Protein AF-0000000083104668 (afdb_homodimer)

Foldseek 3Di:
DPFDWDWDAFPVGQTKIKTKDAPADAAQAEEEEAEAAQAADVLCVVLQVLVSVVRYIYMYIGAQQFDCSLVDLLSRQVLDDLSLVRSLRRSVVVLVVVCVVVVPHAYEYEYAHLGLLSVLLNLLPPVVSHLAYEYALDFLDDDDLLVVLQVLLVVCVVPHPQSDFPVVSCCVQQVCLCVPPPDQPDSCSLAEVDVVVVVVQVPDSRGDDRHGSSNSNSSSVSSHPSQDLVSSLSGPLAHAYEYEYELSEVSHPSVVRSVVVQVSSVVSRRPHYHYYYDYPTGRHCCPYPVNVVVSVVVSVVVVVSSD/DPFDWDWAAFPVGQTKIKTKDAPADAAQAEEEEAEAAQAADVLCVVLQVLVSVVRYIYMYIGAQQFDCSLVDLLSRQVLDDLSLVRSLRRSVVVLVVVCVVVVPHAYEYEYAHLGLLSVLLNLLPPVVSHLAYEYALDFLDDDDLLVVLQVLLVVCVVPHPQSDFPVVSCCVQQVCLCVPPPDQPDSCSLAEVDVVVVVVQVPDSRGDDRHGSSNSNSSSVSSHPSQDLVSLLSGPLAHAYEYEYELSEVSHPSCVRSVVVQVSSVVSRRPHYHYYYHYPTGRHCCPYPVNVVVSVVVSVVVVVSSD

InterPro domains:
  IPR022742 Alpha/beta hydrolase domain-containing protein 17C-like [PF12146] (26-289)
  IPR029058 Alpha/Beta hydrolase fold [G3DSA:3.40.50.1820] (3-305)
  IPR029058 Alpha/Beta hydrolase fold [SSF53474] (10-303)
  IPR051044 Monoacylglycerol and Diacylglycerol Lipase [PTHR11614] (17-304)

Nearest PDB structures (foldseek):
  6khm-assembly1_A  TM=8.815E-01  e=9.820E-23  Cutibacterium acnes HL110PA4
  7p0y-assembly1_A  TM=8.238E-01  e=3.993E-21  Mycobacterium tuberculosis H37Rv
  4zxf-assembly2_B  TM=7.915E-01  e=1.871E-17  Saccharomyces cerevisiae S288C
  4zxf-assembly1_A  TM=7.975E-01  e=2.973E-17  Saccharomyces cerevisiae S288C
  2o2g-assembly1_A  TM=7.975E-01  e=1.114E-08  Trichormus variabilis

Secondary structure (DSSP, 8-state):
---EEEEEE-GGG-EEEEEEE---SS--EEEEEE--TT--GGGGHHHHHHHHHTTEEEEEEPPTTSTTTTTSGGGTT---TTHHHHHHHHHHHHHHHHHHHSTTS-EEEEEETHHHHHHHHHHHHHGGG-SEEEEES-----SHHHHHHHHHHHHHHHHS-TTSB-HHHHHHHHTTTTTT-SS-SSTTGGG-S-HHHHHHHHH-TTSSPPPBHHHHHHHHHHHTTTT-HHHHTTS-TT--EEEEEETT-GGGTTTHHHHHHHHHHHHTT-S-EEEEEETT--S-GGGSTTHHHHHHHHHHHHHHHH-/---EEEEEE-GGG-EEEEEEE---SS--EEEEEE--TT--GGGGHHHHHHHHHTTEEEEEEPPTTSTTTTTSGGGTT---TTHHHHHHHHHHHHHHHHHHHSTTS-EEEEEETHHHHHHHHHHHHHGGG-SEEEEES-----SHHHHHHHHHHHHHHHHS-TTSB-HHHHHHHHTTTTTT-SS-SSTTGGG-S-HHHHHHHHH-TTSSPPPBHHHHHHHHHHHTTTT-HHHHTTS-TT--EEEEEETT-GGGTTTHHHHHHHHHHHHTT-S-EEEEEETT--S-GGGSTTHHHHHHHHHHHHHHHH-

Organism: NCBI:txid1720316

pLDDT: mean 96.69, std 5.74, range [32.62, 98.94]

Structure (mmCIF, N/CA/C/O backbone):
data_AF-0000000083104668-model_v1
#
loop_
_entity.id
_entity.type
_entity.pdbx_description
1 polymer 'Alpha/beta fold hydrolase'
#
loop_
_atom_site.group_PDB
_atom_site.id
_atom_site.type_symbol
_atom_site.label_atom_id
_atom_site.label_alt_id
_atom_site.label_comp_id
_atom_site.label_asym_id
_atom_site.label_entity_id
_atom_site.label_seq_id
_atom_site.pdbx_PDB_ins_code
_atom_site.Cartn_x
_atom_site.Cartn_y
_atom_site.Cartn_z
_atom_site.occupancy
_atom_site.B_iso_or_equiv
_atom_site.auth_seq_id
_atom_site.auth_comp_id
_atom_site.auth_asym_id
_atom_site.auth_atom_id
_atom_site.pdbx_PDB_model_num
ATOM 1 N N . MET A 1 1 ? 3.637 -29.375 -36.469 1 32.62 1 MET A N 1
ATOM 2 C CA . MET A 1 1 ? 2.424 -30.016 -35.969 1 32.62 1 MET A CA 1
ATOM 3 C C . MET A 1 1 ? 1.628 -29.062 -35.094 1 32.62 1 MET A C 1
ATOM 5 O O . MET A 1 1 ? 2.186 -28.422 -34.188 1 32.62 1 MET A O 1
ATOM 9 N N . LYS A 1 2 ? 0.541 -28.469 -35.438 1 49.62 2 LYS A N 1
ATOM 10 C CA . LYS A 1 2 ? -0.411 -27.5 -34.906 1 49.62 2 LYS A CA 1
ATOM 11 C C . LYS A 1 2 ? -0.762 -27.828 -33.438 1 49.62 2 LYS A C 1
ATOM 13 O O . LYS A 1 2 ? -1.174 -28.953 -33.125 1 49.62 2 LYS A O 1
ATOM 18 N N . ASN A 1 3 ? -0.007 -27.297 -32.438 1 55.16 3 ASN A N 1
ATOM 19 C CA . ASN A 1 3 ? -0.503 -27.469 -31.094 1 55.16 3 ASN A CA 1
ATOM 20 C C . ASN A 1 3 ? -2.018 -27.656 -31.062 1 55.16 3 ASN A C 1
ATOM 22 O O . ASN A 1 3 ? -2.76 -26.859 -31.625 1 55.16 3 ASN A O 1
ATOM 26 N N . ASN A 1 4 ? -2.508 -28.797 -30.719 1 78.44 4 ASN A N 1
ATOM 27 C CA . ASN A 1 4 ? -3.895 -29.234 -30.625 1 78.44 4 ASN A CA 1
ATOM 28 C C . ASN A 1 4 ? -4.496 -28.891 -29.266 1 78.44 4 ASN A C 1
ATOM 30 O O . ASN A 1 4 ? -3.963 -29.281 -28.219 1 78.44 4 ASN A O 1
ATOM 34 N N . GLY A 1 5 ? -5.227 -27.656 -29.203 1 90.75 5 GLY A N 1
ATOM 35 C CA . GLY A 1 5 ? -5.938 -27.297 -28 1 90.75 5 GLY A CA 1
ATOM 36 C C . GLY A 1 5 ? -7.438 -27.172 -28.203 1 90.75 5 GLY A C 1
ATOM 37 O O . GLY A 1 5 ? -7.914 -27.094 -29.328 1 90.75 5 GLY A O 1
ATOM 38 N N . THR A 1 6 ? -8.156 -27.422 -27.172 1 95.81 6 THR A N 1
ATOM 39 C CA . THR A 1 6 ? -9.609 -27.297 -27.172 1 95.81 6 THR A CA 1
ATOM 40 C C . THR A 1 6 ? -10.094 -26.641 -25.891 1 95.81 6 THR A C 1
ATOM 42 O O . THR A 1 6 ? -9.391 -26.656 -24.875 1 95.81 6 THR A O 1
ATOM 45 N N . PHE A 1 7 ? -11.219 -26.016 -25.984 1 97.88 7 PHE A N 1
ATOM 46 C CA . PHE A 1 7 ? -11.844 -25.5 -24.781 1 97.88 7 PHE A CA 1
ATOM 47 C C . PHE A 1 7 ? -12.578 -26.609 -24.031 1 97.88 7 PHE A C 1
ATOM 49 O O . PHE A 1 7 ? -13.25 -27.438 -24.641 1 97.88 7 PHE A O 1
ATOM 56 N N . ILE A 1 8 ? -12.383 -26.609 -22.75 1 98.06 8 ILE A N 1
ATOM 57 C CA . ILE A 1 8 ? -13.148 -27.484 -21.859 1 98.06 8 ILE A CA 1
ATOM 58 C C . ILE A 1 8 ? -13.828 -26.641 -20.781 1 98.06 8 ILE A C 1
ATOM 60 O O . ILE A 1 8 ? -13.617 -25.422 -20.703 1 98.06 8 ILE A O 1
ATOM 64 N N . LYS A 1 9 ? -14.711 -27.312 -19.984 1 98.31 9 LYS A N 1
ATOM 65 C CA . LYS A 1 9 ? -15.414 -26.609 -18.906 1 98.31 9 LYS A CA 1
ATOM 66 C C . LYS A 1 9 ? -14.727 -26.828 -17.562 1 98.31 9 LYS A C 1
ATOM 68 O O . LYS A 1 9 ? -14.508 -27.969 -17.156 1 98.31 9 LYS A O 1
ATOM 73 N N . GLY A 1 10 ? -14.312 -25.75 -16.969 1 98 10 GLY A N 1
ATOM 74 C CA . GLY A 1 10 ? -13.789 -25.797 -15.609 1 98 10 GLY A CA 1
ATOM 75 C C . GLY A 1 10 ? -14.859 -25.609 -14.547 1 98 10 GLY A C 1
ATOM 76 O O . GLY A 1 10 ? -16.016 -25.953 -14.758 1 98 10 GLY A O 1
ATOM 77 N N . LYS A 1 11 ? -14.391 -25.188 -13.391 1 97.56 11 LYS A N 1
ATOM 78 C CA . LYS A 1 11 ? -15.312 -24.891 -12.297 1 97.56 11 LYS A CA 1
ATOM 79 C C . LYS A 1 11 ? -16.375 -23.891 -12.734 1 97.56 11 LYS A C 1
ATOM 81 O O . LYS A 1 11 ? -16.062 -22.891 -13.398 1 97.56 11 LYS A O 1
ATOM 86 N N . ASP A 1 12 ? -17.719 -24.203 -12.461 1 97.44 12 ASP A N 1
ATOM 87 C CA . ASP A 1 12 ? -18.859 -23.359 -12.789 1 97.44 12 ASP A CA 1
ATOM 88 C C . ASP A 1 12 ? -18.984 -23.156 -14.297 1 97.44 12 ASP A C 1
ATOM 90 O O . ASP A 1 12 ? -19.328 -22.078 -14.758 1 97.44 12 ASP A O 1
ATOM 94 N N . ASP A 1 13 ? -18.516 -24.078 -15.055 1 97.88 13 ASP A N 1
ATOM 95 C CA . ASP A 1 13 ? -18.625 -24.156 -16.516 1 97.88 13 ASP A CA 1
ATOM 96 C C . ASP A 1 13 ? -17.766 -23.094 -17.172 1 97.88 13 ASP A C 1
ATOM 98 O O . ASP A 1 13 ? -18.031 -22.703 -18.312 1 97.88 13 ASP A O 1
ATOM 102 N N . PHE A 1 14 ? -16.797 -22.609 -16.453 1 98 14 PHE A N 1
ATOM 103 C CA . PHE A 1 14 ? -15.891 -21.625 -17.031 1 98 14 PHE A CA 1
ATOM 104 C C . PHE A 1 14 ? -15.07 -22.234 -18.172 1 98 14 PHE A C 1
ATOM 106 O O . PHE A 1 14 ? -14.469 -23.297 -18 1 98 14 PHE A O 1
ATOM 113 N N . PRO A 1 15 ? -15.016 -21.594 -19.312 1 98.25 15 PRO A N 1
ATOM 114 C CA . PRO A 1 15 ? -14.242 -22.156 -20.406 1 98.25 15 PRO A CA 1
ATOM 115 C C . PRO A 1 15 ? -12.734 -22.078 -20.172 1 98.25 15 PRO A C 1
ATOM 117 O O . PRO A 1 15 ? -12.211 -21 -19.859 1 98.25 15 PRO A O 1
ATOM 120 N N . ILE A 1 16 ? -12.055 -23.172 -20.328 1 98.62 16 ILE A N 1
ATOM 121 C CA . ILE A 1 16 ? -10.617 -23.281 -20.141 1 98.62 16 ILE A CA 1
ATOM 122 C C . ILE A 1 16 ? -9.969 -23.859 -21.391 1 98.62 16 ILE A C 1
ATOM 124 O O . ILE A 1 16 ? -10.406 -24.906 -21.906 1 98.62 16 ILE A O 1
ATOM 128 N N . TYR A 1 17 ? -8.969 -23.172 -21.906 1 98.62 17 TYR A N 1
ATOM 129 C CA . TYR A 1 17 ? -8.258 -23.688 -23.078 1 98.62 17 TYR A CA 1
ATOM 130 C C . TYR A 1 17 ? -7.199 -24.703 -22.672 1 98.62 17 TYR A C 1
ATOM 132 O O . TYR A 1 17 ? -6.297 -24.391 -21.891 1 98.62 17 TYR A O 1
ATOM 140 N N . LEU A 1 18 ? -7.328 -25.906 -23.203 1 98.5 18 LEU A N 1
ATOM 141 C CA . LEU A 1 18 ? -6.484 -27.031 -22.797 1 98.5 18 LEU A CA 1
ATOM 142 C C . LEU A 1 18 ? -5.66 -27.531 -23.984 1 98.5 18 LEU A C 1
ATOM 144 O O . LEU A 1 18 ? -6.215 -27.906 -25.016 1 98.5 18 LEU A O 1
ATOM 148 N N . TYR A 1 19 ? -4.336 -27.438 -23.828 1 98.31 19 TYR A N 1
ATOM 149 C CA . TYR A 1 19 ? -3.416 -28.047 -24.797 1 98.31 19 TYR A CA 1
ATOM 150 C C . TYR A 1 19 ? -3.162 -29.5 -24.469 1 98.31 19 TYR A C 1
ATOM 152 O O . TYR A 1 19 ? -3.043 -29.875 -23.297 1 98.31 19 TYR A O 1
ATOM 160 N N . THR A 1 20 ? -3.033 -30.281 -25.547 1 97.62 20 THR A N 1
ATOM 161 C CA . THR A 1 20 ? -2.746 -31.703 -25.391 1 97.62 20 THR A CA 1
ATOM 162 C C . THR A 1 20 ? -1.635 -32.125 -26.344 1 97.62 20 THR A C 1
ATOM 164 O O . THR A 1 20 ? -1.683 -31.844 -27.547 1 97.62 20 THR A O 1
ATOM 167 N N . TRP A 1 21 ? -0.599 -32.719 -25.828 1 97.62 21 TRP A N 1
ATOM 168 C CA . TRP A 1 21 ? 0.449 -33.438 -26.562 1 97.62 21 TRP A CA 1
ATOM 169 C C . TRP A 1 21 ? 0.38 -34.938 -26.312 1 97.62 21 TRP A C 1
ATOM 171 O O . TRP A 1 21 ? 1.01 -35.438 -25.391 1 97.62 21 TRP A O 1
ATOM 181 N N . ASN A 1 22 ? -0.378 -35.625 -27.141 1 94.56 22 ASN A N 1
ATOM 182 C CA . ASN A 1 22 ? -0.702 -37 -26.828 1 94.56 22 ASN A CA 1
ATOM 183 C C . ASN A 1 22 ? -0.262 -37.969 -27.922 1 94.56 22 ASN A C 1
ATOM 185 O O . ASN A 1 22 ? -0.745 -39.094 -28 1 94.56 22 ASN A O 1
ATOM 189 N N . ARG A 1 23 ? 0.561 -37.531 -28.797 1 94.19 23 ARG A N 1
ATOM 190 C CA . ARG A 1 23 ? 1.095 -38.438 -29.812 1 94.19 23 ARG A CA 1
ATOM 191 C C . ARG A 1 23 ? 2.189 -39.344 -29.234 1 94.19 23 ARG A C 1
ATOM 193 O O . ARG A 1 23 ? 3.365 -39.188 -29.578 1 94.19 23 ARG A O 1
ATOM 200 N N . VAL A 1 24 ? 1.736 -40.219 -28.469 1 95.62 24 VAL A N 1
ATOM 201 C CA . VAL A 1 24 ? 2.598 -41.156 -27.766 1 95.62 24 VAL A CA 1
ATOM 202 C C . VAL A 1 24 ? 2.088 -42.594 -27.984 1 95.62 24 VAL A C 1
ATOM 204 O O . VAL A 1 24 ? 0.938 -42.875 -27.672 1 95.62 24 VAL A O 1
ATOM 207 N N . ASN A 1 25 ? 2.764 -43.531 -28.562 1 92.44 25 ASN A N 1
ATOM 208 C CA . ASN A 1 25 ? 2.332 -44.875 -28.922 1 92.44 25 ASN A CA 1
ATOM 209 C C . ASN A 1 25 ? 2.133 -45.75 -27.688 1 92.44 25 ASN A C 1
ATOM 211 O O . ASN A 1 25 ? 1.109 -46.406 -27.547 1 92.44 25 ASN A O 1
ATOM 215 N N . GLU A 1 26 ? 3.053 -45.875 -26.812 1 92.94 26 GLU A N 1
ATOM 216 C CA . GLU A 1 26 ? 2.979 -46.625 -25.562 1 92.94 26 GLU A CA 1
ATOM 217 C C . GLU A 1 26 ? 3.205 -45.75 -24.359 1 92.94 26 GLU A C 1
ATOM 219 O O . GLU A 1 26 ? 4.281 -45.75 -23.75 1 92.94 26 GLU A O 1
ATOM 224 N N . PRO A 1 27 ? 2.098 -45.062 -24.031 1 95.94 27 PRO A N 1
ATOM 225 C CA . PRO A 1 27 ? 2.293 -44.094 -22.969 1 95.94 27 PRO A CA 1
ATOM 226 C C . PRO A 1 27 ? 2.609 -44.719 -21.625 1 95.94 27 PRO A C 1
ATOM 228 O O . PRO A 1 27 ? 2.029 -45.75 -21.281 1 95.94 27 PRO A O 1
ATOM 231 N N . LYS A 1 28 ? 3.551 -44.125 -20.938 1 96.88 28 LYS A N 1
ATOM 232 C CA . LYS A 1 28 ? 3.988 -44.594 -19.609 1 96.88 28 LYS A CA 1
ATOM 233 C C . LYS A 1 28 ? 3.301 -43.812 -18.5 1 96.88 28 LYS A C 1
ATOM 235 O O . LYS A 1 28 ? 3.229 -44.281 -17.359 1 96.88 28 LYS A O 1
ATOM 240 N N . GLY A 1 29 ? 2.854 -42.656 -18.781 1 97.69 29 GLY A N 1
ATOM 241 C CA . GLY A 1 29 ? 2.23 -41.781 -17.812 1 97.69 29 GLY A CA 1
ATOM 242 C C . GLY A 1 29 ? 1.792 -40.438 -18.422 1 97.69 29 GLY A C 1
ATOM 243 O O . GLY A 1 29 ? 1.888 -40.25 -19.641 1 97.69 29 GLY A O 1
ATOM 244 N N . VAL A 1 30 ? 1.219 -39.625 -17.625 1 98.06 30 VAL A N 1
ATOM 245 C CA . VAL A 1 30 ? 0.743 -38.312 -18.047 1 98.06 30 VAL A CA 1
ATOM 246 C C . VAL A 1 30 ? 1.378 -37.219 -17.172 1 98.06 30 VAL A C 1
ATOM 248 O O . VAL A 1 30 ? 1.534 -37.406 -15.969 1 98.06 30 VAL A O 1
ATOM 251 N N . VAL A 1 31 ? 1.823 -36.125 -17.797 1 98.75 31 VAL A N 1
ATOM 252 C CA . VAL A 1 31 ? 2.281 -34.969 -17.078 1 98.75 31 VAL A CA 1
ATOM 253 C C . VAL A 1 31 ? 1.286 -33.812 -17.281 1 98.75 31 VAL A C 1
ATOM 255 O O . VAL A 1 31 ? 0.981 -33.438 -18.422 1 98.75 31 VAL A O 1
ATOM 258 N N . GLN A 1 32 ? 0.722 -33.375 -16.203 1 98.88 32 GLN A N 1
ATOM 259 C CA . GLN A 1 32 ? -0.121 -32.188 -16.188 1 98.88 32 GLN A CA 1
ATOM 260 C C . GLN A 1 32 ? 0.673 -30.938 -15.773 1 98.88 32 GLN A C 1
ATOM 262 O O . GLN A 1 32 ? 1.366 -30.953 -14.75 1 98.88 32 GLN A O 1
ATOM 267 N N . ILE A 1 33 ? 0.555 -29.859 -16.562 1 98.94 33 ILE A N 1
ATOM 268 C CA . ILE A 1 33 ? 1.409 -28.703 -16.328 1 98.94 33 ILE A CA 1
ATOM 269 C C . ILE A 1 33 ? 0.553 -27.5 -15.914 1 98.94 33 ILE A C 1
ATOM 271 O O . ILE A 1 33 ? -0.463 -27.203 -16.547 1 98.94 33 ILE A O 1
ATOM 275 N N . PHE A 1 34 ? 0.903 -26.859 -14.812 1 98.94 34 PHE A N 1
ATOM 276 C CA . PHE A 1 34 ? 0.406 -25.547 -14.383 1 98.94 34 PHE A CA 1
ATOM 277 C C . PHE A 1 34 ? 1.435 -24.469 -14.656 1 98.94 34 PHE A C 1
ATOM 279 O O . PHE A 1 34 ? 2.482 -24.406 -14.008 1 98.94 34 PHE A O 1
ATOM 286 N N . HIS A 1 35 ? 1.127 -23.609 -15.609 1 98.81 35 HIS A N 1
ATOM 287 C CA . HIS A 1 35 ? 2.098 -22.594 -16.016 1 98.81 35 HIS A CA 1
ATOM 288 C C . HIS A 1 35 ? 2.123 -21.422 -15.039 1 98.81 35 HIS A C 1
ATOM 290 O O . HIS A 1 35 ? 1.317 -21.375 -14.109 1 98.81 35 HIS A O 1
ATOM 296 N N . GLY A 1 36 ? 3.078 -20.531 -15.227 1 98.56 36 GLY A N 1
ATOM 297 C CA . GLY A 1 36 ? 3.299 -19.406 -14.328 1 98.56 36 GLY A CA 1
ATOM 298 C C . GLY A 1 36 ? 2.434 -18.203 -14.656 1 98.56 36 GLY A C 1
ATOM 299 O O . GLY A 1 36 ? 1.571 -18.266 -15.539 1 98.56 36 GLY A O 1
ATOM 300 N N . MET A 1 37 ? 2.658 -17.156 -13.898 1 97.75 37 MET A N 1
ATOM 301 C CA . MET A 1 37 ? 1.952 -15.891 -14.07 1 97.75 37 MET A CA 1
ATOM 302 C C . MET A 1 37 ? 2.406 -15.188 -15.344 1 97.75 37 MET A C 1
ATOM 304 O O . MET A 1 37 ? 3.58 -15.258 -15.719 1 97.75 37 MET A O 1
ATOM 308 N N . ALA A 1 38 ? 1.504 -14.5 -15.977 1 97.69 38 ALA A N 1
ATOM 309 C CA . ALA A 1 38 ? 1.779 -13.641 -17.125 1 97.69 38 ALA A CA 1
ATOM 310 C C . ALA A 1 38 ? 2.484 -14.422 -18.234 1 97.69 38 ALA A C 1
ATOM 312 O O . ALA A 1 38 ? 3.496 -13.969 -18.781 1 97.69 38 ALA A O 1
ATOM 313 N N . GLU A 1 39 ? 2.119 -15.617 -18.406 1 98.25 39 GLU A N 1
ATOM 314 C CA . GLU A 1 39 ? 2.506 -16.484 -19.516 1 98.25 39 GLU A CA 1
ATOM 315 C C . GLU A 1 39 ? 1.37 -17.422 -19.906 1 98.25 39 GLU A C 1
ATOM 317 O O . GLU A 1 39 ? 0.198 -17.109 -19.688 1 98.25 39 GLU A O 1
ATOM 322 N N . HIS A 1 40 ? 1.646 -18.484 -20.656 1 98.25 40 HIS A N 1
ATOM 323 C CA . HIS A 1 40 ? 0.617 -19.422 -21.094 1 98.25 40 HIS A CA 1
ATOM 324 C C . HIS A 1 40 ? 1.201 -20.812 -21.344 1 98.25 40 HIS A C 1
ATOM 326 O O . HIS A 1 40 ? 2.422 -20.969 -21.422 1 98.25 40 HIS A O 1
ATOM 332 N N . ALA A 1 41 ? 0.317 -21.703 -21.516 1 98.5 41 ALA A N 1
ATOM 333 C CA . ALA A 1 41 ? 0.693 -23.109 -21.547 1 98.5 41 ALA A CA 1
ATOM 334 C C . ALA A 1 41 ? 1.45 -23.453 -22.812 1 98.5 41 ALA A C 1
ATOM 336 O O . ALA A 1 41 ? 2.275 -24.375 -22.828 1 98.5 41 ALA A O 1
ATOM 337 N N . ALA A 1 42 ? 1.244 -22.734 -23.859 1 97.75 42 ALA A N 1
ATOM 338 C CA . ALA A 1 42 ? 1.887 -23.016 -25.125 1 97.75 42 ALA A CA 1
ATOM 339 C C . ALA A 1 42 ? 3.402 -22.859 -25.031 1 97.75 42 ALA A C 1
ATOM 341 O O . ALA A 1 42 ? 4.141 -23.375 -25.875 1 97.75 42 ALA A O 1
ATOM 342 N N . ARG A 1 43 ? 3.854 -22.141 -24.047 1 98.31 43 ARG A N 1
ATOM 343 C CA . ARG A 1 43 ? 5.285 -21.922 -23.859 1 98.31 43 ARG A CA 1
ATOM 344 C C . ARG A 1 43 ? 5.988 -23.219 -23.453 1 98.31 43 ARG A C 1
ATOM 346 O O . ARG A 1 43 ? 7.219 -23.297 -23.469 1 98.31 43 ARG A O 1
ATOM 353 N N . TYR A 1 44 ? 5.219 -24.266 -23.188 1 98.38 44 TYR A N 1
ATOM 354 C CA . TYR A 1 44 ? 5.789 -25.531 -22.734 1 98.38 44 TYR A CA 1
ATOM 355 C C . TYR A 1 44 ? 5.887 -26.531 -23.891 1 98.38 44 TYR A C 1
ATOM 357 O O . TYR A 1 44 ? 6.129 -27.719 -23.656 1 98.38 44 TYR A O 1
ATOM 365 N N . ASN A 1 45 ? 5.738 -26.062 -25.062 1 97.75 45 ASN A N 1
ATOM 366 C CA . ASN A 1 45 ? 5.684 -26.922 -26.25 1 97.75 45 ASN A CA 1
ATOM 367 C C . ASN A 1 45 ? 6.941 -27.781 -26.375 1 97.75 45 ASN A C 1
ATOM 369 O O . ASN A 1 45 ? 6.855 -29 -26.562 1 97.75 45 ASN A O 1
ATOM 373 N N . ASP A 1 46 ? 8.109 -27.188 -26.297 1 97.69 46 ASP A N 1
ATOM 374 C CA . ASP A 1 46 ? 9.352 -27.922 -26.484 1 97.69 46 ASP A CA 1
ATOM 375 C C . ASP A 1 46 ? 9.539 -28.969 -25.391 1 97.69 46 ASP A C 1
ATOM 377 O O . ASP A 1 46 ? 9.969 -30.094 -25.656 1 97.69 46 ASP A O 1
ATOM 381 N N . PHE A 1 47 ? 9.258 -28.562 -24.188 1 98.62 47 PHE A N 1
ATOM 382 C CA . PHE A 1 47 ? 9.359 -29.5 -23.078 1 98.62 47 PHE A CA 1
ATOM 383 C C . PHE A 1 47 ? 8.344 -30.641 -23.234 1 98.62 47 PHE A C 1
ATOM 385 O O . PHE A 1 47 ? 8.656 -31.797 -22.984 1 98.62 47 PHE A O 1
ATOM 392 N N . ALA A 1 48 ? 7.094 -30.328 -23.656 1 98.38 48 ALA A N 1
ATOM 393 C CA . ALA A 1 48 ? 6.051 -31.328 -23.875 1 98.38 48 ALA A CA 1
ATOM 394 C C . ALA A 1 48 ? 6.469 -32.344 -24.938 1 98.38 48 ALA A C 1
ATOM 396 O O . ALA A 1 48 ? 6.262 -33.531 -24.781 1 98.38 48 ALA A O 1
ATOM 397 N N . LYS A 1 49 ? 7.059 -31.844 -25.969 1 97.94 49 LYS A N 1
ATOM 398 C CA . LYS A 1 49 ? 7.531 -32.719 -27.031 1 97.94 49 LYS A CA 1
ATOM 399 C C . LYS A 1 49 ? 8.633 -33.656 -26.531 1 97.94 49 LYS A C 1
ATOM 401 O O . LYS A 1 49 ? 8.703 -34.812 -26.906 1 97.94 49 LYS A O 1
ATOM 406 N N . HIS A 1 50 ? 9.508 -33.062 -25.75 1 98.31 50 HIS A N 1
ATOM 407 C CA . HIS A 1 50 ? 10.531 -33.906 -25.125 1 98.31 50 HIS A CA 1
ATOM 408 C C . HIS A 1 50 ? 9.898 -35.031 -24.312 1 98.31 50 HIS A C 1
ATOM 410 O O . HIS A 1 50 ? 10.305 -36.188 -24.422 1 98.31 50 HIS A O 1
ATOM 416 N N . LEU A 1 51 ? 8.906 -34.719 -23.531 1 98.38 51 LEU A N 1
ATOM 417 C CA . LEU A 1 51 ? 8.227 -35.719 -22.703 1 98.38 51 LEU A CA 1
ATOM 418 C C . LEU A 1 51 ? 7.523 -36.75 -23.578 1 98.38 51 LEU A C 1
ATOM 420 O O . LEU A 1 51 ? 7.52 -37.938 -23.234 1 98.38 51 LEU A O 1
ATOM 424 N N . ASN A 1 52 ? 6.957 -36.312 -24.703 1 97.88 52 ASN A N 1
ATOM 425 C CA . ASN A 1 52 ? 6.352 -37.25 -25.625 1 97.88 52 ASN A CA 1
ATOM 426 C C . ASN A 1 52 ? 7.363 -38.281 -26.125 1 97.88 52 ASN A C 1
ATOM 428 O O . ASN A 1 52 ? 7.074 -39.469 -26.156 1 97.88 52 ASN A O 1
ATOM 432 N N . ARG A 1 53 ? 8.523 -37.75 -26.438 1 97.38 53 ARG A N 1
ATOM 433 C CA . ARG A 1 53 ? 9.57 -38.656 -26.938 1 97.38 53 ARG A CA 1
ATOM 434 C C . ARG A 1 53 ? 9.992 -39.656 -25.859 1 97.38 53 ARG A C 1
ATOM 436 O O . ARG A 1 53 ? 10.43 -40.75 -26.156 1 97.38 53 ARG A O 1
ATOM 443 N N . GLU A 1 54 ? 9.812 -39.281 -24.672 1 97 54 GLU A N 1
ATOM 444 C CA . GLU A 1 54 ? 10.188 -40.125 -23.547 1 97 54 GLU A CA 1
ATOM 445 C C . GLU A 1 54 ? 9.023 -41.031 -23.125 1 97 54 GLU A C 1
ATOM 447 O O . GLU A 1 54 ? 9.141 -41.781 -22.156 1 97 54 GLU A O 1
ATOM 452 N N . GLY A 1 55 ? 7.848 -40.938 -23.734 1 96.88 55 GLY A N 1
ATOM 453 C CA . GLY A 1 55 ? 6.742 -41.844 -23.5 1 96.88 55 GLY A CA 1
ATOM 454 C C . GLY A 1 55 ? 5.68 -41.25 -22.578 1 96.88 55 GLY A C 1
ATOM 455 O O . GLY A 1 55 ? 4.895 -42 -21.984 1 96.88 55 GLY A O 1
ATOM 456 N N . TYR A 1 56 ? 5.625 -39.938 -22.453 1 98 56 TYR A N 1
ATOM 457 C CA . TYR A 1 56 ? 4.648 -39.344 -21.547 1 98 56 TYR A CA 1
ATOM 458 C C . TYR A 1 56 ? 3.699 -38.406 -22.312 1 98 56 TYR A C 1
ATOM 460 O O . TYR A 1 56 ? 4.125 -37.656 -23.188 1 98 56 TYR A O 1
ATOM 468 N N . ILE A 1 57 ? 2.436 -38.531 -22.031 1 97.62 57 ILE A N 1
ATOM 469 C CA . ILE A 1 57 ? 1.432 -37.594 -22.531 1 97.62 57 ILE A CA 1
ATOM 470 C C . ILE A 1 57 ? 1.449 -36.312 -21.703 1 97.62 57 ILE A C 1
ATOM 472 O O . ILE A 1 57 ? 1.729 -36.344 -20.5 1 97.62 57 ILE A O 1
ATOM 476 N N . VAL A 1 58 ? 1.196 -35.188 -22.344 1 98.56 58 VAL A N 1
ATOM 477 C CA . VAL A 1 58 ? 1.251 -33.906 -21.625 1 98.56 58 VAL A CA 1
ATOM 478 C C . VAL A 1 58 ? -0.056 -33.156 -21.812 1 98.56 58 VAL A C 1
ATOM 480 O O . VAL A 1 58 ? -0.587 -33.094 -22.922 1 98.56 58 VAL A O 1
ATOM 483 N N . TYR A 1 59 ? -0.621 -32.656 -20.75 1 98.56 59 TYR A N 1
ATOM 484 C CA . TYR A 1 59 ? -1.727 -31.703 -20.734 1 98.56 59 TYR A CA 1
ATOM 485 C C . TYR A 1 59 ? -1.317 -30.406 -20.047 1 98.56 59 TYR A C 1
ATOM 487 O O . TYR A 1 59 ? -0.632 -30.422 -19.031 1 98.56 59 TYR A O 1
ATOM 495 N N . ALA A 1 60 ? -1.656 -29.297 -20.641 1 98.75 60 ALA A N 1
ATOM 496 C CA . ALA A 1 60 ? -1.428 -27.984 -20.016 1 98.75 60 ALA A CA 1
ATOM 497 C C . ALA A 1 60 ? -2.539 -27 -20.391 1 98.75 60 ALA A C 1
ATOM 499 O O . ALA A 1 60 ? -2.85 -26.828 -21.562 1 98.75 60 ALA A O 1
ATOM 500 N N . SER A 1 61 ? -3.137 -26.391 -19.406 1 98.56 61 SER A N 1
ATOM 501 C CA . SER A 1 61 ? -4.207 -25.453 -19.688 1 98.56 61 SER A CA 1
ATOM 502 C C . SER A 1 61 ? -3.758 -24.016 -19.422 1 98.56 61 SER A C 1
ATOM 504 O O . SER A 1 61 ? -2.934 -23.766 -18.531 1 98.56 61 SER A O 1
ATOM 506 N N . ASP A 1 62 ? -4.258 -23.125 -20.219 1 98.81 62 ASP A N 1
ATOM 507 C CA . ASP A 1 62 ? -4.168 -21.719 -19.812 1 98.81 62 ASP A CA 1
ATOM 508 C C . ASP A 1 62 ? -5.055 -21.438 -18.609 1 98.81 62 ASP A C 1
ATOM 510 O O . ASP A 1 62 ? -6.262 -21.688 -18.641 1 98.81 62 ASP A O 1
ATOM 514 N N . HIS A 1 63 ? -4.465 -20.953 -17.547 1 98.81 63 HIS A N 1
ATOM 515 C CA . HIS A 1 63 ? -5.238 -20.609 -16.359 1 98.81 63 HIS A CA 1
ATOM 516 C C . HIS A 1 63 ? -6.234 -19.484 -16.656 1 98.81 63 HIS A C 1
ATOM 518 O O . HIS A 1 63 ? -6.098 -18.781 -17.656 1 98.81 63 HIS A O 1
ATOM 524 N N . ARG A 1 64 ? -7.215 -19.391 -15.812 1 98.62 64 ARG A N 1
ATOM 525 C CA . ARG A 1 64 ? -8.07 -18.219 -15.859 1 98.62 64 ARG A CA 1
ATOM 526 C C . ARG A 1 64 ? -7.242 -16.938 -15.93 1 98.62 64 ARG A C 1
ATOM 528 O O . ARG A 1 64 ? -6.246 -16.797 -15.211 1 98.62 64 ARG A O 1
ATOM 535 N N . GLY A 1 65 ? -7.688 -16.109 -16.859 1 98.56 65 GLY A N 1
ATOM 536 C CA . GLY A 1 65 ? -6.992 -14.836 -17 1 98.56 65 GLY A CA 1
ATOM 537 C C . GLY A 1 65 ? -5.68 -14.961 -17.75 1 98.56 65 GLY A C 1
ATOM 538 O O . GLY A 1 65 ? -4.879 -14.023 -17.766 1 98.56 65 GLY A O 1
ATOM 539 N N . HIS A 1 66 ? -5.398 -16.094 -18.391 1 98.81 66 HIS A N 1
ATOM 540 C CA . HIS A 1 66 ? -4.137 -16.297 -19.094 1 98.81 66 HIS A CA 1
ATOM 541 C C . HIS A 1 66 ? -4.367 -16.875 -20.469 1 98.81 66 HIS A C 1
ATOM 543 O O . HIS A 1 66 ? -5.359 -17.578 -20.703 1 98.81 66 HIS A O 1
ATOM 549 N N . GLY A 1 67 ? -3.428 -16.578 -21.375 1 98.12 67 GLY A N 1
ATOM 550 C CA . GLY A 1 67 ? -3.416 -17.203 -22.688 1 98.12 67 GLY A CA 1
ATOM 551 C C . GLY A 1 67 ? -4.75 -17.109 -23.406 1 98.12 67 GLY A C 1
ATOM 552 O O . GLY A 1 67 ? -5.363 -16.047 -23.453 1 98.12 67 GLY A O 1
ATOM 553 N N . LYS A 1 68 ? -5.125 -18.188 -24.016 1 97.81 68 LYS A N 1
ATOM 554 C CA . LYS A 1 68 ? -6.348 -18.234 -24.797 1 97.81 68 LYS A CA 1
ATOM 555 C C . LYS A 1 68 ? -7.582 -18.328 -23.906 1 97.81 68 LYS A C 1
ATOM 557 O O . LYS A 1 68 ? -8.688 -17.969 -24.328 1 97.81 68 LYS A O 1
ATOM 562 N N . THR A 1 69 ? -7.387 -18.781 -22.688 1 98.5 69 THR A N 1
ATOM 563 C CA . THR A 1 69 ? -8.492 -18.812 -21.734 1 98.5 69 THR A CA 1
ATOM 564 C C . THR A 1 69 ? -9.008 -17.406 -21.453 1 98.5 69 THR A C 1
ATOM 566 O O . THR A 1 69 ? -10.211 -17.203 -21.266 1 98.5 69 THR A O 1
ATOM 569 N N . ALA A 1 70 ? -8.141 -16.422 -21.531 1 97.5 70 ALA A N 1
ATOM 570 C CA . ALA A 1 70 ? -8.492 -15.031 -21.25 1 97.5 70 ALA A CA 1
ATOM 571 C C . ALA A 1 70 ? -9.305 -14.438 -22.406 1 97.5 70 ALA A C 1
ATOM 573 O O . ALA A 1 70 ? -9.945 -13.391 -22.234 1 97.5 70 ALA A O 1
ATOM 574 N N . LYS A 1 71 ? -9.32 -15.016 -23.609 1 93.94 71 LYS A N 1
ATOM 575 C CA . LYS A 1 71 ? -10.102 -14.633 -24.797 1 93.94 71 LYS A CA 1
ATOM 576 C C . LYS A 1 71 ? -9.734 -13.227 -25.25 1 93.94 71 LYS A C 1
ATOM 578 O O . LYS A 1 71 ? -10.555 -12.531 -25.859 1 93.94 71 LYS A O 1
ATOM 583 N N . GLY A 1 72 ? -8.602 -12.688 -24.828 1 94.12 72 GLY A N 1
ATOM 584 C CA . GLY A 1 72 ? -8.117 -11.391 -25.281 1 94.12 72 GLY A CA 1
ATOM 585 C C . GLY A 1 72 ? -7.129 -10.758 -24.312 1 94.12 72 GLY A C 1
ATOM 586 O O . GLY A 1 72 ? -7.199 -10.984 -23.109 1 94.12 72 GLY A O 1
ATOM 587 N N . VAL A 1 73 ? -6.289 -9.875 -24.844 1 94.94 73 VAL A N 1
ATOM 588 C CA . VAL A 1 73 ? -5.199 -9.281 -24.078 1 94.94 73 VAL A CA 1
ATOM 589 C C . VAL A 1 73 ? -5.77 -8.383 -22.984 1 94.94 73 VAL A C 1
ATOM 591 O O . VAL A 1 73 ? -5.188 -8.273 -21.906 1 94.94 73 VAL A O 1
ATOM 594 N N . ASP A 1 74 ? -6.934 -7.793 -23.172 1 94.81 74 ASP A N 1
ATOM 595 C CA . ASP A 1 74 ? -7.547 -6.883 -22.219 1 94.81 74 ASP A CA 1
ATOM 596 C C . ASP A 1 74 ? -8.039 -7.637 -20.984 1 94.81 74 ASP A C 1
ATOM 598 O O . ASP A 1 74 ? -8.32 -7.031 -19.953 1 94.81 74 ASP A O 1
ATOM 602 N N . ASN A 1 75 ? -8.102 -8.953 -21.078 1 97.12 75 ASN A N 1
ATOM 603 C CA . ASN A 1 75 ? -8.633 -9.766 -19.984 1 97.12 75 ASN A CA 1
ATOM 604 C C . ASN A 1 75 ? -7.52 -10.477 -19.219 1 97.12 75 ASN A C 1
ATOM 606 O O . ASN A 1 75 ? -7.785 -11.195 -18.25 1 97.12 75 ASN A O 1
ATOM 610 N N . LEU A 1 76 ? -6.305 -10.234 -19.625 1 98.31 76 LEU A N 1
ATOM 611 C CA . LEU A 1 76 ? -5.191 -10.914 -18.984 1 98.31 76 LEU A CA 1
ATOM 612 C C . LEU A 1 76 ? -5.109 -10.539 -17.5 1 98.31 76 LEU A C 1
ATOM 614 O O . LEU A 1 76 ? -5.223 -9.359 -17.156 1 98.3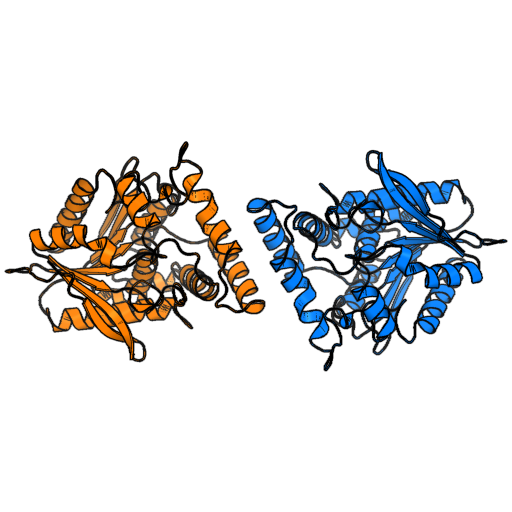1 76 LEU A O 1
ATOM 618 N N . GLY A 1 77 ? -5.023 -11.547 -16.688 1 98.38 77 GLY A N 1
ATOM 619 C CA . GLY A 1 77 ? -4.898 -11.359 -15.242 1 98.38 77 GLY A CA 1
ATOM 620 C C . GLY A 1 77 ? -6.234 -11.359 -14.531 1 98.38 77 GLY A C 1
ATOM 621 O O . GLY A 1 77 ? -6.289 -11.453 -13.297 1 98.38 77 GLY A O 1
ATOM 622 N N . ASN A 1 78 ? -7.281 -11.227 -15.242 1 98 78 ASN A N 1
ATOM 623 C CA . ASN A 1 78 ? -8.602 -11.273 -14.617 1 98 78 ASN A CA 1
ATOM 624 C C . ASN A 1 78 ? -9.016 -12.703 -14.281 1 98 78 ASN A C 1
ATOM 626 O O . ASN A 1 78 ? -9.648 -13.375 -15.086 1 98 78 ASN A O 1
ATOM 630 N N . ILE A 1 79 ? -8.734 -13.109 -13.086 1 98 79 ILE A N 1
ATOM 631 C CA . ILE A 1 79 ? -8.961 -14.5 -12.711 1 98 79 ILE A CA 1
ATOM 632 C C . ILE A 1 79 ? -10.297 -14.625 -11.992 1 98 79 ILE A C 1
ATOM 634 O O . ILE A 1 79 ? -10.703 -15.727 -11.609 1 98 79 ILE A O 1
ATOM 638 N N . GLY A 1 80 ? -11.008 -13.492 -11.789 1 96.38 80 GLY A N 1
ATOM 639 C CA . GLY A 1 80 ? -12.336 -13.492 -11.195 1 96.38 80 GLY A CA 1
ATOM 640 C C . GLY A 1 80 ? -12.32 -13.672 -9.688 1 96.38 80 GLY A C 1
ATOM 641 O O . GLY A 1 80 ? -11.25 -13.82 -9.086 1 96.38 80 GLY A O 1
ATOM 642 N N . GLU A 1 81 ? -13.539 -13.617 -9.117 1 96.75 81 GLU A N 1
ATOM 643 C CA . GLU A 1 81 ? -13.688 -13.805 -7.676 1 96.75 81 GLU A CA 1
ATOM 644 C C . GLU A 1 81 ? -13.188 -15.18 -7.242 1 96.75 81 GLU A C 1
ATOM 646 O O . GLU A 1 81 ? -13.516 -16.188 -7.863 1 96.75 81 GLU A O 1
ATOM 651 N N . ASP A 1 82 ? -12.359 -15.203 -6.219 1 97.25 82 ASP A N 1
ATOM 652 C CA . ASP A 1 82 ? -11.75 -16.422 -5.688 1 97.25 82 ASP A CA 1
ATOM 653 C C . ASP A 1 82 ? -10.938 -17.141 -6.758 1 97.25 82 ASP A C 1
ATOM 655 O O . ASP A 1 82 ? -10.938 -18.375 -6.824 1 97.25 82 ASP A O 1
ATOM 659 N N . GLY A 1 83 ? -10.344 -16.391 -7.66 1 98.12 83 GLY A N 1
ATOM 660 C CA . GLY A 1 83 ? -9.68 -16.922 -8.844 1 98.12 83 GLY A CA 1
ATOM 661 C C . GLY A 1 83 ? -8.586 -17.922 -8.516 1 98.12 83 GLY A C 1
ATOM 662 O O . GLY A 1 83 ? -8.414 -18.906 -9.219 1 98.12 83 GLY A O 1
ATOM 663 N N . PHE A 1 84 ? -7.828 -17.656 -7.453 1 98.56 84 PHE A N 1
ATOM 664 C CA . PHE A 1 84 ? -6.762 -18.578 -7.059 1 98.56 84 PHE A CA 1
ATOM 665 C C . PHE A 1 84 ? -7.316 -19.969 -6.77 1 98.56 84 PHE A C 1
ATOM 667 O O . PHE A 1 84 ? -6.855 -20.953 -7.34 1 98.56 84 PHE A O 1
ATOM 674 N N . SER A 1 85 ? -8.32 -20.062 -5.965 1 98.44 85 SER A N 1
ATOM 675 C CA . SER A 1 85 ? -8.961 -21.328 -5.617 1 98.44 85 SER A CA 1
ATOM 676 C C . SER A 1 85 ? -9.625 -21.969 -6.836 1 98.44 85 SER A C 1
ATOM 678 O O . SER A 1 85 ? -9.594 -23.188 -6.996 1 98.44 85 SER A O 1
ATOM 680 N N . ASN A 1 86 ? -10.211 -21.125 -7.633 1 98.75 86 ASN A N 1
ATOM 681 C CA . ASN A 1 86 ? -10.891 -21.656 -8.82 1 98.75 86 ASN A CA 1
ATOM 682 C C . ASN A 1 86 ? -9.898 -22.25 -9.812 1 98.75 86 ASN A C 1
ATOM 684 O O . ASN A 1 86 ? -10.203 -23.234 -10.477 1 98.75 86 ASN A O 1
ATOM 688 N N . ILE A 1 87 ? -8.758 -21.641 -9.945 1 98.88 87 ILE A N 1
ATOM 689 C CA . ILE A 1 87 ? -7.727 -22.188 -10.812 1 98.88 87 ILE A CA 1
ATOM 690 C C . ILE A 1 87 ? -7.285 -23.562 -10.297 1 98.88 87 ILE A C 1
ATOM 692 O O . ILE A 1 87 ? -7.086 -24.484 -11.086 1 98.88 87 ILE A O 1
ATOM 696 N N . VAL A 1 88 ? -7.145 -23.672 -8.984 1 98.94 88 VAL A N 1
ATOM 697 C CA . VAL A 1 88 ? -6.812 -24.953 -8.375 1 98.94 88 VAL A CA 1
ATOM 698 C C . VAL A 1 88 ? -7.879 -25.984 -8.734 1 98.94 88 VAL A C 1
ATOM 700 O O . VAL A 1 88 ? -7.559 -27.094 -9.172 1 98.94 88 VAL A O 1
ATOM 703 N N . HIS A 1 89 ? -9.117 -25.625 -8.602 1 98.88 89 HIS A N 1
ATOM 704 C CA . HIS A 1 89 ? -10.227 -26.547 -8.875 1 98.88 89 HIS A CA 1
ATOM 705 C C . HIS A 1 89 ? -10.289 -26.906 -10.359 1 98.88 89 HIS A C 1
ATOM 707 O O . HIS A 1 89 ? -10.586 -28.047 -10.711 1 98.88 89 HIS A O 1
ATOM 713 N N . ASP A 1 90 ? -10.07 -25.891 -11.156 1 98.94 90 ASP A N 1
ATOM 714 C CA . ASP A 1 90 ? -9.992 -26.172 -12.586 1 98.94 90 ASP A CA 1
ATOM 715 C C . ASP A 1 90 ? -8.945 -27.25 -12.883 1 98.94 90 ASP A C 1
ATOM 717 O O . ASP A 1 90 ? -9.172 -28.141 -13.695 1 98.94 90 ASP A O 1
ATOM 721 N N . GLY A 1 91 ? -7.785 -27.094 -12.266 1 98.88 91 GLY A N 1
ATOM 722 C CA . GLY A 1 91 ? -6.75 -28.109 -12.398 1 98.88 91 GLY A CA 1
ATOM 723 C C . GLY A 1 91 ? -7.227 -29.5 -12.023 1 98.88 91 GLY A C 1
ATOM 724 O O . GLY A 1 91 ? -6.887 -30.484 -12.695 1 98.88 91 GLY A O 1
ATOM 725 N N . TYR A 1 92 ? -8.008 -29.578 -10.992 1 98.94 92 TYR A N 1
ATOM 726 C CA . TYR A 1 92 ? -8.531 -30.859 -10.531 1 98.94 92 TYR A CA 1
ATOM 727 C C . TYR A 1 92 ? -9.523 -31.438 -11.539 1 98.94 92 TYR A C 1
ATOM 729 O O . TYR A 1 92 ? -9.531 -32.656 -11.789 1 98.94 92 TYR A O 1
ATOM 737 N N . ILE A 1 93 ? -10.352 -30.594 -12.07 1 98.88 93 ILE A N 1
ATOM 738 C CA . ILE A 1 93 ? -11.305 -31.031 -13.086 1 98.88 93 ILE A CA 1
ATOM 739 C C . ILE A 1 93 ? -10.555 -31.641 -14.273 1 98.88 93 ILE A C 1
ATOM 741 O O . ILE A 1 93 ? -10.922 -32.688 -14.773 1 98.88 93 ILE A O 1
ATOM 745 N N . ILE A 1 94 ? -9.508 -31 -14.688 1 98.81 94 ILE A N 1
ATOM 746 C CA . ILE A 1 94 ? -8.695 -31.5 -15.789 1 98.81 94 ILE A CA 1
ATOM 747 C C . ILE A 1 94 ? -8.031 -32.812 -15.391 1 98.81 94 ILE A C 1
ATOM 749 O O . ILE A 1 94 ? -7.969 -33.75 -16.188 1 98.81 94 ILE A O 1
ATOM 753 N N . ASN A 1 95 ? -7.551 -32.844 -14.164 1 98.81 95 ASN A N 1
ATOM 754 C CA . ASN A 1 95 ? -6.961 -34.062 -13.641 1 98.81 95 ASN A CA 1
ATOM 755 C C . ASN A 1 95 ? -7.934 -35.219 -13.734 1 98.81 95 ASN A C 1
ATOM 757 O O . ASN A 1 95 ? -7.559 -36.312 -14.164 1 98.81 95 ASN A O 1
ATOM 761 N N . ARG A 1 96 ? -9.164 -35.031 -13.375 1 98.5 96 ARG A N 1
ATOM 762 C CA . ARG A 1 96 ? -10.188 -36.062 -13.43 1 98.5 96 ARG A CA 1
ATOM 763 C C . ARG A 1 96 ? -10.461 -36.469 -14.867 1 98.5 96 ARG A C 1
ATOM 765 O O . ARG A 1 96 ? -10.695 -37.656 -15.148 1 98.5 96 ARG A O 1
ATOM 772 N N . MET A 1 97 ? -10.477 -35.531 -15.703 1 98 97 MET A N 1
ATOM 773 C CA . MET A 1 97 ? -10.648 -35.812 -17.125 1 98 97 MET A CA 1
ATOM 774 C C . MET A 1 97 ? -9.531 -36.719 -17.641 1 98 97 MET A C 1
ATOM 776 O O . MET A 1 97 ? -9.781 -37.656 -18.359 1 98 97 MET A O 1
ATOM 780 N N . ILE A 1 98 ? -8.32 -36.375 -17.297 1 98.19 98 ILE A N 1
ATOM 781 C CA . ILE A 1 98 ? -7.148 -37.156 -17.688 1 98.19 98 ILE A CA 1
ATOM 782 C C . ILE A 1 98 ? -7.266 -38.562 -17.156 1 98.19 98 ILE A C 1
ATOM 784 O O . ILE A 1 98 ? -7.039 -39.531 -17.875 1 98.19 98 ILE A O 1
ATOM 788 N N . LYS A 1 99 ? -7.645 -38.688 -15.922 1 97.69 99 LYS A N 1
ATOM 789 C CA . LYS A 1 99 ? -7.773 -40 -15.273 1 97.69 99 LYS A CA 1
ATOM 790 C C . LYS A 1 99 ? -8.828 -40.844 -15.969 1 97.69 99 LYS A C 1
ATOM 792 O O . LYS A 1 99 ? -8.68 -42.062 -16.078 1 97.69 99 LYS A O 1
ATOM 797 N N . LYS A 1 100 ? -9.852 -40.25 -16.391 1 97.25 100 LYS A N 1
ATOM 798 C CA . LYS A 1 100 ? -10.906 -40.969 -17.109 1 97.25 100 LYS A CA 1
ATOM 799 C C . LYS A 1 100 ? -10.398 -41.5 -18.453 1 97.25 100 LYS A C 1
ATOM 801 O O . LYS A 1 100 ? -10.758 -42.594 -18.859 1 97.25 100 LYS A O 1
ATOM 806 N N . SER A 1 101 ? -9.586 -40.75 -19.078 1 95.56 101 SER A N 1
ATOM 807 C CA . SER A 1 101 ? -9.062 -41.125 -20.391 1 95.56 101 SER A CA 1
ATOM 808 C C . SER A 1 101 ? -7.941 -42.125 -20.266 1 95.56 101 SER A C 1
ATOM 810 O O . SER A 1 101 ? -7.758 -42.969 -21.156 1 95.56 101 SER A O 1
ATOM 812 N N . TYR A 1 102 ? -7.18 -42 -19.172 1 94.88 102 TYR A N 1
ATOM 813 C CA . TYR A 1 102 ? -6.008 -42.844 -18.953 1 94.88 102 TYR A CA 1
ATOM 814 C C . TYR A 1 102 ? -6.008 -43.469 -17.562 1 94.88 102 TYR A C 1
ATOM 816 O O . TYR A 1 102 ? -5.09 -43.219 -16.781 1 94.88 102 TYR A O 1
ATOM 824 N N . SER A 1 103 ? -6.945 -44.312 -17.266 1 91.12 103 SER A N 1
ATOM 825 C CA . SER A 1 103 ? -7.242 -44.781 -15.914 1 91.12 103 SER A CA 1
ATOM 826 C C . SER A 1 103 ? -6.082 -45.562 -15.328 1 91.12 103 SER A C 1
ATOM 828 O O . SER A 1 103 ? -5.895 -45.625 -14.117 1 91.12 103 SER A O 1
ATOM 830 N N . ASN A 1 104 ? -5.23 -46.094 -16.109 1 92.44 104 ASN A N 1
ATOM 831 C CA . ASN A 1 104 ? -4.176 -46.969 -15.586 1 92.44 104 ASN A CA 1
ATOM 832 C C . ASN A 1 104 ? -2.818 -46.281 -15.617 1 92.44 104 ASN A C 1
ATOM 834 O O . ASN A 1 104 ? -1.81 -46.844 -15.219 1 92.44 104 ASN A O 1
ATOM 838 N N . LEU A 1 105 ? -2.818 -45.062 -16.047 1 96.31 105 LEU A N 1
ATOM 839 C CA . LEU A 1 105 ? -1.537 -44.375 -16.156 1 96.31 105 LEU A CA 1
ATOM 840 C C . LEU A 1 105 ? -1.319 -43.438 -14.969 1 96.31 105 LEU A C 1
ATOM 842 O O . LEU A 1 105 ? -2.258 -42.781 -14.5 1 96.31 105 LEU A O 1
ATOM 846 N N . PRO A 1 106 ? -0.098 -43.406 -14.414 1 97.44 106 PRO A N 1
ATOM 847 C CA . PRO A 1 106 ? 0.217 -42.438 -13.375 1 97.44 106 PRO A CA 1
ATOM 848 C C . PRO A 1 106 ? 0.215 -41 -13.898 1 97.44 106 PRO A C 1
ATOM 850 O O . PRO A 1 106 ? 0.479 -40.781 -15.078 1 97.44 106 PRO A O 1
ATOM 853 N N . ILE A 1 107 ? -0.089 -40.062 -13.023 1 98.5 107 ILE A N 1
ATOM 854 C CA . ILE A 1 107 ? -0.142 -38.625 -13.383 1 98.5 107 ILE A CA 1
ATOM 855 C C . ILE A 1 107 ? 0.859 -37.844 -12.539 1 98.5 107 ILE A C 1
ATOM 857 O O . ILE A 1 107 ? 0.84 -37.938 -11.305 1 98.5 107 ILE A O 1
ATOM 861 N N . ILE A 1 108 ? 1.797 -37.156 -13.172 1 98.75 108 ILE A N 1
ATOM 862 C CA . ILE A 1 108 ? 2.717 -36.219 -12.547 1 98.75 108 ILE A CA 1
ATOM 863 C C . ILE A 1 108 ? 2.236 -34.812 -12.789 1 98.75 108 ILE A C 1
ATOM 865 O O . ILE A 1 108 ? 1.86 -34.438 -13.906 1 98.75 108 ILE A O 1
ATOM 869 N N . LEU A 1 109 ? 2.146 -34.031 -11.727 1 98.94 109 LEU A N 1
ATOM 870 C CA . LEU A 1 109 ? 1.825 -32.625 -11.844 1 98.94 109 LEU A CA 1
ATOM 871 C C . LEU A 1 109 ? 3.09 -31.766 -11.781 1 98.94 109 LEU A C 1
ATOM 873 O O . LEU A 1 109 ? 3.939 -31.969 -10.914 1 98.94 109 LEU A O 1
ATOM 877 N N . LEU A 1 110 ? 3.285 -30.938 -12.766 1 98.94 110 LEU A N 1
ATOM 878 C CA . LEU A 1 110 ? 4.383 -29.969 -12.773 1 98.94 110 LEU A CA 1
ATOM 879 C C . LEU A 1 110 ? 3.852 -28.547 -12.727 1 98.94 110 LEU A C 1
ATOM 881 O O . LEU A 1 110 ? 3.062 -28.141 -13.578 1 98.94 110 LEU A O 1
ATOM 885 N N . GLY A 1 111 ? 4.191 -27.797 -11.719 1 98.94 111 GLY A N 1
ATOM 886 C CA . GLY A 1 111 ? 3.846 -26.391 -11.609 1 98.94 111 GLY A CA 1
ATOM 887 C C . GLY A 1 111 ? 5.055 -25.469 -11.641 1 98.94 111 GLY A C 1
ATOM 888 O O . GLY A 1 111 ? 6.055 -25.734 -10.977 1 98.94 111 GLY A O 1
ATOM 889 N N . HIS A 1 112 ? 4.949 -24.453 -12.398 1 98.94 112 HIS A N 1
ATOM 890 C CA . HIS A 1 112 ? 6.031 -23.484 -12.492 1 98.94 112 HIS A CA 1
ATOM 891 C C . HIS A 1 112 ? 5.598 -22.125 -11.938 1 98.94 112 HIS A C 1
ATOM 893 O O . HIS A 1 112 ? 4.551 -21.594 -12.32 1 98.94 112 HIS A O 1
ATOM 899 N N . SER A 1 113 ? 6.484 -21.516 -11.062 1 98.56 113 SER A N 1
ATOM 900 C CA . SER A 1 113 ? 6.262 -20.156 -10.57 1 98.56 113 SER A CA 1
ATOM 901 C C . SER A 1 113 ? 4.867 -20 -9.977 1 98.56 113 SER A C 1
ATOM 903 O O . SER A 1 113 ? 4.508 -20.719 -9.031 1 98.56 113 SER A O 1
ATOM 905 N N . PHE A 1 114 ? 4.012 -19.234 -10.5 1 98.69 114 PHE A N 1
ATOM 906 C CA . PHE A 1 114 ? 2.629 -19.141 -10.047 1 98.69 114 PHE A CA 1
ATOM 907 C C . PHE A 1 114 ? 1.964 -20.516 -10.047 1 98.69 114 PHE A C 1
ATOM 909 O O . PHE A 1 114 ? 1.307 -20.891 -9.07 1 98.69 114 PHE A O 1
ATOM 916 N N . GLY A 1 115 ? 2.184 -21.281 -11.047 1 98.88 115 GLY A N 1
ATOM 917 C CA . GLY A 1 115 ? 1.66 -22.641 -11.125 1 98.88 115 GLY A CA 1
ATOM 918 C C . GLY A 1 115 ? 2.164 -23.531 -10.008 1 98.88 115 GLY A C 1
ATOM 919 O O . GLY A 1 115 ? 1.47 -24.469 -9.594 1 98.88 115 GLY A O 1
ATOM 920 N N . SER A 1 116 ? 3.359 -23.25 -9.547 1 98.88 116 SER A N 1
ATOM 921 C CA . SER A 1 116 ? 3.883 -24.047 -8.445 1 98.88 116 SER A CA 1
ATOM 922 C C . SER A 1 116 ? 3.139 -23.75 -7.145 1 98.88 116 SER A C 1
ATOM 924 O O . SER A 1 116 ? 2.953 -24.641 -6.309 1 98.88 116 SER A O 1
ATOM 926 N N . PHE A 1 117 ? 2.723 -22.547 -6.973 1 98.81 117 PHE A N 1
ATOM 927 C CA . PHE A 1 117 ? 1.946 -22.203 -5.785 1 98.81 117 PHE A CA 1
ATOM 928 C C . PHE A 1 117 ? 0.531 -22.75 -5.883 1 98.81 117 PHE A C 1
ATOM 930 O O . PHE A 1 117 ? -0.023 -23.234 -4.895 1 98.81 117 PHE A O 1
ATOM 937 N N . ILE A 1 118 ? 0.002 -22.703 -7.125 1 98.88 118 ILE A N 1
ATOM 938 C CA . ILE A 1 118 ? -1.271 -23.375 -7.391 1 98.88 118 ILE A CA 1
ATOM 939 C C . ILE A 1 118 ? -1.155 -24.859 -7.082 1 98.88 118 ILE A C 1
ATOM 941 O O . ILE A 1 118 ? -2.037 -25.438 -6.449 1 98.88 118 ILE A O 1
ATOM 945 N N . SER A 1 119 ? -0.079 -25.469 -7.461 1 98.94 119 SER A N 1
ATOM 946 C CA . SER A 1 119 ? 0.157 -26.891 -7.254 1 98.94 119 SER A CA 1
ATOM 947 C C . SER A 1 119 ? 0.262 -27.219 -5.773 1 98.94 119 SER A C 1
ATOM 949 O O . SER A 1 119 ? -0.197 -28.281 -5.332 1 98.94 119 SER A O 1
ATOM 951 N N . GLN A 1 120 ? 0.904 -26.344 -5.059 1 98.94 120 GLN A N 1
ATOM 952 C CA . GLN A 1 120 ? 1.013 -26.562 -3.619 1 98.94 120 GLN A CA 1
ATOM 953 C C . GLN A 1 120 ? -0.361 -26.547 -2.957 1 98.94 120 GLN A C 1
ATOM 955 O O . GLN A 1 120 ? -0.646 -27.375 -2.096 1 98.94 120 GLN A O 1
ATOM 960 N N . GLU A 1 121 ? -1.188 -25.625 -3.357 1 98.88 121 GLU A N 1
ATOM 961 C CA . GLU A 1 121 ? -2.566 -25.641 -2.879 1 98.88 121 GLU A CA 1
ATOM 962 C C . GLU A 1 121 ? -3.299 -26.891 -3.352 1 98.88 121 GLU A C 1
ATOM 964 O O . GLU A 1 121 ? -4.066 -27.5 -2.596 1 98.88 121 GLU A O 1
ATOM 969 N N . TYR A 1 122 ? -3.029 -27.266 -4.578 1 98.94 122 TYR A N 1
ATOM 970 C CA . TYR A 1 122 ? -3.65 -28.438 -5.191 1 98.94 122 TYR A CA 1
ATOM 971 C C . TYR A 1 122 ? -3.393 -29.688 -4.363 1 98.94 122 TYR A C 1
ATOM 973 O O . TYR A 1 122 ? -4.316 -30.453 -4.086 1 98.94 122 TYR A O 1
ATOM 981 N N . ILE A 1 123 ? -2.191 -29.922 -3.877 1 98.88 123 ILE A N 1
ATOM 982 C CA . ILE A 1 123 ? -1.867 -31.188 -3.225 1 98.88 123 ILE A CA 1
ATOM 983 C C . ILE A 1 123 ? -2.408 -31.188 -1.796 1 98.88 123 ILE A C 1
ATOM 985 O O . ILE A 1 123 ? -2.553 -32.25 -1.178 1 98.88 123 ILE A O 1
ATOM 989 N N . ILE A 1 124 ? -2.645 -30 -1.232 1 98.88 124 ILE A N 1
ATOM 990 C CA . ILE A 1 124 ? -3.322 -29.906 0.057 1 98.88 124 ILE A CA 1
ATOM 991 C C . ILE A 1 124 ? -4.758 -30.406 -0.081 1 98.88 124 ILE A C 1
ATOM 993 O O . ILE A 1 124 ? -5.262 -31.109 0.798 1 98.88 124 ILE A O 1
ATOM 997 N N . LYS A 1 125 ? -5.363 -30.141 -1.194 1 98.75 125 LYS A N 1
ATOM 998 C CA . LYS A 1 125 ? -6.781 -30.422 -1.383 1 98.75 125 LYS A CA 1
ATOM 999 C C . LYS A 1 125 ? -6.984 -31.766 -2.078 1 98.75 125 LYS A C 1
ATOM 1001 O O . LYS A 1 125 ? -7.918 -32.5 -1.753 1 98.75 125 LYS A O 1
ATOM 1006 N N . TYR A 1 126 ? -6.059 -32.031 -3.078 1 98.75 126 TYR A N 1
ATOM 1007 C CA . TYR A 1 126 ? -6.309 -33.156 -3.99 1 98.75 126 TYR A CA 1
ATOM 1008 C C . TYR A 1 126 ? -5.051 -33.969 -4.188 1 98.75 126 TYR A C 1
ATOM 1010 O O . TYR A 1 126 ? -4.84 -34.562 -5.258 1 98.75 126 TYR A O 1
ATOM 1018 N N . GLY A 1 127 ? -4.23 -34.094 -3.23 1 98.69 127 GLY A N 1
ATOM 1019 C CA . GLY A 1 127 ? -2.922 -34.688 -3.361 1 98.69 127 GLY A CA 1
ATOM 1020 C C . GLY A 1 127 ? -2.994 -36.156 -3.758 1 98.69 127 GLY A C 1
ATOM 1021 O O . GLY A 1 127 ? -2.082 -36.688 -4.406 1 98.69 127 GLY A O 1
ATOM 1022 N N . GLU A 1 128 ? -4.094 -36.812 -3.439 1 98.25 128 GLU A N 1
ATOM 1023 C CA . GLU A 1 128 ? -4.25 -38.25 -3.723 1 98.25 128 GLU A CA 1
ATOM 1024 C C . GLU A 1 128 ? -4.516 -38.5 -5.207 1 98.25 128 GLU A C 1
ATOM 1026 O O . GLU A 1 128 ? -4.422 -39.625 -5.68 1 98.25 128 GLU A O 1
ATOM 1031 N N . SER A 1 129 ? -4.758 -37.406 -5.918 1 98.44 129 SER A N 1
ATOM 1032 C CA . SER A 1 129 ? -5.16 -37.562 -7.312 1 98.44 129 SER A CA 1
ATOM 1033 C C . SER A 1 129 ? -3.951 -37.656 -8.234 1 98.44 129 SER A C 1
ATOM 1035 O O . SER A 1 129 ? -4.09 -37.906 -9.43 1 98.44 129 SER A O 1
ATOM 1037 N N . ILE A 1 130 ? -2.736 -37.469 -7.703 1 98.69 130 ILE A N 1
ATOM 1038 C CA . ILE A 1 130 ? -1.544 -37.5 -8.539 1 98.69 130 ILE A CA 1
ATOM 1039 C C . ILE A 1 130 ? -0.509 -38.438 -7.914 1 98.69 130 ILE A C 1
ATOM 1041 O O . ILE A 1 130 ? -0.625 -38.812 -6.742 1 98.69 130 ILE A O 1
ATOM 1045 N N . ASP A 1 131 ? 0.49 -38.781 -8.734 1 98.44 131 ASP A N 1
ATOM 1046 C CA . ASP A 1 131 ? 1.475 -39.781 -8.305 1 98.44 131 ASP A CA 1
ATOM 1047 C C . ASP A 1 131 ? 2.83 -39.125 -8.047 1 98.44 131 ASP A C 1
ATOM 1049 O O . ASP A 1 131 ? 3.754 -39.781 -7.555 1 98.44 131 ASP A O 1
ATOM 1053 N N . GLY A 1 132 ? 2.957 -37.906 -8.336 1 98.69 132 GLY A N 1
ATOM 1054 C CA . GLY A 1 132 ? 4.152 -37.094 -8.102 1 98.69 132 GLY A CA 1
ATOM 1055 C C . GLY A 1 132 ? 3.957 -35.625 -8.398 1 98.69 132 GLY A C 1
ATOM 1056 O O . GLY A 1 132 ? 3.09 -35.25 -9.195 1 98.69 132 GLY A O 1
ATOM 1057 N N . LEU A 1 133 ? 4.746 -34.781 -7.746 1 98.94 133 LEU A N 1
ATOM 1058 C CA . LEU A 1 133 ? 4.684 -33.344 -7.918 1 98.94 133 LEU A CA 1
ATOM 1059 C C . LEU A 1 133 ? 6.062 -32.781 -8.219 1 98.94 133 LEU A C 1
ATOM 1061 O O . LEU A 1 133 ? 7.035 -33.094 -7.535 1 98.94 133 LEU A O 1
ATOM 1065 N N . ILE A 1 134 ? 6.105 -32.031 -9.273 1 98.94 134 ILE A N 1
ATOM 1066 C CA . ILE A 1 134 ? 7.312 -31.281 -9.609 1 98.94 134 ILE A CA 1
ATOM 1067 C C . ILE A 1 134 ? 7.051 -29.781 -9.477 1 98.94 134 ILE A C 1
ATOM 1069 O O . ILE A 1 134 ? 6.117 -29.25 -10.078 1 98.94 134 ILE A O 1
ATOM 1073 N N . LEU A 1 135 ? 7.836 -29.141 -8.648 1 98.94 135 LEU A N 1
ATOM 1074 C CA . LEU A 1 135 ? 7.742 -27.703 -8.445 1 98.94 135 LEU A CA 1
ATOM 1075 C C . LEU A 1 135 ? 8.938 -26.984 -9.062 1 98.94 135 LEU A C 1
ATOM 1077 O O . LEU A 1 135 ? 10.07 -27.141 -8.602 1 98.94 135 LEU A O 1
ATOM 1081 N N . SER A 1 136 ? 8.672 -26.219 -10.07 1 98.88 136 SER A N 1
ATOM 1082 C CA . SER A 1 136 ? 9.68 -25.484 -10.82 1 98.88 136 SER A CA 1
ATOM 1083 C C . SER A 1 136 ? 9.641 -24 -10.477 1 98.88 136 SER A C 1
ATOM 1085 O O . SER A 1 136 ? 8.586 -23.359 -10.562 1 98.88 136 SER A O 1
ATOM 1087 N N . GLY A 1 137 ? 10.797 -23.438 -10.109 1 98.69 137 GLY A N 1
ATOM 1088 C CA . GLY A 1 137 ? 10.844 -22.016 -9.805 1 98.69 137 GLY A CA 1
ATOM 1089 C C . GLY A 1 137 ? 9.93 -21.625 -8.656 1 98.69 137 GLY A C 1
ATOM 1090 O O . GLY A 1 137 ? 9.258 -20.594 -8.711 1 98.69 137 GLY A O 1
ATOM 1091 N N . SER A 1 138 ? 9.797 -22.484 -7.668 1 97.94 138 SER A N 1
ATOM 1092 C CA . SER A 1 138 ? 8.906 -22.281 -6.531 1 97.94 138 SER A CA 1
ATOM 1093 C C . SER A 1 138 ? 9.656 -21.688 -5.344 1 97.94 138 SER A C 1
ATOM 1095 O O . SER A 1 138 ? 10.781 -21.203 -5.488 1 97.94 138 SER A O 1
ATOM 1097 N N . ALA A 1 139 ? 9.039 -21.516 -4.262 1 97.56 139 ALA A N 1
ATOM 1098 C CA . ALA A 1 139 ? 9.578 -20.953 -3.027 1 97.56 139 ALA A CA 1
ATOM 1099 C C . ALA A 1 139 ? 8.586 -21.109 -1.877 1 97.56 139 ALA A C 1
ATOM 1101 O O . ALA A 1 139 ? 7.395 -21.328 -2.102 1 97.56 139 ALA A O 1
ATOM 1102 N N . LYS A 1 140 ? 9.117 -21.156 -0.705 1 97.88 140 LYS A N 1
ATOM 1103 C CA . LYS A 1 140 ? 8.227 -20.938 0.432 1 97.88 140 LYS A CA 1
ATOM 1104 C C . LYS A 1 140 ? 7.883 -19.453 0.583 1 97.88 140 LYS A C 1
ATOM 1106 O O . LYS A 1 140 ? 8.703 -18.672 1.056 1 97.88 140 LYS A O 1
ATOM 1111 N N . MET A 1 141 ? 6.688 -19.125 0.171 1 95.5 141 MET A N 1
ATOM 1112 C CA . MET A 1 141 ? 6.246 -17.734 0.227 1 95.5 141 MET A CA 1
ATOM 1113 C C . MET A 1 141 ? 5.484 -17.453 1.518 1 95.5 141 MET A C 1
ATOM 1115 O O . MET A 1 141 ? 4.289 -17.75 1.611 1 95.5 141 MET A O 1
ATOM 1119 N N . GLU A 1 142 ? 6.148 -16.875 2.5 1 93.19 142 GLU A N 1
ATOM 1120 C CA . GLU A 1 142 ? 5.551 -16.594 3.799 1 93.19 142 GLU A CA 1
ATOM 1121 C C . GLU A 1 142 ? 6.168 -15.344 4.426 1 93.19 142 GLU A C 1
ATOM 1123 O O . GLU A 1 142 ? 7.078 -14.742 3.852 1 93.19 142 GLU A O 1
ATOM 1128 N N . GLY A 1 143 ? 5.551 -14.93 5.5 1 92.06 143 GLY A N 1
ATOM 1129 C CA . GLY A 1 143 ? 6.172 -13.883 6.297 1 92.06 143 GLY A CA 1
ATOM 1130 C C . GLY A 1 143 ? 5.73 -12.484 5.898 1 92.06 143 GLY A C 1
ATOM 1131 O O . GLY A 1 143 ? 4.621 -12.305 5.387 1 92.06 143 GLY A O 1
ATOM 1132 N N . ILE A 1 144 ? 6.516 -11.477 6.156 1 89.69 144 ILE A N 1
ATOM 1133 C CA . ILE A 1 144 ? 6.176 -10.062 6.098 1 89.69 144 ILE A CA 1
ATOM 1134 C C . ILE A 1 144 ? 5.887 -9.656 4.656 1 89.69 144 ILE A C 1
ATOM 1136 O O . ILE A 1 144 ? 4.91 -8.953 4.383 1 89.69 144 ILE A O 1
ATOM 1140 N N . PRO A 1 145 ? 6.664 -10.18 3.65 1 91.44 145 PRO A N 1
ATOM 1141 C CA . PRO A 1 145 ? 6.371 -9.766 2.275 1 91.44 145 PRO A CA 1
ATOM 1142 C C . PRO A 1 145 ? 4.977 -10.18 1.818 1 91.44 145 PRO A C 1
ATOM 1144 O O . PRO A 1 145 ? 4.301 -9.43 1.111 1 91.44 145 PRO A O 1
ATOM 1147 N N . ILE A 1 146 ? 4.566 -11.359 2.232 1 95.38 146 ILE A N 1
ATOM 1148 C CA . ILE A 1 146 ? 3.252 -11.852 1.839 1 95.38 146 ILE A CA 1
ATOM 1149 C C . ILE A 1 146 ? 2.164 -11.039 2.533 1 95.38 146 ILE A C 1
ATOM 1151 O O . ILE A 1 146 ? 1.176 -10.648 1.905 1 95.38 146 ILE A O 1
ATOM 1155 N N . LYS A 1 147 ? 2.354 -10.742 3.818 1 93.62 147 LYS A N 1
ATOM 1156 C CA . LYS A 1 147 ? 1.396 -9.922 4.555 1 93.62 147 LYS A CA 1
ATOM 1157 C C . LYS A 1 147 ? 1.285 -8.531 3.949 1 93.62 147 LYS A C 1
ATOM 1159 O O . LYS A 1 147 ? 0.185 -7.988 3.82 1 93.62 147 LYS A O 1
ATOM 1164 N N . LEU A 1 148 ? 2.406 -7.93 3.6 1 92.69 148 LEU A N 1
ATOM 1165 C CA . LEU A 1 148 ? 2.416 -6.613 2.973 1 92.69 148 LEU A CA 1
ATOM 1166 C C . LEU A 1 148 ? 1.706 -6.648 1.623 1 92.69 148 LEU A C 1
ATOM 1168 O O . LEU A 1 148 ? 0.958 -5.73 1.285 1 92.69 148 LEU A O 1
ATOM 1172 N N . GLY A 1 149 ? 1.96 -7.719 0.82 1 95.19 149 GLY A N 1
ATOM 1173 C CA . GLY A 1 149 ? 1.234 -7.887 -0.429 1 95.19 149 GLY A CA 1
ATOM 1174 C C . GLY A 1 149 ? -0.268 -7.969 -0.241 1 95.19 149 GLY A C 1
ATOM 1175 O O . GLY A 1 149 ? -1.028 -7.359 -0.999 1 95.19 149 GLY A O 1
ATOM 1176 N N . GLN A 1 150 ? -0.667 -8.672 0.805 1 95.31 150 GLN A N 1
ATOM 1177 C CA . GLN A 1 150 ? -2.086 -8.781 1.125 1 95.31 150 GLN A CA 1
ATOM 1178 C C . GLN A 1 150 ? -2.682 -7.418 1.467 1 95.31 150 GLN A C 1
ATOM 1180 O O . GLN A 1 150 ? -3.76 -7.07 0.986 1 95.31 150 GLN A O 1
ATOM 1185 N N . ILE A 1 151 ? -1.995 -6.691 2.264 1 92.38 151 ILE A N 1
ATOM 1186 C CA . ILE A 1 151 ? -2.48 -5.387 2.707 1 92.38 151 ILE A CA 1
ATOM 1187 C C . ILE A 1 151 ? -2.609 -4.449 1.507 1 92.38 151 ILE A C 1
ATOM 1189 O O . ILE A 1 151 ? -3.664 -3.852 1.29 1 92.38 151 ILE A O 1
ATOM 1193 N N . ILE A 1 152 ? -1.593 -4.34 0.675 1 92.94 152 ILE A N 1
ATOM 1194 C CA . ILE A 1 152 ? -1.559 -3.418 -0.454 1 92.94 152 ILE A CA 1
ATOM 1195 C C . ILE A 1 152 ? -2.637 -3.799 -1.466 1 92.94 152 ILE A C 1
ATOM 1197 O O . ILE A 1 152 ? -3.357 -2.936 -1.972 1 92.94 152 ILE A O 1
ATOM 1201 N N . SER A 1 153 ? -2.703 -5.078 -1.762 1 95.81 153 SER A N 1
ATOM 1202 C CA . SER A 1 153 ? -3.697 -5.508 -2.738 1 95.81 153 SER A CA 1
ATOM 1203 C C . SER A 1 153 ? -5.113 -5.301 -2.215 1 95.81 153 SER A C 1
ATOM 1205 O O . SER A 1 153 ? -6.02 -4.949 -2.977 1 95.81 153 SER A O 1
ATOM 1207 N N . THR A 1 154 ? -5.355 -5.488 -0.929 1 94.69 154 THR A N 1
ATOM 1208 C CA . THR A 1 154 ? -6.66 -5.262 -0.315 1 94.69 154 THR A CA 1
ATOM 1209 C C . THR A 1 154 ? -7.035 -3.781 -0.375 1 94.69 154 THR A C 1
ATOM 1211 O O . THR A 1 154 ? -8.156 -3.434 -0.751 1 94.69 154 THR A O 1
ATOM 1214 N N . ILE A 1 155 ? -6.082 -2.92 -0.048 1 92.38 155 ILE A N 1
ATOM 1215 C CA . ILE A 1 155 ? -6.328 -1.483 -0.086 1 92.38 155 ILE A CA 1
ATOM 1216 C C . ILE A 1 155 ? -6.625 -1.048 -1.519 1 92.38 155 ILE A C 1
ATOM 1218 O O . ILE A 1 155 ? -7.578 -0.304 -1.762 1 92.38 155 ILE A O 1
ATOM 1222 N N . GLN A 1 156 ? -5.863 -1.503 -2.49 1 94 156 GLN A N 1
ATOM 1223 C CA . GLN A 1 156 ? -6.094 -1.162 -3.889 1 94 156 GLN A CA 1
ATOM 1224 C C . GLN A 1 156 ? -7.48 -1.613 -4.344 1 94 156 GLN A C 1
ATOM 1226 O O . GLN A 1 156 ? -8.164 -0.896 -5.078 1 94 156 GLN A O 1
ATOM 1231 N N . LYS A 1 157 ? -7.836 -2.834 -3.889 1 95.06 157 LYS A N 1
ATOM 1232 C CA . LYS A 1 157 ? -9.141 -3.367 -4.281 1 95.06 157 LYS A CA 1
ATOM 1233 C C . LYS A 1 157 ? -10.273 -2.535 -3.693 1 95.06 157 LYS A C 1
ATOM 1235 O O . LYS A 1 157 ? -11.32 -2.365 -4.324 1 95.06 157 LYS A O 1
ATOM 1240 N N . LYS A 1 158 ? -10.078 -2.004 -2.529 1 91.75 158 LYS A N 1
ATOM 1241 C CA . LYS A 1 158 ? -11.109 -1.227 -1.843 1 91.75 158 LYS A CA 1
ATOM 1242 C C . LYS A 1 158 ? -11.266 0.152 -2.477 1 91.75 158 LYS A C 1
ATOM 1244 O O . LYS A 1 158 ? -12.375 0.695 -2.518 1 91.75 158 LYS A O 1
ATOM 1249 N N . ILE A 1 159 ? -10.195 0.689 -3.061 1 90.38 159 ILE A N 1
ATOM 1250 C CA . ILE A 1 159 ? -10.266 2.102 -3.418 1 90.38 159 ILE A CA 1
ATOM 1251 C C . ILE A 1 159 ? -10.289 2.25 -4.938 1 90.38 159 ILE A C 1
ATOM 1253 O O . ILE A 1 159 ? -10.633 3.314 -5.457 1 90.38 159 ILE A O 1
ATOM 1257 N N . TYR A 1 160 ? -9.867 1.24 -5.691 1 92.75 160 TYR A N 1
ATOM 1258 C CA . TYR A 1 160 ? -9.867 1.284 -7.148 1 92.75 160 TYR A CA 1
ATOM 1259 C C . TYR A 1 160 ? -10.758 0.194 -7.727 1 92.75 160 TYR A C 1
ATOM 1261 O O . TYR A 1 160 ? -11.156 -0.736 -7.02 1 92.75 160 TYR A O 1
ATOM 1269 N N . ASP A 1 161 ? -11.117 0.391 -9.016 1 95.12 161 ASP A N 1
ATOM 1270 C CA . ASP A 1 161 ? -11.648 -0.745 -9.766 1 95.12 161 ASP A CA 1
ATOM 1271 C C . ASP A 1 161 ? -10.641 -1.892 -9.812 1 95.12 161 ASP A C 1
ATOM 1273 O O . ASP A 1 161 ? -9.477 -1.689 -10.172 1 95.12 161 ASP A O 1
ATOM 1277 N N . ASP A 1 162 ? -11.023 -3.076 -9.367 1 95.69 162 ASP A N 1
ATOM 1278 C CA . ASP A 1 162 ? -10.078 -4.18 -9.219 1 95.69 162 ASP A CA 1
ATOM 1279 C C . ASP A 1 162 ? -9.609 -4.688 -10.578 1 95.69 162 ASP A C 1
ATOM 1281 O O . ASP A 1 162 ? -8.711 -5.527 -10.656 1 95.69 162 ASP A O 1
ATOM 1285 N N . LYS A 1 163 ? -10.133 -4.16 -11.727 1 96.25 163 LYS A N 1
ATOM 1286 C CA . LYS A 1 163 ? -9.68 -4.48 -13.078 1 96.25 163 LYS A CA 1
ATOM 1287 C C . LYS A 1 163 ? -8.5 -3.605 -13.492 1 96.25 163 LYS A C 1
ATOM 1289 O O . LYS A 1 163 ? -7.844 -3.873 -14.5 1 96.25 163 LYS A O 1
ATOM 1294 N N . ASN A 1 164 ? -8.266 -2.561 -12.672 1 96.06 164 ASN A N 1
ATOM 1295 C CA . ASN A 1 164 ? -7.129 -1.693 -12.969 1 96.06 164 ASN A CA 1
ATOM 1296 C C . ASN A 1 164 ? -5.805 -2.434 -12.812 1 96.06 164 ASN A C 1
ATOM 1298 O O . ASN A 1 164 ? -5.676 -3.311 -11.953 1 96.06 164 ASN A O 1
ATOM 1302 N N . LYS A 1 165 ? -4.871 -2.035 -13.68 1 95.69 165 LYS A N 1
ATOM 1303 C CA . LYS A 1 165 ? -3.527 -2.594 -13.555 1 95.69 165 LYS A CA 1
ATOM 1304 C C . LYS A 1 165 ? -2.924 -2.271 -12.188 1 95.69 165 LYS A C 1
ATOM 1306 O O . LYS A 1 165 ? -3.062 -1.153 -11.695 1 95.69 165 LYS A O 1
ATOM 1311 N N . ALA A 1 166 ? -2.365 -3.246 -11.609 1 95.75 166 ALA A N 1
ATOM 1312 C CA . ALA A 1 166 ? -1.812 -3.107 -10.258 1 95.75 166 ALA A CA 1
ATOM 1313 C C . ALA A 1 166 ? -0.342 -2.703 -10.312 1 95.75 166 ALA A C 1
ATOM 1315 O O . ALA A 1 166 ? 0.528 -3.447 -9.852 1 95.75 166 ALA A O 1
ATOM 1316 N N . ASN A 1 167 ? -0.029 -1.491 -10.703 1 92.25 167 ASN A N 1
ATOM 1317 C CA . ASN A 1 167 ? 1.33 -1.026 -10.953 1 92.25 167 ASN A CA 1
ATOM 1318 C C . ASN A 1 167 ? 2.186 -1.073 -9.695 1 92.25 167 ASN A C 1
ATOM 1320 O O . ASN A 1 167 ? 3.322 -1.547 -9.727 1 92.25 167 ASN A O 1
ATOM 1324 N N . LEU A 1 168 ? 1.638 -0.647 -8.547 1 91.75 168 LEU A N 1
ATOM 1325 C CA . LEU A 1 168 ? 2.404 -0.556 -7.309 1 91.75 168 LEU A CA 1
ATOM 1326 C C . LEU A 1 168 ? 2.844 -1.938 -6.84 1 91.75 168 LEU A C 1
ATOM 1328 O O . LEU A 1 168 ? 4.031 -2.166 -6.59 1 91.75 168 LEU A O 1
ATOM 1332 N N . ILE A 1 169 ? 1.886 -2.848 -6.727 1 94.06 169 ILE A N 1
ATOM 1333 C CA . ILE A 1 169 ? 2.209 -4.16 -6.18 1 94.06 169 ILE A CA 1
ATOM 1334 C C . ILE A 1 169 ? 3.041 -4.949 -7.188 1 94.06 169 ILE A C 1
ATOM 1336 O O . ILE A 1 169 ? 3.914 -5.73 -6.805 1 94.06 169 ILE A O 1
ATOM 1340 N N . ASP A 1 170 ? 2.836 -4.719 -8.484 1 95.12 170 ASP A N 1
ATOM 1341 C CA . ASP A 1 170 ? 3.674 -5.34 -9.508 1 95.12 170 ASP A CA 1
ATOM 1342 C C . ASP A 1 170 ? 5.129 -4.91 -9.359 1 95.12 170 ASP A C 1
ATOM 1344 O O . ASP A 1 170 ? 6.031 -5.754 -9.32 1 95.12 170 ASP A O 1
ATOM 1348 N N . LYS A 1 171 ? 5.32 -3.633 -9.273 1 93.06 171 LYS A N 1
ATOM 1349 C CA . LYS A 1 171 ? 6.672 -3.102 -9.141 1 93.06 171 LYS A CA 1
ATOM 1350 C C . LYS A 1 171 ? 7.312 -3.551 -7.832 1 93.06 171 LYS A C 1
ATOM 1352 O O . LYS A 1 171 ? 8.5 -3.877 -7.793 1 93.06 171 LYS A O 1
ATOM 1357 N N . ALA A 1 172 ? 6.543 -3.604 -6.781 1 92.44 172 ALA A N 1
ATOM 1358 C CA . ALA A 1 172 ? 7.039 -4.039 -5.477 1 92.44 172 ALA A CA 1
ATOM 1359 C C . ALA A 1 172 ? 7.422 -5.516 -5.5 1 92.44 172 ALA A C 1
ATOM 1361 O O . ALA A 1 172 ? 8.367 -5.93 -4.824 1 92.44 172 ALA A O 1
ATOM 1362 N N . SER A 1 173 ? 6.691 -6.258 -6.25 1 92.5 173 SER A N 1
ATOM 1363 C CA . SER A 1 173 ? 6.867 -7.703 -6.277 1 92.5 173 SER A CA 1
ATOM 1364 C C . SER A 1 173 ? 8 -8.102 -7.223 1 92.5 173 SER A C 1
ATOM 1366 O O . SER A 1 173 ? 8.766 -9.023 -6.922 1 92.5 173 SER A O 1
ATOM 1368 N N . PHE A 1 174 ? 8.172 -7.355 -8.352 1 93 174 PHE A N 1
ATOM 1369 C CA . PHE A 1 174 ? 9.008 -7.902 -9.414 1 93 174 PHE A CA 1
ATOM 1370 C C . PHE A 1 174 ? 10.039 -6.875 -9.875 1 93 174 PHE A C 1
ATOM 1372 O O . PHE A 1 174 ? 10.938 -7.199 -10.648 1 93 174 PHE A O 1
ATOM 1379 N N . GLY A 1 175 ? 9.977 -5.68 -9.438 1 91.44 175 GLY A N 1
ATOM 1380 C CA . GLY A 1 175 ? 10.766 -4.582 -9.977 1 91.44 175 GLY A CA 1
ATOM 1381 C C . GLY A 1 175 ? 12.258 -4.781 -9.805 1 91.44 175 GLY A C 1
ATOM 1382 O O . GLY A 1 175 ? 13.055 -4.266 -10.594 1 91.44 175 GLY A O 1
ATOM 1383 N N . ASN A 1 176 ? 12.633 -5.566 -8.82 1 92.81 176 ASN A N 1
ATOM 1384 C CA . ASN A 1 176 ? 14.055 -5.695 -8.516 1 92.81 176 ASN A CA 1
ATOM 1385 C C . ASN A 1 176 ? 14.609 -7.039 -8.984 1 92.81 176 ASN A C 1
ATOM 1387 O O . ASN A 1 176 ? 15.719 -7.418 -8.617 1 92.81 176 ASN A O 1
ATOM 1391 N N . PHE A 1 177 ? 13.914 -7.703 -9.82 1 96.94 177 PHE A N 1
ATOM 1392 C CA . PHE A 1 177 ? 14.289 -9.07 -10.156 1 96.94 177 PHE A CA 1
ATOM 1393 C C . PHE A 1 177 ? 15.508 -9.078 -11.078 1 96.94 177 PHE A C 1
ATOM 1395 O O . PHE A 1 177 ? 16.203 -10.102 -11.188 1 96.94 177 PHE A O 1
ATOM 1402 N N . ASN A 1 178 ? 15.797 -7.922 -11.719 1 97.31 178 ASN A N 1
ATOM 1403 C CA . ASN A 1 178 ? 16.984 -7.828 -12.562 1 97.31 178 ASN A CA 1
ATOM 1404 C C . ASN A 1 178 ? 18.172 -7.238 -11.797 1 97.31 178 ASN A C 1
ATOM 1406 O O . ASN A 1 178 ? 19.234 -7.043 -12.367 1 97.31 178 ASN A O 1
ATOM 1410 N N . LYS A 1 179 ? 18 -6.922 -10.547 1 95.31 179 LYS A N 1
ATOM 1411 C CA . LYS A 1 179 ? 18.969 -6.133 -9.773 1 95.31 179 LYS A CA 1
ATOM 1412 C C . LYS A 1 179 ? 20.359 -6.742 -9.844 1 95.31 179 LYS A C 1
ATOM 1414 O O . LYS A 1 179 ? 21.359 -6.02 -9.867 1 95.31 179 LYS A O 1
ATOM 1419 N N . LYS A 1 180 ? 20.5 -8.086 -9.875 1 96.75 180 LYS A N 1
ATOM 1420 C CA . LYS A 1 180 ? 21.797 -8.742 -9.836 1 96.75 180 LYS A CA 1
ATOM 1421 C C . LYS A 1 180 ? 22.281 -9.086 -11.242 1 96.75 180 LYS A C 1
ATOM 1423 O O . LYS A 1 180 ? 23.297 -9.781 -11.406 1 96.75 180 LYS A O 1
ATOM 1428 N N . ILE A 1 181 ? 21.547 -8.602 -12.219 1 97.19 181 ILE A N 1
ATOM 1429 C CA . ILE A 1 181 ? 21.953 -8.812 -13.602 1 97.19 181 ILE A CA 1
ATOM 1430 C C . ILE A 1 181 ? 22.609 -7.555 -14.156 1 97.19 181 ILE A C 1
ATOM 1432 O O . ILE A 1 181 ? 21.969 -6.504 -14.258 1 97.19 181 ILE A O 1
ATOM 1436 N N . LYS A 1 182 ? 23.844 -7.465 -14.406 1 94 182 LYS A N 1
ATOM 1437 C CA . LYS A 1 182 ? 24.656 -6.301 -14.742 1 94 182 LYS A CA 1
ATOM 1438 C C . LYS A 1 182 ? 24.125 -5.613 -16 1 94 182 LYS A C 1
ATOM 1440 O O . LYS A 1 182 ? 23.984 -4.391 -16.031 1 94 182 LYS A O 1
ATOM 1445 N N . HIS A 1 183 ? 23.797 -6.371 -17.094 1 94.56 183 HIS A N 1
ATOM 1446 C CA . HIS A 1 183 ? 23.328 -5.797 -18.359 1 94.56 183 HIS A CA 1
ATOM 1447 C C . HIS A 1 183 ? 22.094 -6.52 -18.859 1 94.56 183 HIS A C 1
ATOM 1449 O O . HIS A 1 183 ? 22.141 -7.199 -19.891 1 94.56 183 HIS A O 1
ATOM 1455 N N . PRO A 1 184 ? 21.062 -6.219 -18.156 1 96.88 184 PRO A N 1
ATOM 1456 C CA . PRO A 1 184 ? 19.844 -6.883 -18.625 1 96.88 184 PRO A CA 1
ATOM 1457 C C . PRO A 1 184 ? 19.359 -6.359 -19.969 1 96.88 184 PRO A C 1
ATOM 1459 O O . PRO A 1 184 ? 19.328 -5.145 -20.203 1 96.88 184 PRO A O 1
ATOM 1462 N N . ILE A 1 185 ? 18.953 -7.203 -20.844 1 96.75 185 ILE A N 1
ATOM 1463 C CA . ILE A 1 185 ? 18.531 -6.812 -22.188 1 96.75 185 ILE A CA 1
ATOM 1464 C C . ILE A 1 185 ? 17.047 -6.457 -22.188 1 96.75 185 ILE A C 1
ATOM 1466 O O . ILE A 1 185 ? 16.531 -5.918 -23.172 1 96.75 185 ILE A O 1
ATOM 1470 N N . SER A 1 186 ? 16.438 -6.816 -21.156 1 97 186 SER A N 1
ATOM 1471 C CA . SER A 1 186 ? 14.992 -6.633 -20.984 1 97 186 SER A CA 1
ATOM 1472 C C . SER A 1 186 ? 14.625 -6.555 -19.5 1 97 186 SER A C 1
ATOM 1474 O O . SER A 1 186 ? 15.406 -6.953 -18.641 1 97 186 SER A O 1
ATOM 1476 N N . LYS A 1 187 ? 13.453 -6.023 -19.234 1 96.38 187 LYS A N 1
ATOM 1477 C CA . LYS A 1 187 ? 12.945 -6.07 -17.875 1 96.38 187 LYS A CA 1
ATOM 1478 C C . LYS A 1 187 ? 12.648 -7.504 -17.438 1 96.38 187 LYS A C 1
ATOM 1480 O O . LYS A 1 187 ? 12.43 -7.773 -16.25 1 96.38 187 LYS A O 1
ATOM 1485 N N . PHE A 1 188 ? 12.758 -8.492 -18.422 1 98.31 188 PHE A N 1
ATOM 1486 C CA . PHE A 1 188 ? 12.453 -9.891 -18.109 1 98.31 188 PHE A CA 1
ATOM 1487 C C . PHE A 1 188 ? 13.711 -10.742 -18.203 1 98.31 188 PHE A C 1
ATOM 1489 O O . PHE A 1 188 ? 13.625 -11.977 -18.234 1 98.31 188 PHE A O 1
ATOM 1496 N N . SER A 1 189 ? 14.867 -10.125 -18.109 1 98.56 189 SER A N 1
ATOM 1497 C CA . SER A 1 189 ? 16.141 -10.836 -18.188 1 98.56 189 SER A CA 1
ATOM 1498 C C . SER A 1 189 ? 16.297 -11.82 -17.016 1 98.56 189 SER A C 1
ATOM 1500 O O . SER A 1 189 ? 17.062 -12.781 -17.109 1 98.56 189 SER A O 1
ATOM 1502 N N . TRP A 1 190 ? 15.555 -11.633 -15.969 1 98.69 190 TRP A N 1
ATOM 1503 C CA . TRP A 1 190 ? 15.641 -12.484 -14.781 1 98.69 190 TRP A CA 1
ATOM 1504 C C . TRP A 1 190 ? 15.008 -13.844 -15.047 1 98.69 190 TRP A C 1
ATOM 1506 O O . TRP A 1 190 ? 15.203 -14.789 -14.273 1 98.69 190 TRP A O 1
ATOM 1516 N N . LEU A 1 191 ? 14.312 -14.047 -16.125 1 98.75 191 LEU A N 1
ATOM 1517 C CA . LEU A 1 191 ? 13.602 -15.289 -16.422 1 98.75 191 LEU A CA 1
ATOM 1518 C C . LEU A 1 191 ? 14.57 -16.391 -16.844 1 98.75 191 LEU A C 1
ATOM 1520 O O . LEU A 1 191 ? 14.422 -17.547 -16.453 1 98.75 191 LEU A O 1
ATOM 1524 N N . THR A 1 192 ? 15.555 -16.062 -17.641 1 98.75 192 THR A N 1
ATOM 1525 C CA . THR A 1 192 ? 16.469 -17.047 -18.219 1 98.75 192 THR A CA 1
ATOM 1526 C C . THR A 1 192 ? 17.703 -16.359 -18.781 1 98.75 192 THR A C 1
ATOM 1528 O O . THR A 1 192 ? 17.656 -15.188 -19.156 1 98.75 192 THR A O 1
ATOM 1531 N N . ARG A 1 193 ? 18.859 -17.078 -18.859 1 98.38 193 ARG A N 1
ATOM 1532 C CA . ARG A 1 193 ? 20.094 -16.562 -19.469 1 98.38 193 ARG A CA 1
ATOM 1533 C C . ARG A 1 193 ? 20.031 -16.672 -20.984 1 98.38 193 ARG A C 1
ATOM 1535 O O . ARG A 1 193 ? 20.875 -16.109 -21.688 1 98.38 193 ARG A O 1
ATOM 1542 N N . ASP A 1 194 ? 19.031 -17.359 -21.5 1 98.69 194 ASP A N 1
ATOM 1543 C CA . ASP A 1 194 ? 18.828 -17.484 -22.938 1 98.69 194 ASP A CA 1
ATOM 1544 C C . ASP A 1 194 ? 18.172 -16.234 -23.516 1 98.69 194 ASP A C 1
ATOM 1546 O O . ASP A 1 194 ? 16.953 -16.047 -23.391 1 98.69 194 ASP A O 1
ATOM 1550 N N . GLU A 1 195 ? 18.859 -15.477 -24.203 1 97.88 195 GLU A N 1
ATOM 1551 C CA . GLU A 1 195 ? 18.391 -14.18 -24.688 1 97.88 195 GLU A CA 1
ATOM 1552 C C . GLU A 1 195 ? 17.281 -14.344 -25.734 1 97.88 195 GLU A C 1
ATOM 1554 O O . GLU A 1 195 ? 16.375 -13.508 -25.828 1 97.88 195 GLU A O 1
ATOM 1559 N N . GLU A 1 196 ? 17.406 -15.43 -26.453 1 98.31 196 GLU A N 1
ATOM 1560 C CA . GLU A 1 196 ? 16.359 -15.68 -27.453 1 98.31 196 GLU A CA 1
ATOM 1561 C C . GLU A 1 196 ? 15.016 -15.945 -26.781 1 98.31 196 GLU A C 1
ATOM 1563 O O . GLU A 1 196 ? 13.969 -15.484 -27.25 1 98.31 196 GLU A O 1
ATOM 1568 N N . GLN A 1 197 ? 15.07 -16.656 -25.703 1 98.38 197 GLN A N 1
ATOM 1569 C CA . GLN A 1 197 ? 13.852 -16.938 -24.953 1 98.38 197 GLN A CA 1
ATOM 1570 C C . GLN A 1 197 ? 13.289 -15.672 -24.312 1 98.38 197 GLN A C 1
ATOM 1572 O O . GLN A 1 197 ? 12.078 -15.484 -24.25 1 98.38 197 GLN A O 1
ATOM 1577 N N . VAL A 1 198 ? 14.164 -14.789 -23.844 1 98.56 198 VAL A N 1
ATOM 1578 C CA . VAL A 1 198 ? 13.734 -13.508 -23.281 1 98.56 198 VAL A CA 1
ATOM 1579 C C . VAL A 1 198 ? 13.047 -12.68 -24.359 1 98.56 198 VAL A C 1
ATOM 1581 O O . VAL A 1 198 ? 11.984 -12.102 -24.125 1 98.56 198 VAL A O 1
ATOM 1584 N N . GLU A 1 199 ? 13.602 -12.688 -25.516 1 98.25 199 GLU A N 1
ATOM 1585 C CA . GLU A 1 199 ? 13.031 -11.93 -26.625 1 98.25 199 GLU A CA 1
ATOM 1586 C C . GLU A 1 199 ? 11.656 -12.477 -27.016 1 98.25 199 GLU A C 1
ATOM 1588 O O . GLU A 1 199 ? 10.727 -11.703 -27.266 1 98.25 199 GLU A O 1
ATOM 1593 N N . LYS A 1 200 ? 11.555 -13.812 -27.078 1 98.25 200 LYS A N 1
ATOM 1594 C CA . LYS A 1 200 ? 10.266 -14.43 -27.375 1 98.25 200 LYS A CA 1
ATOM 1595 C C . LYS A 1 200 ? 9.211 -14.023 -26.344 1 98.25 200 LYS A C 1
ATOM 1597 O O . LYS A 1 200 ? 8.07 -13.75 -26.703 1 98.25 200 LYS A O 1
ATOM 1602 N N . TYR A 1 201 ? 9.633 -13.969 -25.125 1 98.44 201 TYR A N 1
ATOM 1603 C CA . TYR A 1 201 ? 8.734 -13.562 -24.047 1 98.44 201 TYR A CA 1
ATOM 1604 C C . TYR A 1 201 ? 8.328 -12.102 -24.203 1 98.44 201 TYR A C 1
ATOM 1606 O O . TYR A 1 201 ? 7.148 -11.766 -24.078 1 98.44 201 TYR A O 1
ATOM 1614 N N . ASP A 1 202 ? 9.273 -11.273 -24.531 1 98 202 ASP A N 1
ATOM 1615 C CA . ASP A 1 202 ? 9.047 -9.844 -24.703 1 98 202 ASP A CA 1
ATOM 1616 C C . ASP A 1 202 ? 8.062 -9.57 -25.844 1 98 202 ASP A C 1
ATOM 1618 O O . ASP A 1 202 ? 7.266 -8.633 -25.766 1 98 202 ASP A O 1
ATOM 1622 N N . GLU A 1 203 ? 8.125 -10.406 -26.812 1 97.69 203 GLU A N 1
ATOM 1623 C CA . GLU A 1 203 ? 7.371 -10.148 -28.031 1 97.69 203 GLU A CA 1
ATOM 1624 C C . GLU A 1 203 ? 5.984 -10.781 -27.969 1 97.69 203 GLU A C 1
ATOM 1626 O O . GLU A 1 203 ? 5.121 -10.477 -28.797 1 97.69 203 GLU A O 1
ATOM 1631 N N . ASP A 1 204 ? 5.777 -11.641 -27.047 1 97.88 204 ASP A N 1
ATOM 1632 C CA . ASP A 1 204 ? 4.5 -12.336 -26.938 1 97.88 204 ASP A CA 1
ATOM 1633 C C . ASP A 1 204 ? 3.463 -11.461 -26.219 1 97.88 204 ASP A C 1
ATOM 1635 O O . ASP A 1 204 ? 3.607 -11.156 -25.031 1 97.88 204 ASP A O 1
ATOM 1639 N N . PRO A 1 205 ? 2.439 -11.078 -26.875 1 97.62 205 PRO A N 1
ATOM 1640 C CA . PRO A 1 205 ? 1.463 -10.172 -26.266 1 97.62 205 PRO A CA 1
ATOM 1641 C C . PRO A 1 205 ? 0.715 -10.805 -25.094 1 97.62 205 PRO A C 1
ATOM 1643 O O . PRO A 1 205 ? 0.054 -10.094 -24.328 1 97.62 205 PRO A O 1
ATOM 1646 N N . LEU A 1 206 ? 0.796 -12.094 -24.922 1 98.06 206 LEU A N 1
ATOM 1647 C CA . LEU A 1 206 ? 0.099 -12.789 -23.844 1 98.06 206 LEU A CA 1
ATOM 1648 C C . LEU A 1 206 ? 0.999 -12.93 -22.625 1 98.06 206 LEU A C 1
ATOM 1650 O O . LEU A 1 206 ? 0.598 -13.523 -21.609 1 98.06 206 LEU A O 1
ATOM 1654 N N . CYS A 1 207 ? 2.209 -12.359 -22.734 1 98.19 207 CYS A N 1
ATOM 1655 C CA . CYS A 1 207 ? 3.178 -12.484 -21.656 1 98.19 207 CYS A CA 1
ATOM 1656 C C . CYS A 1 207 ? 3.553 -11.117 -21.094 1 98.19 207 CYS A C 1
ATOM 1658 O O . CYS A 1 207 ? 3.385 -10.102 -21.766 1 98.19 207 CYS A O 1
ATOM 1660 N N . GLY A 1 208 ? 3.951 -11.078 -19.875 1 96.75 208 GLY A N 1
ATOM 1661 C CA . GLY A 1 208 ? 4.699 -9.977 -19.281 1 96.75 208 GLY A CA 1
ATOM 1662 C C . GLY A 1 208 ? 3.836 -8.766 -18.984 1 96.75 208 GLY A C 1
ATOM 1663 O O . GLY A 1 208 ? 4.348 -7.715 -18.594 1 96.75 208 GLY A O 1
ATOM 1664 N N . THR A 1 209 ? 2.545 -8.867 -19.156 1 95.06 209 THR A N 1
ATOM 1665 C CA . THR A 1 209 ? 1.659 -7.738 -18.891 1 95.06 209 THR A CA 1
ATOM 1666 C C . THR A 1 209 ? 1.465 -7.562 -17.375 1 95.06 209 THR A C 1
ATOM 1668 O O . THR A 1 209 ? 1.573 -8.531 -16.625 1 95.06 209 THR A O 1
ATOM 1671 N N . ILE A 1 210 ? 1.271 -6.359 -16.969 1 96.5 210 ILE A N 1
ATOM 1672 C CA . ILE A 1 210 ? 0.917 -6.102 -15.578 1 96.5 210 ILE A CA 1
ATOM 1673 C C . ILE A 1 210 ? -0.513 -6.562 -15.312 1 96.5 210 ILE A C 1
ATOM 1675 O O . ILE A 1 210 ? -1.443 -6.156 -16.016 1 96.5 210 ILE A O 1
ATOM 1679 N N . PHE A 1 211 ? -0.664 -7.379 -14.359 1 98.19 211 PHE A N 1
ATOM 1680 C CA . PHE A 1 211 ? -1.974 -7.938 -14.047 1 98.19 211 PHE A CA 1
ATOM 1681 C C . PHE A 1 211 ? -2.785 -6.973 -13.195 1 98.19 211 PHE A C 1
ATOM 1683 O O . PHE A 1 211 ? -2.23 -6.043 -12.602 1 98.19 211 PHE A O 1
ATOM 1690 N N . PRO A 1 212 ? -4.09 -7.164 -13.266 1 98.31 212 PRO A N 1
ATOM 1691 C CA . PRO A 1 212 ? -4.965 -6.258 -12.516 1 98.31 212 PRO A CA 1
ATOM 1692 C C . PRO A 1 212 ? -4.953 -6.535 -11.016 1 98.31 212 PRO A C 1
ATOM 1694 O O . PRO A 1 212 ? -4.434 -7.566 -10.578 1 98.31 212 PRO A O 1
ATOM 1697 N N . ILE A 1 213 ? -5.5 -5.691 -10.25 1 97.81 213 ILE A N 1
ATOM 1698 C CA . ILE A 1 213 ? -5.559 -5.711 -8.797 1 97.81 213 ILE A CA 1
ATOM 1699 C C . ILE A 1 213 ? -6.215 -7.008 -8.32 1 97.81 213 ILE A C 1
ATOM 1701 O O . ILE A 1 213 ? -5.762 -7.621 -7.352 1 97.81 213 ILE A O 1
ATOM 1705 N N . ILE A 1 214 ? -7.266 -7.438 -9.016 1 98.31 214 ILE A N 1
ATOM 1706 C CA . ILE A 1 214 ? -8.008 -8.617 -8.594 1 98.31 214 ILE A CA 1
ATOM 1707 C C . ILE A 1 214 ? -7.078 -9.828 -8.562 1 98.31 214 ILE A C 1
ATOM 1709 O O . ILE A 1 214 ? -7.207 -10.703 -7.699 1 98.31 214 ILE A O 1
ATOM 1713 N N . TYR A 1 215 ? -6.129 -9.922 -9.523 1 98.69 215 TYR A N 1
ATOM 1714 C CA . TYR A 1 215 ? -5.172 -11.023 -9.562 1 98.69 215 TYR A CA 1
ATOM 1715 C C . TYR A 1 215 ? -4.352 -11.078 -8.281 1 98.69 215 TYR A C 1
ATOM 1717 O O . TYR A 1 215 ? -4.301 -12.109 -7.613 1 98.69 215 TYR A O 1
ATOM 1725 N N . TYR A 1 216 ? -3.785 -9.938 -8 1 98.44 216 TYR A N 1
ATOM 1726 C CA . TYR A 1 216 ? -2.875 -9.875 -6.859 1 98.44 216 TYR A CA 1
ATOM 1727 C C . TYR A 1 216 ? -3.625 -10.086 -5.551 1 98.44 216 TYR A C 1
ATOM 1729 O O . TYR A 1 216 ? -3.092 -10.688 -4.613 1 98.44 216 TYR A O 1
ATOM 1737 N N . TYR A 1 217 ? -4.867 -9.609 -5.465 1 98.25 217 TYR A N 1
ATOM 1738 C CA . TYR A 1 217 ? -5.676 -9.805 -4.266 1 98.25 217 TYR A CA 1
ATOM 1739 C C . TYR A 1 217 ? -5.84 -11.289 -3.957 1 98.25 217 TYR A C 1
ATOM 1741 O O . TYR A 1 217 ? -5.527 -11.734 -2.852 1 98.25 217 TYR A O 1
ATOM 1749 N N . TYR A 1 218 ? -6.188 -12.07 -4.941 1 98.44 218 TYR A N 1
ATOM 1750 C CA . TYR A 1 218 ? -6.445 -13.484 -4.699 1 98.44 218 TYR A CA 1
ATOM 1751 C C . TYR A 1 218 ? -5.148 -14.281 -4.684 1 98.44 218 TYR A C 1
ATOM 1753 O O . TYR A 1 218 ? -5.055 -15.312 -4.02 1 98.44 218 TYR A O 1
ATOM 1761 N N . PHE A 1 219 ? -4.141 -13.773 -5.379 1 98.44 219 PHE A N 1
ATOM 1762 C CA . PHE A 1 219 ? -2.818 -14.391 -5.34 1 98.44 219 PHE A CA 1
ATOM 1763 C C . PHE A 1 219 ? -2.246 -14.352 -3.928 1 98.44 219 PHE A C 1
ATOM 1765 O O . PHE A 1 219 ? -1.911 -15.398 -3.361 1 98.44 219 PHE A O 1
ATOM 1772 N N . PHE A 1 220 ? -2.234 -13.172 -3.34 1 98.19 220 PHE A N 1
ATOM 1773 C CA . PHE A 1 220 ? -1.652 -13.031 -2.01 1 98.19 220 PHE A CA 1
ATOM 1774 C C . PHE A 1 220 ? -2.557 -13.664 -0.956 1 98.19 220 PHE A C 1
ATOM 1776 O O . PHE A 1 220 ? -2.074 -14.203 0.042 1 98.19 220 PHE A O 1
ATOM 1783 N N . ASP A 1 221 ? -3.867 -13.578 -1.174 1 97.69 221 ASP A N 1
ATOM 1784 C CA . ASP A 1 221 ? -4.777 -14.281 -0.275 1 97.69 221 ASP A CA 1
ATOM 1785 C C . ASP A 1 221 ? -4.484 -15.781 -0.262 1 97.69 221 ASP A C 1
ATOM 1787 O O . ASP A 1 221 ? -4.414 -16.391 0.803 1 97.69 221 ASP A O 1
ATOM 1791 N N . GLY A 1 222 ? -4.277 -16.375 -1.427 1 97.75 222 GLY A N 1
ATOM 1792 C CA . GLY A 1 222 ? -3.916 -17.781 -1.53 1 97.75 222 GLY A CA 1
ATOM 1793 C C . GLY A 1 222 ? -2.596 -18.109 -0.86 1 97.75 222 GLY A C 1
ATOM 1794 O O . GLY A 1 222 ? -2.504 -19.062 -0.091 1 97.75 222 GLY A O 1
ATOM 1795 N N . LEU A 1 223 ? -1.577 -17.312 -1.133 1 97.88 223 LEU A N 1
ATOM 1796 C CA . LEU A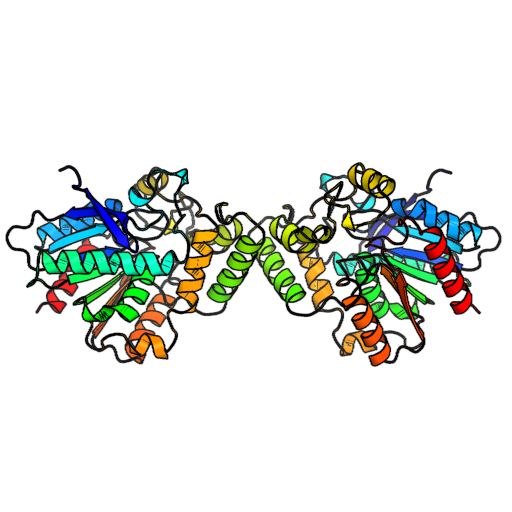 1 223 ? -0.252 -17.531 -0.565 1 97.88 223 LEU A CA 1
ATOM 1797 C C . LEU A 1 223 ? -0.296 -17.484 0.958 1 97.88 223 LEU A C 1
ATOM 1799 O O . LEU A 1 223 ? 0.382 -18.25 1.631 1 97.88 223 LEU A O 1
ATOM 1803 N N . SER A 1 224 ? -1.105 -16.594 1.501 1 96.88 224 SER A N 1
ATOM 1804 C CA . SER A 1 224 ? -1.154 -16.359 2.941 1 96.88 224 SER A CA 1
ATOM 1805 C C . SER A 1 224 ? -1.663 -17.594 3.68 1 96.88 224 SER A C 1
ATOM 1807 O O . SER A 1 224 ? -1.467 -17.734 4.891 1 96.88 224 SER A O 1
ATOM 1809 N N . LYS A 1 225 ? -2.219 -18.547 2.973 1 97 225 LYS A N 1
ATOM 1810 C CA . LYS A 1 225 ? -2.857 -19.688 3.609 1 97 225 LYS A CA 1
ATOM 1811 C C . LYS A 1 225 ? -2.104 -20.984 3.297 1 97 225 LYS A C 1
ATOM 1813 O O . LYS A 1 225 ? -2.465 -22.047 3.791 1 97 225 LYS A O 1
ATOM 1818 N N . LEU A 1 226 ? -1.069 -20.938 2.529 1 97.5 226 LEU A N 1
ATOM 1819 C CA . LEU A 1 226 ? -0.429 -22.125 1.979 1 97.5 226 LEU A CA 1
ATOM 1820 C C . LEU A 1 226 ? 0.312 -22.906 3.064 1 97.5 226 LEU A C 1
ATOM 1822 O O . LEU A 1 226 ? 0.338 -24.141 3.051 1 97.5 226 LEU A O 1
ATOM 1826 N N . TYR A 1 227 ? 0.863 -22.25 4.047 1 97.5 227 TYR A N 1
ATOM 1827 C CA . TYR A 1 227 ? 1.816 -22.953 4.906 1 97.5 227 TYR A CA 1
ATOM 1828 C C . TYR A 1 227 ? 1.312 -23.016 6.344 1 97.5 227 TYR A C 1
ATOM 1830 O O . TYR A 1 227 ? 2.102 -22.969 7.289 1 97.5 227 TYR A O 1
ATOM 1838 N N . ILE A 1 228 ? 0.015 -22.969 6.438 1 96.12 228 ILE A N 1
ATOM 1839 C CA . ILE A 1 228 ? -0.612 -23.281 7.719 1 96.12 228 ILE A CA 1
ATOM 1840 C C . ILE A 1 228 ? -0.424 -24.766 8.047 1 96.12 228 ILE A C 1
ATOM 1842 O O . ILE A 1 228 ? -0.814 -25.625 7.266 1 96.12 228 ILE A O 1
ATOM 1846 N N . LYS A 1 229 ? 0.101 -25.031 9.18 1 95.5 229 LYS A N 1
ATOM 1847 C CA . LYS A 1 229 ? 0.532 -26.375 9.547 1 95.5 229 LYS A CA 1
ATOM 1848 C C . LYS A 1 229 ? -0.615 -27.375 9.422 1 95.5 229 LYS A C 1
ATOM 1850 O O . LYS A 1 229 ? -0.45 -28.453 8.836 1 95.5 229 LYS A O 1
ATOM 1855 N N . GLU A 1 230 ? -1.774 -27.047 9.938 1 97.5 230 GLU A N 1
ATOM 1856 C CA . GLU A 1 230 ? -2.932 -27.938 9.914 1 97.5 230 GLU A CA 1
ATOM 1857 C C . GLU A 1 230 ? -3.332 -28.266 8.477 1 97.5 230 GLU A C 1
ATOM 1859 O O . GLU A 1 230 ? -3.779 -29.391 8.203 1 97.5 230 GLU A O 1
ATOM 1864 N N . ARG A 1 231 ? -3.123 -27.359 7.566 1 98.31 231 ARG A N 1
ATOM 1865 C CA . ARG A 1 231 ? -3.465 -27.594 6.164 1 98.31 231 ARG A CA 1
ATOM 1866 C C . ARG A 1 231 ? -2.428 -28.484 5.488 1 98.31 231 ARG A C 1
ATOM 1868 O O . ARG A 1 231 ? -2.779 -29.375 4.715 1 98.31 231 ARG A O 1
ATOM 1875 N N . LEU A 1 232 ? -1.175 -28.297 5.789 1 98.25 232 LEU A N 1
ATOM 1876 C CA . LEU A 1 232 ? -0.087 -29.047 5.18 1 98.25 232 LEU A CA 1
ATOM 1877 C C . LEU A 1 232 ? -0.18 -30.531 5.551 1 98.25 232 LEU A C 1
ATOM 1879 O O . LEU A 1 232 ? 0.274 -31.391 4.793 1 98.25 232 LEU A O 1
ATOM 1883 N N . GLU A 1 233 ? -0.814 -30.781 6.645 1 97.56 233 GLU A N 1
ATOM 1884 C CA . GLU A 1 233 ? -0.945 -32.156 7.125 1 97.56 233 GLU A CA 1
ATOM 1885 C C . GLU A 1 233 ? -1.855 -32.969 6.215 1 97.56 233 GLU A C 1
ATOM 1887 O O . GLU A 1 233 ? -1.845 -34.219 6.262 1 97.56 233 GLU A O 1
ATOM 1892 N N . ASN A 1 234 ? -2.609 -32.281 5.402 1 98.31 234 ASN A N 1
ATOM 1893 C CA . ASN A 1 234 ? -3.527 -32.969 4.496 1 98.31 234 ASN A CA 1
ATOM 1894 C C . ASN A 1 234 ? -2.795 -33.531 3.287 1 98.31 234 ASN A C 1
ATOM 1896 O O . ASN A 1 234 ? -3.355 -34.344 2.543 1 98.31 234 ASN A O 1
ATOM 1900 N N . ILE A 1 235 ? -1.552 -33.25 3.057 1 98.81 235 ILE A N 1
ATOM 1901 C CA . ILE A 1 235 ? -0.774 -33.75 1.923 1 98.81 235 ILE A CA 1
ATOM 1902 C C . ILE A 1 235 ? -0.411 -35.219 2.137 1 98.81 235 ILE A C 1
ATOM 1904 O O . ILE A 1 235 ? 0.081 -35.594 3.205 1 98.81 235 ILE A O 1
ATOM 1908 N N . PRO A 1 236 ? -0.677 -36.062 1.129 1 98.69 236 PRO A N 1
ATOM 1909 C CA . PRO A 1 236 ? -0.255 -37.469 1.282 1 98.69 236 PRO A CA 1
ATOM 1910 C C . PRO A 1 236 ? 1.246 -37.594 1.527 1 98.69 236 PRO A C 1
ATOM 1912 O O . PRO A 1 236 ? 2.053 -37.094 0.733 1 98.69 236 PRO A O 1
ATOM 1915 N N . LYS A 1 237 ? 1.587 -38.344 2.551 1 98.44 237 LYS A N 1
ATOM 1916 C CA . LYS A 1 237 ? 2.979 -38.406 2.988 1 98.44 237 LYS A CA 1
ATOM 1917 C C . LYS A 1 237 ? 3.832 -39.219 2.016 1 98.44 237 LYS A C 1
ATOM 1919 O O . LYS A 1 237 ? 5.055 -39.062 1.984 1 98.44 237 LYS A O 1
ATOM 1924 N N . ASN A 1 238 ? 3.217 -39.969 1.221 1 98.12 238 ASN A N 1
ATOM 1925 C CA . ASN A 1 238 ? 3.947 -40.812 0.277 1 98.12 238 ASN A CA 1
ATOM 1926 C C . ASN A 1 238 ? 4.043 -40.156 -1.099 1 98.12 238 ASN A C 1
ATOM 1928 O O . ASN A 1 238 ? 4.625 -40.719 -2.023 1 98.12 238 ASN A O 1
ATOM 1932 N N . LEU A 1 239 ? 3.473 -38.969 -1.268 1 98.62 239 LEU A N 1
ATOM 1933 C CA . LEU A 1 239 ? 3.564 -38.25 -2.539 1 98.62 239 LEU A CA 1
ATOM 1934 C C . LEU A 1 239 ? 4.988 -37.781 -2.795 1 98.62 239 LEU A C 1
ATOM 1936 O O . LEU A 1 239 ? 5.496 -36.906 -2.078 1 98.62 239 LEU A O 1
ATOM 1940 N N . PRO A 1 240 ? 5.672 -38.344 -3.846 1 98.75 240 PRO A N 1
ATOM 1941 C CA . PRO A 1 240 ? 7 -37.812 -4.18 1 98.75 240 PRO A CA 1
ATOM 1942 C C . PRO A 1 240 ? 6.957 -36.375 -4.695 1 98.75 240 PRO A C 1
ATOM 1944 O O . PRO A 1 240 ? 6.062 -36.031 -5.469 1 98.75 240 PRO A O 1
ATOM 1947 N N . ILE A 1 241 ? 7.895 -35.562 -4.207 1 98.88 241 ILE A N 1
ATOM 1948 C CA . ILE A 1 241 ? 7.973 -34.156 -4.605 1 98.88 241 ILE A CA 1
ATOM 1949 C C . ILE A 1 241 ? 9.391 -33.844 -5.059 1 98.88 241 ILE A C 1
ATOM 1951 O O . ILE A 1 241 ? 10.359 -34.156 -4.371 1 98.88 241 ILE A O 1
ATOM 1955 N N . PHE A 1 242 ? 9.492 -33.281 -6.23 1 98.88 242 PHE A N 1
ATOM 1956 C CA . PHE A 1 242 ? 10.758 -32.781 -6.758 1 98.88 242 PHE A CA 1
ATOM 1957 C C . PHE A 1 242 ? 10.711 -31.266 -6.945 1 98.88 242 PHE A C 1
ATOM 1959 O O . PHE A 1 242 ? 9.891 -30.75 -7.699 1 98.88 242 PHE A O 1
ATOM 1966 N N . ILE A 1 243 ? 11.586 -30.562 -6.219 1 98.94 243 ILE A N 1
ATOM 1967 C CA . ILE A 1 243 ? 11.664 -29.109 -6.301 1 98.94 243 ILE A CA 1
ATOM 1968 C C . ILE A 1 243 ? 12.938 -28.703 -7.027 1 98.94 243 ILE A C 1
ATOM 1970 O O . ILE A 1 243 ? 14.031 -29.141 -6.676 1 98.94 243 ILE A O 1
ATOM 1974 N N . PHE A 1 244 ? 12.812 -27.844 -8.047 1 98.88 244 PHE A N 1
ATOM 1975 C CA . PHE A 1 244 ? 14.039 -27.375 -8.68 1 98.88 244 PHE A CA 1
ATOM 1976 C C . PHE A 1 244 ? 13.922 -25.906 -9.062 1 98.88 244 PHE A C 1
ATOM 1978 O O . PHE A 1 244 ? 12.82 -25.391 -9.234 1 98.88 244 PHE A O 1
ATOM 1985 N N . SER A 1 245 ? 15.016 -25.234 -9.148 1 98.81 245 SER A N 1
ATOM 1986 C CA . SER A 1 245 ? 15.141 -23.828 -9.516 1 98.81 245 SER A CA 1
ATOM 1987 C C . SER A 1 245 ? 16.562 -23.484 -9.93 1 98.81 245 SER A C 1
ATOM 1989 O O . SER A 1 245 ? 17.484 -24.266 -9.711 1 98.81 245 SER A O 1
ATOM 1991 N N . GLY A 1 246 ? 16.688 -22.406 -10.617 1 98.75 246 GLY A N 1
ATOM 1992 C CA . GLY A 1 246 ? 18.016 -21.828 -10.703 1 98.75 246 GLY A CA 1
ATOM 1993 C C . GLY A 1 246 ? 18.469 -21.172 -9.414 1 98.75 246 GLY A C 1
ATOM 1994 O O . GLY A 1 246 ? 17.656 -20.594 -8.688 1 98.75 246 GLY A O 1
ATOM 1995 N N . ASP A 1 247 ? 19.766 -21.156 -9.203 1 98.56 247 ASP A N 1
ATOM 1996 C CA . ASP A 1 247 ? 20.234 -20.562 -7.961 1 98.56 247 ASP A CA 1
ATOM 1997 C C . ASP A 1 247 ? 20.391 -19.047 -8.117 1 98.56 247 ASP A C 1
ATOM 1999 O O . ASP A 1 247 ? 20.734 -18.344 -7.156 1 98.56 247 ASP A O 1
ATOM 2003 N N . LYS A 1 248 ? 20.109 -18.469 -9.281 1 98.56 248 LYS A N 1
ATOM 2004 C CA . LYS A 1 248 ? 20.078 -17.031 -9.5 1 98.56 248 LYS A CA 1
ATOM 2005 C C . LYS A 1 248 ? 18.656 -16.531 -9.719 1 98.56 248 LYS A C 1
ATOM 2007 O O . LYS A 1 248 ? 18.453 -15.422 -10.227 1 98.56 248 LYS A O 1
ATOM 2012 N N . ASP A 1 249 ? 17.703 -17.375 -9.383 1 98.69 249 ASP A N 1
ATOM 2013 C CA . ASP A 1 249 ? 16.281 -17.016 -9.453 1 98.69 249 ASP A CA 1
ATOM 2014 C C . ASP A 1 249 ? 15.867 -16.141 -8.273 1 98.69 249 ASP A C 1
ATOM 2016 O O . ASP A 1 249 ? 15.852 -16.609 -7.129 1 98.69 249 ASP A O 1
ATOM 2020 N N . PRO A 1 250 ? 15.492 -14.938 -8.539 1 98.19 250 PRO A N 1
ATOM 2021 C CA . PRO A 1 250 ? 15.125 -14.07 -7.422 1 98.19 250 PRO A CA 1
ATOM 2022 C C . PRO A 1 250 ? 13.836 -14.5 -6.734 1 98.19 250 PRO A C 1
ATOM 2024 O O . PRO A 1 250 ? 13.617 -14.18 -5.562 1 98.19 250 PRO A O 1
ATOM 2027 N N . VAL A 1 251 ? 12.914 -15.195 -7.395 1 97.12 251 VAL A N 1
ATOM 2028 C CA . VAL A 1 251 ? 11.641 -15.625 -6.82 1 97.12 251 VAL A CA 1
ATOM 2029 C C . VAL A 1 251 ? 11.898 -16.516 -5.605 1 97.12 251 VAL A C 1
ATOM 2031 O O . VAL A 1 251 ? 11.25 -16.359 -4.566 1 97.12 251 VAL A O 1
ATOM 2034 N N . GLY A 1 252 ? 12.867 -17.375 -5.707 1 96.62 252 GLY A N 1
ATOM 2035 C CA . GLY A 1 252 ? 13.211 -18.281 -4.621 1 96.62 252 GLY A CA 1
ATOM 2036 C C . GLY A 1 252 ? 14.266 -17.719 -3.684 1 96.62 252 GLY A C 1
ATOM 2037 O O . GLY A 1 252 ? 14.93 -18.469 -2.965 1 96.62 252 GLY A O 1
ATOM 2038 N N . GLY A 1 253 ? 14.484 -16.422 -3.809 1 96.88 253 GLY A N 1
ATOM 2039 C CA . GLY A 1 253 ? 15.516 -15.828 -2.98 1 96.88 253 GLY A CA 1
ATOM 2040 C C . GLY A 1 253 ? 16.906 -16.344 -3.299 1 96.88 253 GLY A C 1
ATOM 2041 O O . GLY A 1 253 ? 17.719 -16.578 -2.393 1 96.88 253 GLY A O 1
ATOM 2042 N N . TYR A 1 254 ? 17.078 -16.688 -4.574 1 98.06 254 TYR A N 1
ATOM 2043 C CA . TYR A 1 254 ? 18.359 -17.203 -5.047 1 98.06 254 TYR A CA 1
ATOM 2044 C C . TYR A 1 254 ? 18.703 -18.531 -4.367 1 98.06 254 TYR A C 1
ATOM 2046 O O . TYR A 1 254 ? 19.844 -18.766 -3.984 1 98.06 254 TYR A O 1
ATOM 2054 N N . GLY A 1 255 ? 17.719 -19.25 -4.133 1 98.19 255 GLY A N 1
ATOM 2055 C CA . GLY A 1 255 ? 17.875 -20.594 -3.615 1 98.19 255 GLY A CA 1
ATOM 2056 C C . GLY A 1 255 ? 17.438 -20.734 -2.17 1 98.19 255 GLY A C 1
ATOM 2057 O O . GLY A 1 255 ? 17.031 -21.812 -1.74 1 98.19 255 GLY A O 1
ATOM 2058 N N . LYS A 1 256 ? 17.406 -19.672 -1.365 1 97.94 256 LYS A N 1
ATOM 2059 C CA . LYS A 1 256 ? 17.141 -19.719 0.071 1 97.94 256 LYS A CA 1
ATOM 2060 C C . LYS A 1 256 ? 15.719 -20.156 0.354 1 97.94 256 LYS A C 1
ATOM 2062 O O . LYS A 1 256 ? 15.492 -21.062 1.173 1 97.94 256 LYS A O 1
ATOM 2067 N N . GLN A 1 257 ? 14.789 -19.594 -0.316 1 98.12 257 GLN A N 1
ATOM 2068 C CA . GLN A 1 257 ? 13.383 -19.922 -0.075 1 98.12 257 GLN A CA 1
ATOM 2069 C C . GLN A 1 257 ? 13.008 -21.266 -0.69 1 98.12 257 GLN A C 1
ATOM 2071 O O . GLN A 1 257 ? 12 -21.859 -0.314 1 98.12 257 GLN A O 1
ATOM 2076 N N . VAL A 1 258 ? 13.758 -21.703 -1.698 1 98.75 258 VAL A N 1
ATOM 2077 C CA . VAL A 1 258 ? 13.57 -23.031 -2.268 1 98.75 258 VAL A CA 1
ATOM 2078 C C . VAL A 1 258 ? 13.953 -24.094 -1.24 1 98.75 258 VAL A C 1
ATOM 2080 O O . VAL A 1 258 ? 13.219 -25.047 -1.025 1 98.75 258 VAL A O 1
ATOM 2083 N N . LYS A 1 259 ? 15.039 -23.859 -0.599 1 98.69 259 LYS A N 1
ATOM 2084 C CA . LYS A 1 259 ? 15.5 -24.766 0.445 1 98.69 259 LYS A CA 1
ATOM 2085 C C . LYS A 1 259 ? 14.531 -24.797 1.622 1 98.69 259 LYS A C 1
ATOM 2087 O O . LYS A 1 259 ? 14.266 -25.844 2.201 1 98.69 259 LYS A O 1
ATOM 2092 N N . LYS A 1 260 ? 14.008 -23.641 1.931 1 98.56 260 LYS A N 1
ATOM 2093 C CA . LYS A 1 260 ? 13.023 -23.594 3.008 1 98.56 260 LYS A CA 1
ATOM 2094 C C . LYS A 1 260 ? 11.781 -24.406 2.662 1 98.56 260 LYS A C 1
ATOM 2096 O O . LYS A 1 260 ? 11.195 -25.047 3.531 1 98.56 260 LYS A O 1
ATOM 2101 N N . LEU A 1 261 ? 11.414 -24.328 1.434 1 98.69 261 LEU A N 1
ATOM 2102 C CA . LEU A 1 261 ? 10.266 -25.109 0.983 1 98.69 261 LEU A CA 1
ATOM 2103 C C . LEU A 1 261 ? 10.562 -26.609 1.101 1 98.69 261 LEU A C 1
ATOM 2105 O O . LEU A 1 261 ? 9.727 -27.375 1.602 1 98.69 261 LEU A O 1
ATOM 2109 N N . TYR A 1 262 ? 11.711 -27.016 0.668 1 98.75 262 TYR A N 1
ATOM 2110 C CA . TYR A 1 262 ? 12.172 -28.391 0.791 1 98.75 262 TYR A CA 1
ATOM 2111 C C . TYR A 1 262 ? 12.109 -28.859 2.238 1 98.75 262 TYR A C 1
ATOM 2113 O O . TYR A 1 262 ? 11.555 -29.922 2.529 1 98.75 262 TYR A O 1
ATOM 2121 N N . GLU A 1 263 ? 12.586 -28.031 3.111 1 98.62 263 GLU A N 1
ATOM 2122 C CA . GLU A 1 263 ? 12.609 -28.375 4.531 1 98.62 263 GLU A CA 1
ATOM 2123 C C . GLU A 1 263 ? 11.203 -28.453 5.109 1 98.62 263 GLU A C 1
ATOM 2125 O O . GLU A 1 263 ? 10.93 -29.266 5.992 1 98.62 263 GLU A O 1
ATOM 2130 N N . THR A 1 264 ? 10.383 -27.594 4.617 1 98.38 264 THR A N 1
ATOM 2131 C CA . THR A 1 264 ? 9 -27.578 5.074 1 98.38 264 THR A CA 1
ATOM 2132 C C . THR A 1 264 ? 8.328 -28.922 4.785 1 98.38 264 THR A C 1
ATOM 2134 O O . THR A 1 264 ? 7.656 -29.484 5.648 1 98.38 264 THR A O 1
ATOM 2137 N N . TYR A 1 265 ? 8.5 -29.453 3.584 1 98.56 265 TYR A N 1
ATOM 2138 C CA . TYR A 1 265 ? 7.898 -30.734 3.219 1 98.56 265 TYR A CA 1
ATOM 2139 C C . TYR A 1 265 ? 8.523 -31.875 4.012 1 98.56 265 TYR A C 1
ATOM 2141 O O . TYR A 1 265 ? 7.82 -32.781 4.445 1 98.56 265 TYR A O 1
ATOM 2149 N N . LYS A 1 266 ? 9.797 -31.797 4.254 1 98.25 266 LYS A N 1
ATOM 2150 C CA . LYS A 1 266 ? 10.453 -32.812 5.078 1 98.25 266 LYS A CA 1
ATOM 2151 C C . LYS A 1 266 ? 9.922 -32.781 6.508 1 98.25 266 LYS A C 1
ATOM 2153 O O . LYS A 1 266 ? 9.648 -33.812 7.094 1 98.25 266 LYS A O 1
ATOM 2158 N N . ASP A 1 267 ? 9.734 -31.625 6.98 1 97.69 267 ASP A N 1
ATOM 2159 C CA . ASP A 1 267 ? 9.344 -31.422 8.375 1 97.69 267 ASP A CA 1
ATOM 2160 C C . ASP A 1 267 ? 7.938 -31.953 8.633 1 97.69 267 ASP A C 1
ATOM 2162 O O . ASP A 1 267 ? 7.637 -32.406 9.734 1 97.69 267 ASP A O 1
ATOM 2166 N N . ILE A 1 268 ? 7.16 -31.922 7.645 1 97.5 268 ILE A N 1
ATOM 2167 C CA . ILE A 1 268 ? 5.793 -32.375 7.871 1 97.5 268 ILE A CA 1
ATOM 2168 C C . ILE A 1 268 ? 5.695 -33.875 7.566 1 97.5 268 ILE A C 1
ATOM 2170 O O . ILE A 1 268 ? 4.609 -34.469 7.621 1 97.5 268 ILE A O 1
ATOM 2174 N N . GLY A 1 269 ? 6.766 -34.5 7.055 1 98 269 GLY A N 1
ATOM 2175 C CA . GLY A 1 269 ? 6.82 -35.969 7.016 1 98 269 GLY A CA 1
ATOM 2176 C C . GLY A 1 269 ? 6.707 -36.531 5.613 1 98 269 GLY A C 1
ATOM 2177 O O . GLY A 1 269 ? 6.508 -37.719 5.438 1 98 269 GLY A O 1
ATOM 2178 N N . ILE A 1 270 ? 6.766 -35.688 4.602 1 98.31 270 ILE A N 1
ATOM 2179 C CA . ILE A 1 270 ? 6.781 -36.25 3.246 1 98.31 270 ILE A CA 1
ATOM 2180 C C . ILE A 1 270 ? 8.016 -37.125 3.055 1 98.31 270 ILE A C 1
ATOM 2182 O O . ILE A 1 270 ? 9.141 -36.688 3.328 1 98.31 270 ILE A O 1
ATOM 2186 N N . LYS A 1 271 ? 7.906 -38.281 2.531 1 97.75 271 LYS A N 1
ATOM 2187 C CA . LYS A 1 271 ? 8.938 -39.312 2.57 1 97.75 271 LYS A CA 1
ATOM 2188 C C . LYS A 1 271 ? 9.961 -39.125 1.459 1 97.75 271 LYS A C 1
ATOM 2190 O O . LYS A 1 271 ? 11.148 -39.375 1.65 1 97.75 271 LYS A O 1
ATOM 2195 N N . ASN A 1 272 ? 9.445 -38.719 0.326 1 97.94 272 ASN A N 1
ATOM 2196 C CA . ASN A 1 272 ? 10.312 -38.594 -0.837 1 97.94 272 ASN A CA 1
ATOM 2197 C C . ASN A 1 272 ? 10.297 -37.156 -1.375 1 97.94 272 ASN A C 1
ATOM 2199 O O . ASN A 1 272 ? 9.453 -36.812 -2.209 1 97.94 272 ASN A O 1
ATOM 2203 N N . VAL A 1 273 ? 11.219 -36.375 -0.881 1 98.5 273 VAL A N 1
ATOM 2204 C CA . VAL A 1 273 ? 11.359 -35 -1.346 1 98.5 273 VAL A CA 1
ATOM 2205 C C . VAL A 1 273 ? 12.758 -34.781 -1.915 1 98.5 273 VAL A C 1
ATOM 2207 O O . VAL A 1 273 ? 13.758 -35.125 -1.272 1 98.5 273 VAL A O 1
ATOM 2210 N N . ASN A 1 274 ? 12.828 -34.312 -3.117 1 98.56 274 ASN A N 1
ATOM 2211 C CA . ASN A 1 274 ? 14.086 -34 -3.797 1 98.56 274 ASN A CA 1
ATOM 2212 C C . ASN A 1 274 ? 14.18 -32.531 -4.164 1 98.56 274 ASN A C 1
ATOM 2214 O O . ASN A 1 274 ? 13.164 -31.859 -4.359 1 98.56 274 ASN A O 1
ATOM 2218 N N . ILE A 1 275 ? 15.383 -32.031 -4.16 1 98.75 275 ILE A N 1
ATOM 2219 C CA . ILE A 1 275 ? 15.625 -30.641 -4.512 1 98.75 275 ILE A CA 1
ATOM 2220 C C . ILE A 1 275 ? 16.828 -30.547 -5.441 1 98.75 275 ILE A C 1
ATOM 2222 O O . ILE A 1 275 ? 17.781 -31.328 -5.324 1 98.75 275 ILE A O 1
ATOM 2226 N N . LYS A 1 276 ? 16.781 -29.656 -6.379 1 98.75 276 LYS A N 1
ATOM 2227 C CA . LYS A 1 276 ? 17.922 -29.375 -7.254 1 98.75 276 LYS A CA 1
ATOM 2228 C C . LYS A 1 276 ? 17.984 -27.891 -7.598 1 98.75 276 LYS A C 1
ATOM 2230 O O . LYS A 1 276 ? 17.016 -27.312 -8.094 1 98.75 276 LYS A O 1
ATOM 2235 N N . LEU A 1 277 ? 19.078 -27.25 -7.273 1 98.81 277 LEU A N 1
ATOM 2236 C CA . LEU A 1 277 ? 19.391 -25.891 -7.703 1 98.81 277 LEU A CA 1
ATOM 2237 C C . LEU A 1 277 ? 20.438 -25.891 -8.805 1 98.81 277 LEU A C 1
ATOM 2239 O O . LEU A 1 277 ? 21.516 -26.469 -8.641 1 98.81 277 LEU A O 1
ATOM 2243 N N . TYR A 1 278 ? 20.141 -25.312 -9.891 1 98.81 278 TYR A N 1
ATOM 2244 C CA . TYR A 1 278 ? 21.062 -25.266 -11.023 1 98.81 278 TYR A CA 1
ATOM 2245 C C . TYR A 1 278 ? 21.938 -24.016 -10.961 1 98.81 278 TYR A C 1
ATOM 2247 O O . TYR A 1 278 ? 21.438 -22.891 -10.969 1 98.81 278 TYR A O 1
ATOM 2255 N N . PRO A 1 279 ? 23.234 -24.203 -10.93 1 98.5 279 PRO A N 1
ATOM 2256 C CA . PRO A 1 279 ? 24.156 -23.062 -10.844 1 98.5 279 PRO A CA 1
ATOM 2257 C C . PRO A 1 279 ? 24.016 -22.109 -12.031 1 98.5 279 PRO A C 1
ATOM 2259 O O . PRO A 1 279 ? 24.016 -22.562 -13.188 1 98.5 279 PRO A O 1
ATOM 2262 N N . GLY A 1 280 ? 23.828 -20.906 -11.719 1 98.31 280 GLY A N 1
ATOM 2263 C CA . GLY A 1 280 ? 23.734 -19.875 -12.727 1 98.31 280 GLY A CA 1
ATOM 2264 C C . GLY A 1 280 ? 22.344 -19.75 -13.336 1 98.31 280 GLY A C 1
ATOM 2265 O O . GLY A 1 280 ? 22.031 -18.75 -13.984 1 98.31 280 GLY A O 1
ATOM 2266 N N . GLY A 1 281 ? 21.484 -20.781 -13.148 1 98.75 281 GLY A N 1
ATOM 2267 C CA . GLY A 1 281 ? 20.141 -20.75 -13.695 1 98.75 281 GLY A CA 1
ATOM 2268 C C . GLY A 1 281 ? 19.266 -19.688 -13.078 1 98.75 281 GLY A C 1
ATOM 2269 O O . GLY A 1 281 ? 19.422 -19.344 -11.906 1 98.75 281 GLY A O 1
ATOM 2270 N N . ARG A 1 282 ? 18.406 -19.203 -13.852 1 98.62 282 ARG A N 1
ATOM 2271 C CA . ARG A 1 282 ? 17.484 -18.172 -13.383 1 98.62 282 ARG A CA 1
ATOM 2272 C C . ARG A 1 282 ? 16.094 -18.75 -13.148 1 98.62 282 ARG A C 1
ATOM 2274 O O . ARG A 1 282 ? 15.938 -19.812 -12.531 1 98.62 282 ARG A O 1
ATOM 2281 N N . HIS A 1 283 ? 15 -18.078 -13.5 1 98.81 283 HIS A N 1
ATOM 2282 C CA . HIS A 1 283 ? 13.656 -18.422 -13.07 1 98.81 283 HIS A CA 1
ATOM 2283 C C . HIS A 1 283 ? 13.062 -19.516 -13.953 1 98.81 283 HIS A C 1
ATOM 2285 O O . HIS A 1 283 ? 12.289 -20.359 -13.477 1 98.81 283 HIS A O 1
ATOM 2291 N N . GLU A 1 284 ? 13.312 -19.547 -15.25 1 98.81 284 GLU A N 1
ATOM 2292 C CA . GLU A 1 284 ? 12.727 -20.5 -16.188 1 98.81 284 GLU A CA 1
ATOM 2293 C C . GLU A 1 284 ? 13.742 -21.547 -16.609 1 98.81 284 GLU A C 1
ATOM 2295 O O . GLU A 1 284 ? 14.203 -21.547 -17.766 1 98.81 284 GLU A O 1
ATOM 2300 N N . MET A 1 285 ? 13.93 -22.531 -15.797 1 98.88 285 MET A N 1
ATOM 2301 C CA . MET A 1 285 ? 14.945 -23.547 -16.047 1 98.88 285 MET A CA 1
ATOM 2302 C C . MET A 1 285 ? 14.586 -24.375 -17.266 1 98.88 285 MET A C 1
ATOM 2304 O O . MET A 1 285 ? 15.461 -24.906 -17.953 1 98.88 285 MET A O 1
ATOM 2308 N N . LEU A 1 286 ? 13.305 -24.484 -17.625 1 98.88 286 LEU A N 1
ATOM 2309 C CA . LEU A 1 286 ? 12.875 -25.234 -18.812 1 98.88 286 LEU A CA 1
ATOM 2310 C C . LEU A 1 286 ? 13.195 -24.469 -20.078 1 98.88 286 LEU A C 1
ATOM 2312 O O . LEU A 1 286 ? 13.148 -25.016 -21.188 1 98.88 286 LEU A O 1
ATOM 2316 N N . ASN A 1 287 ? 13.453 -23.156 -19.938 1 98.75 287 ASN A N 1
ATOM 2317 C CA . ASN A 1 287 ? 13.836 -22.312 -21.062 1 98.75 287 ASN A CA 1
ATOM 2318 C C . ASN A 1 287 ? 15.25 -21.781 -20.891 1 98.75 287 ASN A C 1
ATOM 2320 O O . ASN A 1 287 ? 15.633 -20.797 -21.547 1 98.75 287 ASN A O 1
ATOM 2324 N N . GLU A 1 288 ? 16.016 -22.375 -20 1 98.75 288 GLU A N 1
ATOM 2325 C CA . GLU A 1 288 ? 17.391 -21.938 -19.719 1 98.75 288 GLU A CA 1
ATOM 2326 C C . GLU A 1 288 ? 18.359 -22.484 -20.766 1 98.75 288 GLU A C 1
ATOM 2328 O O . GLU A 1 288 ? 18.016 -23.375 -21.547 1 98.75 288 GLU A O 1
ATOM 2333 N N . ILE A 1 289 ? 19.578 -21.984 -20.797 1 98.56 289 ILE A N 1
ATOM 2334 C CA . ILE A 1 289 ? 20.578 -22.391 -21.781 1 98.56 289 ILE A CA 1
ATOM 2335 C C . ILE A 1 289 ? 20.922 -23.859 -21.578 1 98.56 289 ILE A C 1
ATOM 2337 O O . ILE A 1 289 ? 21.344 -24.547 -22.531 1 98.56 289 ILE A O 1
ATOM 2341 N N . ASN A 1 290 ? 20.781 -24.375 -20.375 1 98.5 290 ASN A N 1
ATOM 2342 C CA . ASN A 1 290 ? 21.031 -25.781 -20.109 1 98.5 290 ASN A CA 1
ATOM 2343 C C . ASN A 1 290 ? 19.734 -26.578 -19.984 1 98.5 290 ASN A C 1
ATOM 2345 O O . ASN A 1 290 ? 19.656 -27.531 -19.203 1 98.5 290 ASN A O 1
ATOM 2349 N N . ARG A 1 291 ? 18.688 -26.188 -20.719 1 98.62 291 ARG A N 1
ATOM 2350 C CA . ARG A 1 291 ? 17.375 -26.781 -20.594 1 98.62 291 ARG A CA 1
ATOM 2351 C C . ARG A 1 291 ? 17.406 -28.281 -20.859 1 98.62 291 ARG A C 1
ATOM 2353 O O . ARG A 1 291 ? 16.656 -29.047 -20.266 1 98.62 291 ARG A O 1
ATOM 2360 N N . LYS A 1 292 ? 18.219 -28.766 -21.75 1 98.25 292 LYS A N 1
ATOM 2361 C CA . LYS A 1 292 ? 18.297 -30.203 -22.031 1 98.25 292 LYS A CA 1
ATOM 2362 C C . LYS A 1 292 ? 18.703 -30.984 -20.797 1 98.25 292 LYS A C 1
ATOM 2364 O O . LYS A 1 292 ? 18.172 -32.062 -20.531 1 98.25 292 LYS A O 1
ATOM 2369 N N . GLU A 1 293 ? 19.672 -30.406 -20.078 1 98.62 293 GLU A N 1
ATOM 2370 C CA . GLU A 1 293 ? 20.047 -30.984 -18.797 1 98.62 293 GLU A CA 1
ATOM 2371 C C . GLU A 1 293 ? 18.859 -31.062 -17.844 1 98.62 293 GLU A C 1
ATOM 2373 O O . GLU A 1 293 ? 18.625 -32.062 -17.188 1 98.62 293 GLU A O 1
ATOM 2378 N N . VAL A 1 294 ? 18.156 -30.016 -17.781 1 98.88 294 VAL A N 1
ATOM 2379 C CA . VAL A 1 294 ? 17 -29.906 -16.891 1 98.88 294 VAL A CA 1
ATOM 2380 C C . VAL A 1 294 ? 15.938 -30.922 -17.312 1 98.88 294 VAL A C 1
ATOM 2382 O O . VAL A 1 294 ? 15.406 -31.656 -16.484 1 98.88 294 VAL A O 1
ATOM 2385 N N . TYR A 1 295 ? 15.656 -31.031 -18.656 1 98.81 295 TYR A N 1
ATOM 2386 C CA . TYR A 1 295 ? 14.695 -32 -19.188 1 98.81 295 TYR A CA 1
ATOM 2387 C C . TYR A 1 295 ? 15.055 -33.406 -18.766 1 98.81 295 TYR A C 1
ATOM 2389 O O . TYR A 1 295 ? 14.195 -34.156 -18.281 1 98.81 295 TYR A O 1
ATOM 2397 N N . ASN A 1 296 ? 16.281 -33.688 -18.875 1 98.44 296 ASN A N 1
ATOM 2398 C CA . ASN A 1 296 ? 16.75 -35.031 -18.562 1 98.44 296 ASN A CA 1
ATOM 2399 C C . ASN A 1 296 ? 16.594 -35.344 -17.062 1 98.44 296 ASN A C 1
ATOM 2401 O O . ASN A 1 296 ? 16.188 -36.438 -16.688 1 98.44 296 ASN A O 1
ATOM 2405 N N . HIS A 1 297 ? 16.922 -34.375 -16.234 1 98.5 297 HIS A N 1
ATOM 2406 C CA . HIS A 1 297 ? 16.766 -34.594 -14.805 1 98.5 297 HIS A CA 1
ATOM 2407 C C . HIS A 1 297 ? 15.312 -34.844 -14.43 1 98.5 297 HIS A C 1
ATOM 2409 O O . HIS A 1 297 ? 15.023 -35.688 -13.586 1 98.5 297 HIS A O 1
ATOM 2415 N N . ILE A 1 298 ? 14.469 -34.094 -15.031 1 98.75 298 ILE A N 1
ATOM 2416 C CA . ILE A 1 298 ? 13.047 -34.219 -14.75 1 98.75 298 ILE A CA 1
ATOM 2417 C C . ILE A 1 298 ? 12.57 -35.625 -15.195 1 98.75 298 ILE A C 1
ATOM 2419 O O . ILE A 1 298 ? 11.898 -36.312 -14.438 1 98.75 298 ILE A O 1
ATOM 2423 N N . THR A 1 299 ? 12.953 -36.031 -16.406 1 98.12 299 THR A N 1
ATOM 2424 C CA . THR A 1 299 ? 12.531 -37.312 -16.938 1 98.12 299 THR A CA 1
ATOM 2425 C C . THR A 1 299 ? 13.094 -38.438 -16.094 1 98.12 299 THR A C 1
ATOM 2427 O O . THR A 1 299 ? 12.406 -39.438 -15.844 1 98.12 299 THR A O 1
ATOM 2430 N N . ASP A 1 300 ? 14.344 -38.281 -15.688 1 98 300 ASP A N 1
ATOM 2431 C CA . ASP A 1 300 ? 14.953 -39.312 -14.828 1 98 300 ASP A CA 1
ATOM 2432 C C . ASP A 1 300 ? 14.18 -39.438 -13.508 1 98 300 ASP A C 1
ATOM 2434 O O . ASP A 1 300 ? 13.938 -40.531 -13.039 1 98 300 ASP A O 1
ATOM 2438 N N . TRP A 1 301 ? 13.836 -38.344 -12.961 1 98.5 301 TRP A N 1
ATOM 2439 C CA . TRP A 1 301 ? 13.086 -38.375 -11.703 1 98.5 301 TRP A CA 1
ATOM 2440 C C . TRP A 1 301 ? 11.719 -39.031 -11.898 1 98.5 301 TRP A C 1
ATOM 2442 O O . TRP A 1 301 ? 11.281 -39.812 -11.055 1 98.5 301 TRP A O 1
ATOM 2452 N N . ILE A 1 302 ? 11.047 -38.656 -12.992 1 98.12 302 ILE A N 1
ATOM 2453 C CA . ILE A 1 302 ? 9.734 -39.25 -13.273 1 98.12 302 ILE A CA 1
ATOM 2454 C C . ILE A 1 302 ? 9.844 -40.75 -13.375 1 98.12 302 ILE A C 1
ATOM 2456 O O . ILE A 1 302 ? 9.008 -41.469 -12.828 1 98.12 302 ILE A O 1
ATOM 2460 N N . LYS A 1 303 ? 10.859 -41.25 -13.992 1 96.12 303 LYS A N 1
ATOM 2461 C CA . LYS A 1 303 ? 11.07 -42.688 -14.133 1 96.12 303 LYS A CA 1
ATOM 2462 C C . LYS A 1 303 ? 11.242 -43.375 -12.773 1 96.12 303 LYS A C 1
ATOM 2464 O O . LYS A 1 303 ? 10.758 -44.469 -12.555 1 96.12 303 LYS A O 1
ATOM 2469 N N . GLU A 1 304 ? 11.914 -42.656 -11.93 1 93.56 304 GLU A N 1
ATOM 2470 C CA . GLU A 1 304 ? 12.156 -43.188 -10.586 1 93.56 304 GLU A CA 1
ATOM 2471 C C . GLU A 1 304 ? 10.859 -43.281 -9.797 1 93.56 304 GLU A C 1
ATOM 2473 O O . GLU A 1 304 ? 10.711 -44.156 -8.945 1 93.56 304 GLU A O 1
ATOM 2478 N N . VAL A 1 305 ? 9.938 -42.375 -9.992 1 89.38 305 VAL A N 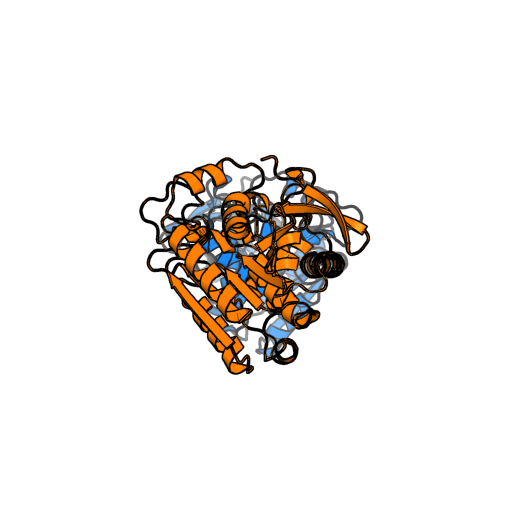1
ATOM 2479 C CA . VAL A 1 305 ? 8.656 -42.344 -9.289 1 89.38 305 VAL A CA 1
ATOM 2480 C C . VAL A 1 305 ? 7.816 -43.562 -9.719 1 89.38 305 VAL A C 1
ATOM 2482 O O . VAL A 1 305 ? 7.102 -44.156 -8.898 1 89.38 305 VAL A O 1
ATOM 2485 N N . TYR A 1 306 ? 7.867 -44 -10.945 1 84.12 306 TYR A N 1
ATOM 2486 C CA . TYR A 1 306 ? 7.047 -45.062 -11.5 1 84.12 306 TYR A CA 1
ATOM 2487 C C . TYR A 1 306 ? 7.672 -46.438 -11.219 1 84.12 306 TYR A C 1
ATOM 2489 O O . TYR A 1 306 ? 6.992 -47.469 -11.289 1 84.12 306 TYR A O 1
ATOM 2497 N N . GLU A 1 307 ? 8.953 -46.469 -11.086 1 76.94 307 GLU A N 1
ATOM 2498 C CA . GLU A 1 307 ? 9.617 -47.719 -10.773 1 76.94 307 GLU A CA 1
ATOM 2499 C C . GLU A 1 307 ? 9.516 -48.031 -9.289 1 76.94 307 GLU A C 1
ATOM 2501 O O . GLU A 1 307 ? 9.328 -49.219 -8.914 1 76.94 307 GLU A O 1
ATOM 2506 N N . MET B 1 1 ? -6.492 45.906 1.052 1 37.59 1 MET B N 1
ATOM 2507 C CA . MET B 1 1 ? -5.176 46.094 1.658 1 37.59 1 MET B CA 1
ATOM 2508 C C . MET B 1 1 ? -4.262 44.906 1.301 1 37.59 1 MET B C 1
ATOM 2510 O O . MET B 1 1 ? -4.676 43.75 1.368 1 37.59 1 MET B O 1
ATOM 2514 N N . LYS B 1 2 ? -3.281 44.938 0.488 1 47.31 2 LYS B N 1
ATOM 2515 C CA . LYS B 1 2 ? -2.305 44.062 -0.139 1 47.31 2 LYS B CA 1
ATOM 2516 C C . LYS B 1 2 ? -1.692 43.094 0.883 1 47.31 2 LYS B C 1
ATOM 2518 O O . LYS B 1 2 ? -1.202 43.531 1.929 1 47.31 2 LYS B O 1
ATOM 2523 N N . ASN B 1 3 ? -2.199 41.938 1.079 1 54.38 3 ASN B N 1
ATOM 2524 C CA . ASN B 1 3 ? -1.504 41.031 1.977 1 54.38 3 ASN B CA 1
ATOM 2525 C C . ASN B 1 3 ? 0.011 41.156 1.866 1 54.38 3 ASN B C 1
ATOM 2527 O O . ASN B 1 3 ? 0.563 41.125 0.766 1 54.38 3 ASN B O 1
ATOM 2531 N N . ASN B 1 4 ? 0.581 41.812 2.789 1 78.44 4 ASN B N 1
ATOM 2532 C CA . ASN B 1 4 ? 2.008 42.094 2.916 1 78.44 4 ASN B CA 1
ATOM 2533 C C . ASN B 1 4 ? 2.777 40.844 3.402 1 78.44 4 ASN B C 1
ATOM 2535 O O . ASN B 1 4 ? 2.438 40.281 4.434 1 78.44 4 ASN B O 1
ATOM 2539 N N . GLY B 1 5 ? 3.348 40.062 2.438 1 90.44 5 GLY B N 1
ATOM 2540 C CA . GLY B 1 5 ? 4.211 38.938 2.795 1 90.44 5 GLY B CA 1
ATOM 2541 C C . GLY B 1 5 ? 5.648 39.125 2.35 1 90.44 5 GLY B C 1
ATOM 2542 O O . GLY B 1 5 ? 5.934 40 1.511 1 90.44 5 GLY B O 1
ATOM 2543 N N . THR B 1 6 ? 6.531 38.594 3.062 1 95.75 6 THR B N 1
ATOM 2544 C CA . THR B 1 6 ? 7.953 38.625 2.746 1 95.75 6 THR B CA 1
ATOM 2545 C C . THR B 1 6 ? 8.578 37.25 2.959 1 95.75 6 THR B C 1
ATOM 2547 O O . THR B 1 6 ? 8.031 36.406 3.691 1 95.75 6 THR B O 1
ATOM 2550 N N . PHE B 1 7 ? 9.625 37 2.246 1 97.81 7 PHE B N 1
ATOM 2551 C CA . PHE B 1 7 ? 10.383 35.781 2.494 1 97.81 7 PHE B CA 1
ATOM 2552 C C . PHE B 1 7 ? 11.297 35.938 3.699 1 97.81 7 PHE B C 1
ATOM 2554 O O . PHE B 1 7 ? 11.93 37 3.865 1 97.81 7 PHE B O 1
ATOM 2561 N N . ILE B 1 8 ? 11.297 34.969 4.531 1 98.06 8 ILE B N 1
ATOM 2562 C CA . ILE B 1 8 ? 12.25 34.875 5.637 1 98.06 8 ILE B CA 1
ATOM 2563 C C . ILE B 1 8 ? 13.023 33.562 5.551 1 98.06 8 ILE B C 1
ATOM 2565 O O . ILE B 1 8 ? 12.742 32.75 4.688 1 98.06 8 ILE B O 1
ATOM 2569 N N . LYS B 1 9 ? 14.062 33.406 6.422 1 98.31 9 LYS B N 1
ATOM 2570 C CA . LYS B 1 9 ? 14.867 32.188 6.434 1 98.31 9 LYS B CA 1
ATOM 2571 C C . LYS B 1 9 ? 14.406 31.25 7.535 1 98.31 9 LYS B C 1
ATOM 2573 O O . LYS B 1 9 ? 14.336 31.625 8.703 1 98.31 9 LYS B O 1
ATOM 2578 N N . GLY B 1 10 ? 14.008 30.078 7.129 1 98 10 GLY B N 1
ATOM 2579 C CA . GLY B 1 10 ? 13.703 29.031 8.078 1 98 10 GLY B CA 1
ATOM 2580 C C . GLY B 1 10 ? 14.898 28.156 8.422 1 98 10 GLY B C 1
ATOM 2581 O O . GLY B 1 10 ? 16.031 28.625 8.383 1 98 10 GLY B O 1
ATOM 2582 N N . LYS B 1 11 ? 14.586 26.984 8.883 1 97.62 11 LYS B N 1
ATOM 2583 C CA . LYS B 1 11 ? 15.641 26.016 9.188 1 97.62 11 LYS B CA 1
ATOM 2584 C C . LYS B 1 11 ? 16.547 25.797 7.977 1 97.62 11 LYS B C 1
ATOM 2586 O O . LYS B 1 11 ? 16.062 25.656 6.852 1 97.62 11 LYS B O 1
ATOM 2591 N N . ASP B 1 12 ? 17.938 25.875 8.188 1 97.44 12 ASP B N 1
ATOM 2592 C CA . ASP B 1 12 ? 18.953 25.688 7.16 1 97.44 12 ASP B CA 1
ATOM 2593 C C . ASP B 1 12 ? 18.828 26.734 6.055 1 97.44 12 ASP B C 1
ATOM 2595 O O . ASP B 1 12 ? 19.016 26.422 4.875 1 97.44 12 ASP B O 1
ATOM 2599 N N . ASP B 1 13 ? 18.312 27.859 6.371 1 97.88 13 ASP B N 1
ATOM 2600 C CA . ASP B 1 13 ? 18.203 29.047 5.523 1 97.88 13 ASP B CA 1
ATOM 2601 C C . ASP B 1 13 ? 17.172 28.828 4.41 1 97.88 13 ASP B C 1
ATOM 2603 O O . ASP B 1 13 ? 17.234 29.5 3.371 1 97.88 13 ASP B O 1
ATOM 2607 N N . PHE B 1 14 ? 16.297 27.906 4.633 1 98 14 PHE B N 1
ATOM 2608 C CA . PHE B 1 14 ? 15.242 27.656 3.65 1 98 14 PHE B CA 1
ATOM 2609 C C . PHE B 1 14 ? 14.305 28.859 3.545 1 98 14 PHE B C 1
ATOM 2611 O O . PHE B 1 14 ? 13.812 29.359 4.559 1 98 14 PHE B O 1
ATOM 2618 N N . PRO B 1 15 ? 14.031 29.344 2.359 1 98.25 15 PRO B N 1
ATOM 2619 C CA . PRO B 1 15 ? 13.141 30.484 2.229 1 98.25 15 PRO B CA 1
ATOM 2620 C C . PRO B 1 15 ? 11.68 30.141 2.539 1 98.25 15 PRO B C 1
ATOM 2622 O O . PRO B 1 15 ? 11.141 29.188 1.986 1 98.25 15 PRO B O 1
ATOM 2625 N N . ILE B 1 16 ? 11.07 30.906 3.404 1 98.69 16 ILE B N 1
ATOM 2626 C CA . ILE B 1 16 ? 9.688 30.719 3.832 1 98.69 16 ILE B CA 1
ATOM 2627 C C . ILE B 1 16 ? 8.898 32 3.602 1 98.69 16 ILE B C 1
ATOM 2629 O O . ILE B 1 16 ? 9.328 33.094 4.027 1 98.69 16 ILE B O 1
ATOM 2633 N N . TYR B 1 17 ? 7.789 31.906 2.896 1 98.62 17 TYR B N 1
ATOM 2634 C CA . TYR B 1 17 ? 6.953 33.062 2.684 1 98.62 17 TYR B CA 1
ATOM 2635 C C . TYR B 1 17 ? 6.047 33.312 3.885 1 98.62 17 TYR B C 1
ATOM 2637 O O . TYR B 1 17 ? 5.25 32.469 4.258 1 98.62 17 TYR B O 1
ATOM 2645 N N . LEU B 1 18 ? 6.188 34.5 4.477 1 98.5 18 LEU B N 1
ATOM 2646 C CA . LEU B 1 18 ? 5.496 34.844 5.711 1 98.5 18 LEU B CA 1
ATOM 2647 C C . LEU B 1 18 ? 4.543 36 5.496 1 98.5 18 LEU B C 1
ATOM 2649 O O . LEU B 1 18 ? 4.961 37.094 5.055 1 98.5 18 LEU B O 1
ATOM 2653 N N . TYR B 1 19 ? 3.25 35.75 5.738 1 98.31 19 TYR B N 1
ATOM 2654 C CA . TYR B 1 19 ? 2.242 36.781 5.742 1 98.31 19 TYR B CA 1
ATOM 2655 C C . TYR B 1 19 ? 2.146 37.438 7.117 1 98.31 19 TYR B C 1
ATOM 2657 O O . TYR B 1 19 ? 2.234 36.781 8.141 1 98.31 19 TYR B O 1
ATOM 2665 N N . THR B 1 20 ? 1.92 38.75 7.07 1 97.69 20 THR B N 1
ATOM 2666 C CA . THR B 1 20 ? 1.766 39.531 8.312 1 97.69 20 THR B CA 1
ATOM 2667 C C . THR B 1 20 ? 0.558 40.438 8.234 1 97.69 20 THR B C 1
ATOM 2669 O O . THR B 1 20 ? 0.408 41.188 7.266 1 97.69 20 THR B O 1
ATOM 2672 N N . TRP B 1 21 ? -0.347 40.344 9.164 1 97.62 21 TRP B N 1
ATOM 2673 C CA . TRP B 1 21 ? -1.441 41.281 9.406 1 97.62 21 TRP B CA 1
ATOM 2674 C C . TRP B 1 21 ? -1.227 42.031 10.711 1 97.62 21 TRP B C 1
ATOM 2676 O O . TRP B 1 21 ? -1.671 41.594 11.773 1 97.62 21 TRP B O 1
ATOM 2686 N N . ASN B 1 22 ? -0.559 43.156 10.633 1 94.56 22 ASN B N 1
ATOM 2687 C CA . ASN B 1 22 ? -0.091 43.812 11.852 1 94.56 22 ASN B CA 1
ATOM 2688 C C . ASN B 1 22 ? -0.627 45.25 11.977 1 94.56 22 ASN B C 1
ATOM 2690 O O . ASN B 1 22 ? -0.081 46.062 12.727 1 94.56 22 ASN B O 1
ATOM 2694 N N . ARG B 1 23 ? -1.601 45.562 11.242 1 94.31 23 ARG B N 1
ATOM 2695 C CA . ARG B 1 23 ? -2.219 46.875 11.391 1 94.31 23 ARG B CA 1
ATOM 2696 C C . ARG B 1 23 ? -3.148 46.938 12.602 1 94.31 23 ARG B C 1
ATOM 2698 O O . ARG B 1 23 ? -4.367 47 12.445 1 94.31 23 ARG B O 1
ATOM 2705 N N . VAL B 1 24 ? -2.514 46.906 13.688 1 95.56 24 VAL B N 1
ATOM 2706 C CA . VAL B 1 24 ? -3.188 46.906 14.984 1 95.56 24 VAL B CA 1
ATOM 2707 C C . VAL B 1 24 ? -2.617 48 15.875 1 95.56 24 VAL B C 1
ATOM 2709 O O . VAL B 1 24 ? -1.413 48.031 16.141 1 95.56 24 VAL B O 1
ATOM 2712 N N . ASN B 1 25 ? -3.289 49 16.344 1 92.25 25 ASN B N 1
ATOM 2713 C CA . ASN B 1 25 ? -2.818 50.156 17.094 1 92.25 25 ASN B CA 1
ATOM 2714 C C . ASN B 1 25 ? -2.375 49.75 18.5 1 92.25 25 ASN B C 1
ATOM 2716 O O . ASN B 1 25 ? -1.297 50.156 18.953 1 92.25 25 ASN B O 1
ATOM 2720 N N . GLU B 1 26 ? -3.148 49.125 19.297 1 92.81 26 GLU B N 1
ATOM 2721 C CA . GLU B 1 26 ? -2.836 48.625 20.641 1 92.81 26 GLU B CA 1
ATOM 2722 C C . GLU B 1 26 ? -2.945 47.125 20.719 1 92.81 26 GLU B C 1
ATOM 2724 O O . GLU B 1 26 ? -3.906 46.594 21.281 1 92.81 26 GLU B O 1
ATOM 2729 N N . PRO B 1 27 ? -1.847 46.531 20.219 1 95.94 27 PRO B N 1
ATOM 2730 C CA . PRO B 1 27 ? -1.954 45.062 20.141 1 95.94 27 PRO B CA 1
ATOM 2731 C C . PRO B 1 27 ? -2.014 44.406 21.516 1 95.94 27 PRO B C 1
ATOM 2733 O O . PRO B 1 27 ? -1.312 44.844 22.438 1 95.94 27 PRO B O 1
ATOM 2736 N N . LYS B 1 28 ? -2.879 43.438 21.625 1 96.88 28 LYS B N 1
ATOM 2737 C CA . LYS B 1 28 ? -3.074 42.656 22.859 1 96.88 28 LYS B CA 1
ATOM 2738 C C . LYS B 1 28 ? -2.283 41.375 22.828 1 96.88 28 LYS B C 1
ATOM 2740 O O . LYS B 1 28 ? -1.996 40.781 23.875 1 96.88 28 LYS B O 1
ATOM 2745 N N . GLY B 1 29 ? -1.968 40.875 21.703 1 97.69 29 GLY B N 1
ATOM 2746 C CA . GLY B 1 29 ? -1.273 39.625 21.5 1 97.69 29 GLY B CA 1
ATOM 2747 C C . GLY B 1 29 ? -1.031 39.312 20.047 1 97.69 29 GLY B C 1
ATOM 2748 O O . GLY B 1 29 ? -1.325 40.125 19.156 1 97.69 29 GLY B O 1
ATOM 2749 N N . VAL B 1 30 ? -0.403 38.188 19.797 1 98 30 VAL B N 1
ATOM 2750 C CA . VAL B 1 30 ? -0.095 37.719 18.453 1 98 30 VAL B CA 1
ATOM 2751 C C . VAL B 1 30 ? -0.67 36.312 18.234 1 98 30 VAL B C 1
ATOM 2753 O O . VAL B 1 30 ? -0.632 35.5 19.141 1 98 30 VAL B O 1
ATOM 2756 N N . VAL B 1 31 ? -1.284 36.094 17.094 1 98.75 31 VAL B N 1
ATOM 2757 C CA . VAL B 1 31 ? -1.711 34.75 16.688 1 98.75 31 VAL B CA 1
ATOM 2758 C C . VAL B 1 31 ? -0.843 34.281 15.531 1 98.75 31 VAL B C 1
ATOM 2760 O O . VAL B 1 31 ? -0.744 34.938 14.5 1 98.75 31 VAL B O 1
ATOM 2763 N N . GLN B 1 32 ? -0.144 33.188 15.766 1 98.88 32 GLN B N 1
ATOM 2764 C CA . GLN B 1 32 ? 0.601 32.5 14.719 1 98.88 32 GLN B CA 1
ATOM 2765 C C . GLN B 1 32 ? -0.209 31.344 14.141 1 98.88 32 GLN B C 1
ATOM 2767 O O . GLN B 1 32 ? -0.731 30.516 14.883 1 98.88 32 GLN B O 1
ATOM 2772 N N . ILE B 1 33 ? -0.302 31.281 12.789 1 98.94 33 ILE B N 1
ATOM 2773 C CA . ILE B 1 33 ? -1.19 30.312 12.172 1 98.94 33 ILE B CA 1
ATOM 2774 C C . ILE B 1 33 ? -0.371 29.297 11.367 1 98.94 33 ILE B C 1
ATOM 2776 O O . ILE B 1 33 ? 0.511 29.688 10.602 1 98.94 33 ILE B O 1
ATOM 2780 N N . PHE B 1 34 ? -0.591 28.016 11.602 1 98.94 34 PHE B N 1
ATOM 2781 C CA . PHE B 1 34 ? -0.131 26.891 10.781 1 98.94 34 PHE B CA 1
ATOM 2782 C C . PHE B 1 34 ? -1.266 26.359 9.922 1 98.94 34 PHE B C 1
ATOM 2784 O O . PHE B 1 34 ? -2.207 25.75 10.438 1 98.94 34 PHE B O 1
ATOM 2791 N N . HIS B 1 35 ? -1.167 26.578 8.625 1 98.81 35 HIS B N 1
ATOM 2792 C CA . HIS B 1 35 ? -2.258 26.188 7.738 1 98.81 35 HIS B CA 1
ATOM 2793 C C . HIS B 1 35 ? -2.217 24.688 7.441 1 98.81 35 HIS B C 1
ATOM 2795 O O . HIS B 1 35 ? -1.288 23.984 7.855 1 98.81 35 HIS B O 1
ATOM 2801 N N . GLY B 1 36 ? -3.248 24.203 6.77 1 98.62 36 GLY B N 1
ATOM 2802 C CA . GLY B 1 36 ? -3.412 22.781 6.492 1 98.62 36 GLY B CA 1
ATOM 2803 C C . GLY B 1 36 ? -2.699 22.344 5.227 1 98.62 36 GLY B C 1
ATOM 2804 O O . GLY B 1 36 ? -1.965 23.109 4.617 1 98.62 36 GLY B O 1
ATOM 2805 N N . MET B 1 37 ? -2.893 21.078 4.926 1 97.75 37 MET B N 1
ATOM 2806 C CA . MET B 1 37 ? -2.316 20.453 3.732 1 97.75 37 MET B CA 1
ATOM 2807 C C . MET B 1 37 ? -3.008 20.969 2.471 1 97.75 37 MET B C 1
ATOM 2809 O O . MET B 1 37 ? -4.215 21.203 2.473 1 97.75 37 MET B O 1
ATOM 2813 N N . ALA B 1 38 ? -2.266 21.094 1.412 1 97.69 38 ALA B N 1
ATOM 2814 C CA . ALA B 1 38 ? -2.771 21.422 0.083 1 97.69 38 ALA B CA 1
ATOM 2815 C C . ALA B 1 38 ? -3.578 22.719 0.112 1 97.69 38 ALA B C 1
ATOM 2817 O O . ALA B 1 38 ? -4.691 22.781 -0.417 1 97.69 38 ALA B O 1
ATOM 2818 N N . GLU B 1 39 ? -3.158 23.641 0.875 1 98.25 39 GLU B N 1
ATOM 2819 C CA . GLU B 1 39 ? -3.645 25.016 0.917 1 98.25 39 GLU B CA 1
ATOM 2820 C C . GLU B 1 39 ? -2.516 25.984 1.232 1 98.25 39 GLU B C 1
ATOM 2822 O O . GLU B 1 39 ? -1.35 25.703 0.947 1 98.25 39 GLU B O 1
ATOM 2827 N N . HIS B 1 40 ? -2.824 27.203 1.641 1 98.31 40 HIS B N 1
ATOM 2828 C CA . HIS B 1 40 ? -1.807 28.203 1.938 1 98.31 40 HIS B CA 1
ATOM 2829 C C . HIS B 1 40 ? -2.318 29.234 2.947 1 98.31 40 HIS B C 1
ATOM 2831 O O . HIS B 1 40 ? -3.521 29.312 3.201 1 98.31 40 HIS B O 1
ATOM 2837 N N . ALA B 1 41 ? -1.402 29.984 3.414 1 98.5 41 ALA B N 1
ATOM 2838 C CA . ALA B 1 41 ? -1.675 30.875 4.547 1 98.5 41 ALA B CA 1
ATOM 2839 C C . ALA B 1 41 ? -2.588 32.031 4.137 1 98.5 41 ALA B C 1
ATOM 2841 O O . ALA B 1 41 ? -3.334 32.562 4.965 1 98.5 41 ALA B O 1
ATOM 2842 N N . ALA B 1 42 ? -2.594 32.375 2.908 1 97.75 42 ALA B N 1
ATOM 2843 C CA . ALA B 1 42 ? -3.4 33.5 2.439 1 97.75 42 ALA B CA 1
ATOM 2844 C C . ALA B 1 42 ? -4.891 33.219 2.609 1 97.75 42 ALA B C 1
ATOM 2846 O O . ALA B 1 42 ? -5.707 34.156 2.607 1 97.75 42 ALA B O 1
ATOM 2847 N N . ARG B 1 43 ? -5.246 31.969 2.734 1 98.31 43 ARG B N 1
ATOM 2848 C CA . ARG B 1 43 ? -6.645 31.594 2.895 1 98.31 43 ARG B CA 1
ATOM 2849 C C . ARG B 1 43 ? -7.18 32.031 4.25 1 98.31 43 ARG B C 1
ATOM 2851 O O . ARG B 1 43 ? -8.391 32 4.484 1 98.31 43 ARG B O 1
ATOM 2858 N N . TYR B 1 44 ? -6.305 32.531 5.113 1 98.38 44 TYR B N 1
ATOM 2859 C CA . TYR B 1 44 ? -6.703 32.938 6.457 1 98.38 44 TYR B CA 1
ATOM 2860 C C . TYR B 1 44 ? -6.898 34.438 6.539 1 98.38 44 TYR B C 1
ATOM 2862 O O . TYR B 1 44 ? -7.016 35 7.633 1 98.38 44 TYR B O 1
ATOM 2870 N N . ASN B 1 45 ? -6.965 35.094 5.434 1 97.81 45 ASN B N 1
ATOM 2871 C CA . ASN B 1 45 ? -7.027 36.562 5.363 1 97.81 45 ASN B CA 1
ATOM 2872 C C . ASN B 1 45 ? -8.227 37.094 6.137 1 97.81 45 ASN B C 1
ATOM 2874 O O . ASN B 1 45 ? -8.078 38.031 6.938 1 97.81 45 ASN B O 1
ATOM 2878 N N . ASP B 1 46 ? -9.406 36.594 5.898 1 97.75 46 ASP B N 1
ATOM 2879 C CA . ASP B 1 46 ? -10.609 37.094 6.543 1 97.75 46 ASP B CA 1
ATOM 2880 C C . ASP B 1 46 ? -10.555 36.906 8.055 1 97.75 46 ASP B C 1
ATOM 2882 O O . ASP B 1 46 ? -10.938 37.781 8.82 1 97.75 46 ASP B O 1
ATOM 2886 N N . PHE B 1 47 ? -10.117 35.719 8.43 1 98.62 47 PHE B N 1
ATOM 2887 C CA . PHE B 1 47 ? -9.977 35.469 9.859 1 98.62 47 PHE B CA 1
ATOM 2888 C C . PHE B 1 47 ? -8.922 36.375 10.484 1 98.62 47 PHE B C 1
ATOM 2890 O O . PHE B 1 47 ? -9.109 36.875 11.586 1 98.62 47 PHE B O 1
ATOM 2897 N N . ALA B 1 48 ? -7.777 36.594 9.805 1 98.38 48 ALA B N 1
ATOM 2898 C CA . ALA B 1 48 ? -6.707 37.469 10.281 1 98.38 48 ALA B CA 1
ATOM 2899 C C . ALA B 1 48 ? -7.207 38.875 10.469 1 98.38 48 ALA B C 1
ATOM 2901 O O . ALA B 1 48 ? -6.887 39.531 11.461 1 98.38 48 ALA B O 1
ATOM 2902 N N . LYS B 1 49 ? -7.984 39.344 9.547 1 98 49 LYS B N 1
ATOM 2903 C CA . LYS B 1 49 ? -8.547 40.688 9.648 1 98 49 LYS B CA 1
ATOM 2904 C C . LYS B 1 49 ? -9.5 40.781 10.836 1 98 49 LYS B C 1
ATOM 2906 O O . LYS B 1 49 ? -9.539 41.812 11.508 1 98 49 LYS B O 1
ATOM 2911 N N . HIS B 1 50 ? -10.281 39.75 11 1 98.31 50 HIS B N 1
ATOM 2912 C CA . HIS B 1 50 ? -11.125 39.719 12.188 1 98.31 50 HIS B CA 1
ATOM 2913 C C . HIS B 1 50 ? -10.305 39.844 13.461 1 98.31 50 HIS B C 1
ATOM 2915 O O . HIS B 1 50 ? -10.641 40.625 14.352 1 98.31 50 HIS B O 1
ATOM 2921 N N . LEU B 1 51 ? -9.234 39.125 13.539 1 98.44 51 LEU B N 1
ATOM 2922 C CA . LEU B 1 51 ? -8.359 39.156 14.711 1 98.44 51 LEU B CA 1
ATOM 2923 C C . LEU B 1 51 ? -7.727 40.531 14.875 1 98.44 51 LEU B C 1
ATOM 2925 O O . LEU B 1 51 ? -7.586 41.031 16 1 98.44 51 LEU B O 1
ATOM 2929 N N . ASN B 1 52 ? -7.375 41.156 13.75 1 97.94 52 ASN B N 1
ATOM 2930 C CA . ASN B 1 52 ? -6.852 42.531 13.82 1 97.94 52 ASN B CA 1
ATOM 2931 C C . ASN B 1 52 ? -7.852 43.469 14.469 1 97.94 52 ASN B C 1
ATOM 2933 O O . ASN B 1 52 ? -7.48 44.281 15.328 1 97.94 52 ASN B O 1
ATOM 2937 N N . ARG B 1 53 ? -9.078 43.312 14.062 1 97.44 53 ARG B N 1
ATOM 2938 C CA . ARG B 1 53 ? -10.125 44.188 14.602 1 97.44 53 ARG B CA 1
ATOM 2939 C C . ARG B 1 53 ? -10.305 43.938 16.094 1 97.44 53 ARG B C 1
ATOM 2941 O O . ARG B 1 53 ? -10.703 44.844 16.828 1 97.44 53 ARG B O 1
ATOM 2948 N N . GLU B 1 54 ? -9.961 42.812 16.5 1 97 54 GLU B N 1
ATOM 2949 C CA . GLU B 1 54 ? -10.094 42.438 17.922 1 97 54 GLU B CA 1
ATOM 2950 C C . GLU B 1 54 ? -8.82 42.75 18.688 1 97 54 GLU B C 1
ATOM 2952 O O . GLU B 1 54 ? -8.727 42.469 19.891 1 97 54 GLU B O 1
ATOM 2957 N N . GLY B 1 55 ? -7.77 43.25 18.078 1 96.81 55 GLY B N 1
ATOM 2958 C CA . GLY B 1 55 ? -6.574 43.719 18.75 1 96.81 55 GLY B CA 1
ATOM 2959 C C . GLY B 1 55 ? -5.43 42.75 18.719 1 96.81 55 GLY B C 1
ATOM 2960 O O . GLY B 1 55 ? -4.508 42.812 19.531 1 96.81 55 GLY B O 1
ATOM 2961 N N . TYR B 1 56 ? -5.449 41.812 17.75 1 98 56 TYR B N 1
ATOM 2962 C CA . TYR B 1 56 ? -4.398 40.812 17.688 1 98 56 TYR B CA 1
ATOM 2963 C C . TYR B 1 56 ? -3.645 40.875 16.375 1 98 56 TYR B C 1
ATOM 2965 O O . TYR B 1 56 ? -4.254 41.062 15.312 1 98 56 TYR B O 1
ATOM 2973 N N . ILE B 1 57 ? -2.344 40.812 16.438 1 97.62 57 ILE B N 1
ATOM 2974 C CA . ILE B 1 57 ? -1.499 40.688 15.25 1 97.62 57 ILE B CA 1
ATOM 2975 C C . ILE B 1 57 ? -1.487 39.25 14.773 1 97.62 57 ILE B C 1
ATOM 2977 O O . ILE B 1 57 ? -1.584 38.312 15.578 1 97.62 57 ILE B O 1
ATOM 2981 N N . VAL B 1 58 ? -1.425 39.062 13.453 1 98.56 58 VAL B N 1
ATOM 2982 C CA . VAL B 1 58 ? -1.46 37.688 12.93 1 98.56 58 VAL B CA 1
ATOM 2983 C C . VAL B 1 58 ? -0.257 37.469 12.023 1 98.56 58 VAL B C 1
ATOM 2985 O O . VAL B 1 58 ? 0.095 38.312 11.211 1 98.56 58 VAL B O 1
ATOM 2988 N N . TYR B 1 59 ? 0.44 36.375 12.219 1 98.56 59 TYR B N 1
ATOM 2989 C CA . TYR B 1 59 ? 1.462 35.844 11.32 1 98.56 59 TYR B CA 1
ATOM 2990 C C . TYR B 1 59 ? 1.066 34.469 10.797 1 98.56 59 TYR B C 1
ATOM 2992 O O . TYR B 1 59 ? 0.547 33.625 11.547 1 98.56 59 TYR B O 1
ATOM 3000 N N . ALA B 1 60 ? 1.225 34.25 9.523 1 98.75 60 ALA B N 1
ATOM 3001 C CA . ALA B 1 60 ? 0.998 32.938 8.922 1 98.75 60 ALA B CA 1
ATOM 3002 C C . ALA B 1 60 ? 1.969 32.656 7.773 1 98.75 60 ALA B C 1
ATOM 3004 O O . ALA B 1 60 ? 2.082 33.5 6.859 1 98.75 60 ALA B O 1
ATOM 3005 N N . SER B 1 61 ? 2.658 31.578 7.809 1 98.56 61 SER B N 1
ATOM 3006 C CA . SER B 1 61 ? 3.602 31.281 6.738 1 98.56 61 SER B CA 1
ATOM 3007 C C . SER B 1 61 ? 3.098 30.125 5.867 1 98.56 61 SER B C 1
ATOM 3009 O O . SER B 1 61 ? 2.404 29.234 6.352 1 98.56 61 SER B O 1
ATOM 3011 N N . ASP B 1 62 ? 3.41 30.219 4.613 1 98.81 62 ASP B N 1
ATOM 3012 C CA . ASP B 1 62 ? 3.277 29.016 3.783 1 98.81 62 ASP B CA 1
ATOM 3013 C C . ASP B 1 62 ? 4.312 27.969 4.168 1 98.81 62 ASP B C 1
ATOM 3015 O O . ASP B 1 62 ? 5.516 28.234 4.156 1 98.81 62 ASP B O 1
ATOM 3019 N N . HIS B 1 63 ? 3.857 26.797 4.539 1 98.81 63 HIS B N 1
ATOM 3020 C CA . HIS B 1 63 ? 4.77 25.719 4.879 1 98.81 63 HIS B CA 1
ATOM 3021 C C . HIS B 1 63 ? 5.625 25.328 3.682 1 98.81 63 HIS B C 1
ATOM 3023 O O . HIS B 1 63 ? 5.289 25.641 2.539 1 98.81 63 HIS B O 1
ATOM 3029 N N . ARG B 1 64 ? 6.719 24.688 3.982 1 98.62 64 ARG B N 1
ATOM 3030 C CA . ARG B 1 64 ? 7.469 24.047 2.91 1 98.62 64 ARG B CA 1
ATOM 3031 C C . ARG B 1 64 ? 6.551 23.219 2.008 1 98.62 64 ARG B C 1
ATOM 3033 O O . ARG B 1 64 ? 5.668 22.516 2.492 1 98.62 64 ARG B O 1
ATOM 3040 N N . GLY B 1 65 ? 6.785 23.453 0.721 1 98.56 65 GLY B N 1
ATOM 3041 C CA . GLY B 1 65 ? 5.984 22.719 -0.241 1 98.56 65 GLY B CA 1
ATOM 3042 C C . GLY B 1 65 ? 4.586 23.281 -0.411 1 98.56 65 GLY B C 1
ATOM 3043 O O . GLY B 1 65 ? 3.729 22.641 -1.024 1 98.56 65 GLY B O 1
ATOM 3044 N N . HIS B 1 66 ? 4.289 24.453 0.137 1 98.81 66 HIS B N 1
ATOM 3045 C CA . HIS B 1 66 ? 2.953 25.031 0.043 1 98.81 66 HIS B CA 1
ATOM 3046 C C . HIS B 1 66 ? 3.012 26.5 -0.394 1 98.81 66 HIS B C 1
ATOM 3048 O O . HIS B 1 66 ? 4.008 27.188 -0.153 1 98.81 66 HIS B O 1
ATOM 3054 N N . GLY B 1 67 ? 1.932 26.938 -1.026 1 98.12 67 GLY B N 1
ATOM 3055 C CA . GLY B 1 67 ? 1.763 28.344 -1.354 1 98.12 67 GLY B CA 1
ATOM 3056 C C . GLY B 1 67 ? 2.959 28.938 -2.07 1 98.12 67 GLY B C 1
ATOM 3057 O O . GLY B 1 67 ? 3.48 28.344 -3.018 1 98.12 67 GLY B O 1
ATOM 3058 N N . LYS B 1 68 ? 3.324 30.109 -1.672 1 97.81 68 LYS B N 1
ATOM 3059 C CA . LYS B 1 68 ? 4.414 30.844 -2.307 1 97.81 68 LYS B CA 1
ATOM 3060 C C . LYS B 1 68 ? 5.773 30.281 -1.886 1 97.81 68 LYS B C 1
ATOM 3062 O O . LYS B 1 68 ? 6.766 30.453 -2.594 1 97.81 68 LYS B O 1
ATOM 3067 N N . THR B 1 69 ? 5.809 29.625 -0.735 1 98.56 69 THR B N 1
ATOM 3068 C CA . THR B 1 69 ? 7.047 28.984 -0.3 1 98.56 69 THR B CA 1
ATOM 3069 C C . THR B 1 69 ? 7.484 27.922 -1.297 1 98.56 69 THR B C 1
ATOM 3071 O O . THR B 1 69 ? 8.68 27.734 -1.524 1 98.56 69 THR B O 1
ATOM 3074 N N . ALA B 1 70 ? 6.539 27.297 -1.971 1 97.5 70 ALA B N 1
ATOM 3075 C CA . ALA B 1 70 ? 6.82 26.219 -2.928 1 97.5 70 ALA B CA 1
ATOM 3076 C C . ALA B 1 70 ? 7.41 26.781 -4.219 1 97.5 70 ALA B C 1
ATOM 3078 O O . ALA B 1 70 ? 7.98 26.047 -5.023 1 97.5 70 ALA B O 1
ATOM 3079 N N . LYS B 1 71 ? 7.289 28.109 -4.516 1 93.94 71 LYS B N 1
ATOM 3080 C CA . LYS B 1 71 ? 7.852 28.812 -5.656 1 93.94 71 LYS B CA 1
ATOM 3081 C C . LYS B 1 71 ? 7.324 28.25 -6.973 1 93.94 71 LYS B C 1
ATOM 3083 O O . LYS B 1 71 ? 8.008 28.297 -7.996 1 93.94 71 LYS B O 1
ATOM 3088 N N . GLY B 1 72 ? 6.203 27.547 -6.965 1 94.06 72 GLY B N 1
ATOM 3089 C CA . GLY B 1 72 ? 5.57 27.031 -8.172 1 94.06 72 GLY B CA 1
ATOM 3090 C C . GLY B 1 72 ? 4.695 25.828 -7.914 1 94.06 72 GLY B C 1
ATOM 3091 O O . GLY B 1 72 ? 4.965 25.031 -7.004 1 94.06 72 GLY B O 1
ATOM 3092 N N . VAL B 1 73 ? 3.732 25.609 -8.797 1 94.88 73 VAL B N 1
ATOM 3093 C CA . VAL B 1 73 ? 2.73 24.562 -8.617 1 94.88 73 VAL B CA 1
ATOM 3094 C C . VAL B 1 73 ? 3.391 23.203 -8.727 1 94.88 73 VAL B C 1
ATOM 3096 O O . VAL B 1 73 ? 2.979 22.25 -8.055 1 94.88 73 VAL B O 1
ATOM 3099 N N . ASP B 1 74 ? 4.469 23.062 -9.477 1 94.81 74 ASP B N 1
ATOM 3100 C CA . ASP B 1 74 ? 5.156 21.781 -9.688 1 94.81 74 ASP B CA 1
ATOM 3101 C C . ASP B 1 74 ? 5.883 21.344 -8.414 1 94.81 74 ASP B C 1
ATOM 3103 O O . ASP B 1 74 ? 6.273 20.188 -8.297 1 94.81 74 ASP B O 1
ATOM 3107 N N . ASN B 1 75 ? 6.027 22.25 -7.473 1 97.19 75 ASN B N 1
ATOM 3108 C CA . ASN B 1 75 ? 6.773 21.953 -6.254 1 97.19 75 ASN B CA 1
ATOM 3109 C C . ASN B 1 75 ? 5.844 21.734 -5.062 1 97.19 75 ASN B C 1
ATOM 3111 O O . ASN B 1 75 ? 6.305 21.453 -3.957 1 97.19 75 ASN B O 1
ATOM 3115 N N . LEU B 1 76 ? 4.57 21.812 -5.316 1 98.31 76 LEU B N 1
ATOM 3116 C CA . LEU B 1 76 ? 3.623 21.656 -4.219 1 98.31 76 LEU B CA 1
ATOM 3117 C C . LEU B 1 76 ? 3.744 20.266 -3.59 1 98.31 76 LEU B C 1
ATOM 3119 O O . LEU B 1 76 ? 3.826 19.266 -4.297 1 98.31 76 LEU B O 1
ATOM 3123 N N . GLY B 1 77 ? 3.854 20.25 -2.287 1 98.38 77 GLY B N 1
ATOM 3124 C CA . GLY B 1 77 ? 3.938 19.016 -1.531 1 98.38 77 GLY B CA 1
ATOM 3125 C C . GLY B 1 77 ? 5.363 18.562 -1.296 1 98.38 77 GLY B C 1
ATOM 3126 O O . GLY B 1 77 ? 5.609 17.672 -0.471 1 98.38 77 GLY B O 1
ATOM 3127 N N . ASN B 1 78 ? 6.281 19.109 -2.01 1 98 78 ASN B N 1
ATOM 3128 C CA . ASN B 1 78 ? 7.68 18.75 -1.794 1 98 78 ASN B CA 1
ATOM 3129 C C . ASN B 1 78 ? 8.242 19.422 -0.542 1 98 78 ASN B C 1
ATOM 3131 O O . ASN B 1 78 ? 8.789 20.516 -0.613 1 98 78 ASN B O 1
ATOM 3135 N N . ILE B 1 79 ? 8.172 18.719 0.561 1 98 79 ILE B N 1
ATOM 3136 C CA . ILE B 1 79 ? 8.555 19.328 1.833 1 98 79 ILE B CA 1
ATOM 3137 C C . ILE B 1 79 ? 9.992 18.953 2.172 1 98 79 ILE B C 1
ATOM 3139 O O . ILE B 1 79 ? 10.531 19.391 3.191 1 98 79 ILE B O 1
ATOM 3143 N N . GLY B 1 80 ? 10.641 18.125 1.318 1 96.44 80 GLY B N 1
ATOM 3144 C CA . GLY B 1 80 ? 12.039 17.766 1.485 1 96.44 80 GLY B CA 1
ATOM 3145 C C . GLY B 1 80 ? 12.266 16.719 2.551 1 96.44 80 GLY B C 1
ATOM 3146 O O . GLY B 1 80 ? 11.312 16.266 3.195 1 96.44 80 GLY B O 1
ATOM 3147 N N . GLU B 1 81 ? 13.555 16.328 2.674 1 96.75 81 GLU B N 1
ATOM 3148 C CA . GLU B 1 81 ? 13.938 15.352 3.68 1 96.75 81 GLU B CA 1
ATOM 3149 C C . GLU B 1 81 ? 13.602 15.836 5.086 1 96.75 81 GLU B C 1
ATOM 3151 O O . GLU B 1 81 ? 13.898 16.984 5.438 1 96.75 81 GLU B O 1
ATOM 3156 N N . ASP B 1 82 ? 12.938 14.992 5.852 1 97.31 82 ASP B N 1
ATOM 3157 C CA . ASP B 1 82 ? 12.508 15.297 7.215 1 97.31 82 ASP B CA 1
ATOM 3158 C C . ASP B 1 82 ? 11.594 16.516 7.238 1 97.31 82 ASP B C 1
ATOM 3160 O O . ASP B 1 82 ? 11.68 17.344 8.148 1 97.31 82 ASP B O 1
ATOM 3164 N N . GLY B 1 83 ? 10.82 16.703 6.195 1 98.12 83 GLY B N 1
ATOM 3165 C CA . GLY B 1 83 ? 10.023 17.906 5.973 1 98.12 83 GLY B CA 1
ATOM 3166 C C . GLY B 1 83 ? 9.07 18.203 7.113 1 98.12 83 GLY B C 1
ATOM 3167 O O . GLY B 1 83 ? 8.875 19.359 7.48 1 98.12 83 GLY B O 1
ATOM 3168 N N . PHE B 1 84 ? 8.469 17.172 7.691 1 98.56 84 PHE B N 1
ATOM 3169 C CA . PHE B 1 84 ? 7.543 17.359 8.797 1 98.56 84 PHE B CA 1
ATOM 3170 C C . PHE B 1 84 ? 8.234 18.047 9.969 1 98.56 84 PHE B C 1
ATOM 3172 O O . PHE B 1 84 ? 7.766 19.078 10.461 1 98.56 84 PHE B O 1
ATOM 3179 N N . SER B 1 85 ? 9.359 17.562 10.383 1 98.44 85 SER B N 1
ATOM 3180 C CA . SER B 1 85 ? 10.133 18.141 11.477 1 98.44 85 SER B CA 1
ATOM 3181 C C . SER B 1 85 ? 10.648 19.531 11.117 1 98.44 85 SER B C 1
ATOM 3183 O O . SER B 1 85 ? 10.688 20.422 11.969 1 98.44 85 SER B O 1
ATOM 3185 N N . ASN B 1 86 ? 11.039 19.656 9.898 1 98.75 86 ASN B N 1
ATOM 3186 C CA . ASN B 1 86 ? 11.562 20.953 9.469 1 98.75 86 ASN B CA 1
ATOM 3187 C C . ASN B 1 86 ? 10.484 22.031 9.469 1 98.75 86 ASN B C 1
ATOM 3189 O O . ASN B 1 86 ? 10.758 23.188 9.781 1 98.75 86 ASN B O 1
ATOM 3193 N N . ILE B 1 87 ? 9.305 21.672 9.102 1 98.88 87 ILE B N 1
ATOM 3194 C CA . ILE B 1 87 ? 8.195 22.609 9.141 1 98.88 87 ILE B CA 1
ATOM 3195 C C . ILE B 1 87 ? 7.934 23.047 10.586 1 98.88 87 ILE B C 1
ATOM 3197 O O . ILE B 1 87 ? 7.688 24.219 10.852 1 98.88 87 ILE B O 1
ATOM 3201 N N . VAL B 1 88 ? 8 22.094 11.508 1 98.94 88 VAL B N 1
ATOM 3202 C CA . VAL B 1 88 ? 7.863 22.406 12.93 1 98.94 88 VAL B CA 1
ATOM 3203 C C . VAL B 1 88 ? 8.938 23.406 13.344 1 98.94 88 VAL B C 1
ATOM 3205 O O . VAL B 1 88 ? 8.633 24.422 13.977 1 98.94 88 VAL B O 1
ATOM 3208 N N . HIS B 1 89 ? 10.148 23.172 12.961 1 98.88 89 HIS B N 1
ATOM 3209 C CA . HIS B 1 89 ? 11.266 24.047 13.328 1 98.88 89 HIS B CA 1
ATOM 3210 C C . HIS B 1 89 ? 11.133 25.422 12.68 1 98.88 89 HIS B C 1
ATOM 3212 O O . HIS B 1 89 ? 11.445 26.438 13.305 1 98.88 89 HIS B O 1
ATOM 3218 N N . ASP B 1 90 ? 10.719 25.375 11.438 1 98.94 90 ASP B N 1
ATOM 3219 C CA . ASP B 1 90 ? 10.445 26.656 10.789 1 98.94 90 ASP B CA 1
ATOM 3220 C C . ASP B 1 90 ? 9.445 27.484 11.602 1 98.94 90 ASP B C 1
ATOM 3222 O O . ASP B 1 90 ? 9.609 28.688 11.75 1 98.94 90 ASP B O 1
ATOM 3226 N N . GLY B 1 91 ? 8.383 26.828 12.047 1 98.88 91 GLY B N 1
ATOM 3227 C CA . GLY B 1 91 ? 7.418 27.5 12.898 1 98.88 91 GLY B CA 1
ATOM 3228 C C . GLY B 1 91 ? 8.047 28.125 14.133 1 98.88 91 GLY B C 1
ATOM 3229 O O . GLY B 1 91 ? 7.68 29.234 14.531 1 98.88 91 GLY B O 1
ATOM 3230 N N . TYR B 1 92 ? 8.977 27.422 14.711 1 98.88 92 TYR B N 1
ATOM 3231 C CA . TYR B 1 92 ? 9.656 27.906 15.906 1 98.88 92 TYR B CA 1
ATOM 3232 C C . TYR B 1 92 ? 10.531 29.125 15.586 1 98.88 92 TYR B C 1
ATOM 3234 O O . TYR B 1 92 ? 10.586 30.078 16.359 1 98.88 92 TYR B O 1
ATOM 3242 N N . ILE B 1 93 ? 11.195 29.078 14.477 1 98.88 93 ILE B N 1
ATOM 3243 C CA . ILE B 1 93 ? 12.016 30.203 14.047 1 98.88 93 ILE B CA 1
ATOM 3244 C C . ILE B 1 93 ? 11.141 31.438 13.898 1 98.88 93 ILE B C 1
ATOM 3246 O O . ILE B 1 93 ? 11.508 32.531 14.352 1 98.88 93 ILE B O 1
ATOM 3250 N N . ILE B 1 94 ? 9.992 31.281 13.312 1 98.81 94 ILE B N 1
ATOM 3251 C CA . ILE B 1 94 ? 9.062 32.375 13.148 1 98.81 94 ILE B CA 1
ATOM 3252 C C . ILE B 1 94 ? 8.57 32.844 14.508 1 98.81 94 ILE B C 1
ATOM 3254 O O . ILE B 1 94 ? 8.453 34.062 14.758 1 98.81 94 ILE B O 1
ATOM 3258 N N . ASN B 1 95 ? 8.281 31.891 15.352 1 98.81 95 ASN B N 1
ATOM 3259 C CA . ASN B 1 95 ? 7.867 32.219 16.719 1 98.81 95 ASN B CA 1
ATOM 3260 C C . ASN B 1 95 ? 8.898 33.094 17.422 1 98.81 95 ASN B C 1
ATOM 3262 O O . ASN B 1 95 ? 8.547 34.094 18.062 1 98.81 95 ASN B O 1
ATOM 3266 N N . ARG B 1 96 ? 10.148 32.781 17.297 1 98.5 96 ARG B N 1
ATOM 3267 C CA . ARG B 1 96 ? 11.227 33.531 17.906 1 98.5 96 ARG B CA 1
ATOM 3268 C C . ARG B 1 96 ? 11.312 34.938 17.312 1 98.5 96 ARG B C 1
ATOM 3270 O O . ARG B 1 96 ? 11.578 35.906 18.016 1 98.5 96 ARG B O 1
ATOM 3277 N N . MET B 1 97 ? 11.125 34.969 16.047 1 98 97 MET B N 1
ATOM 3278 C CA . MET B 1 97 ? 11.102 36.281 15.367 1 98 97 MET B CA 1
ATOM 3279 C C . MET B 1 97 ? 9.984 37.156 15.914 1 98 97 MET B C 1
ATOM 3281 O O . MET B 1 97 ? 10.188 38.344 16.172 1 98 97 MET B O 1
ATOM 3285 N N . ILE B 1 98 ? 8.82 36.594 16.047 1 98.12 98 ILE B N 1
ATOM 3286 C CA . ILE B 1 98 ? 7.66 37.312 16.578 1 98.12 98 ILE B CA 1
ATOM 3287 C C . ILE B 1 98 ? 7.957 37.781 18 1 98.12 98 ILE B C 1
ATOM 3289 O O . ILE B 1 98 ? 7.691 38.938 18.344 1 98.12 98 ILE B O 1
ATOM 3293 N N . LYS B 1 99 ? 8.531 36.938 18.797 1 97.62 99 LYS B N 1
ATOM 3294 C CA . LYS B 1 99 ? 8.852 37.281 20.188 1 97.62 99 LYS B CA 1
ATOM 3295 C C . LYS B 1 99 ? 9.844 38.438 20.266 1 97.62 99 LYS B C 1
ATOM 3297 O O . LYS B 1 99 ? 9.773 39.25 21.156 1 97.62 99 LYS B O 1
ATOM 3302 N N . LYS B 1 100 ? 10.75 38.438 19.391 1 97.12 100 LYS B N 1
ATOM 3303 C CA . LYS B 1 100 ? 11.734 39.531 19.344 1 97.12 100 LYS B CA 1
ATOM 3304 C C . LYS B 1 100 ? 11.07 40.875 19 1 97.12 100 LYS B C 1
ATOM 3306 O O . LYS B 1 100 ? 11.438 41.906 19.547 1 97.12 100 LYS B O 1
ATOM 3311 N N . SER B 1 101 ? 10.117 40.812 18.156 1 95.5 101 SER B N 1
ATOM 3312 C CA . SER B 1 101 ? 9.43 42.031 17.703 1 95.5 101 SER B CA 1
ATOM 3313 C C . SER B 1 101 ? 8.414 42.5 18.734 1 95.5 101 SER B C 1
ATOM 3315 O O . SER B 1 101 ? 8.156 43.688 18.859 1 95.5 101 SER B O 1
ATOM 3317 N N . TYR B 1 102 ? 7.816 41.5 19.438 1 94.75 102 TYR B N 1
ATOM 3318 C CA . TYR B 1 102 ? 6.754 41.781 20.406 1 94.75 102 TYR B CA 1
ATOM 3319 C C . TYR B 1 102 ? 7.008 41.094 21.734 1 94.75 102 TYR B C 1
ATOM 3321 O O . TYR B 1 102 ? 6.207 40.25 22.172 1 94.75 102 TYR B O 1
ATOM 3329 N N . SER B 1 103 ? 8.031 41.469 22.422 1 90.94 103 SER B N 1
ATOM 3330 C CA . SER B 1 103 ? 8.562 40.75 23.578 1 90.94 103 SER B CA 1
ATOM 3331 C C . SER B 1 103 ? 7.559 40.719 24.719 1 90.94 103 SER B C 1
ATOM 3333 O O . SER B 1 103 ? 7.559 39.781 25.516 1 90.94 103 SER B O 1
ATOM 3335 N N . ASN B 1 104 ? 6.645 41.562 24.781 1 92.38 104 ASN B N 1
ATOM 3336 C CA . ASN B 1 104 ? 5.742 41.625 25.922 1 92.38 104 ASN B CA 1
ATOM 3337 C C . ASN B 1 104 ? 4.352 41.125 25.562 1 92.38 104 ASN B C 1
ATOM 3339 O O . ASN B 1 104 ? 3.461 41.094 26.422 1 92.38 104 ASN B O 1
ATOM 3343 N N . LEU B 1 105 ? 4.207 40.688 24.359 1 96.31 105 LEU B N 1
ATOM 3344 C CA . LEU B 1 105 ? 2.879 40.25 23.953 1 96.31 105 LEU B CA 1
ATOM 3345 C C . LEU B 1 105 ? 2.775 38.719 24 1 96.31 105 LEU B C 1
ATOM 3347 O O . LEU B 1 105 ? 3.725 38.031 23.641 1 96.31 105 LEU B O 1
ATOM 3351 N N . PRO B 1 106 ? 1.658 38.188 24.516 1 97.44 106 PRO B N 1
ATOM 3352 C CA . PRO B 1 106 ? 1.431 36.75 24.438 1 97.44 106 PRO B CA 1
ATOM 3353 C C . PRO B 1 106 ? 1.248 36.25 23 1 97.44 106 PRO B C 1
ATOM 3355 O O . PRO B 1 106 ? 0.79 37 22.141 1 97.44 106 PRO B O 1
ATOM 3358 N N . ILE B 1 107 ? 1.612 35 22.766 1 98.5 107 ILE B N 1
ATOM 3359 C CA . ILE B 1 107 ? 1.508 34.375 21.438 1 98.5 107 ILE B CA 1
ATOM 3360 C C . ILE B 1 107 ? 0.59 33.156 21.5 1 98.5 107 ILE B C 1
ATOM 3362 O O . ILE B 1 107 ? 0.801 32.281 22.328 1 98.5 107 ILE B O 1
ATOM 3366 N N . ILE B 1 108 ? -0.476 33.188 20.734 1 98.81 108 ILE B N 1
ATOM 3367 C CA . ILE B 1 108 ? -1.356 32.031 20.516 1 98.81 108 ILE B CA 1
ATOM 3368 C C . ILE B 1 108 ? -1.021 31.344 19.203 1 98.81 108 ILE B C 1
ATOM 3370 O O . ILE B 1 108 ? -0.847 32.031 18.172 1 98.81 108 ILE B O 1
ATOM 3374 N N . LEU B 1 109 ? -0.822 30.047 19.234 1 98.94 109 LEU B N 1
ATOM 3375 C CA . LEU B 1 109 ? -0.627 29.266 18.016 1 98.94 109 LEU B CA 1
ATOM 3376 C C . LEU B 1 109 ? -1.928 28.594 17.594 1 98.94 109 LEU B C 1
ATOM 3378 O O . LEU B 1 109 ? -2.617 27.984 18.422 1 98.94 109 LEU B O 1
ATOM 3382 N N . LEU B 1 110 ? -2.338 28.828 16.375 1 98.94 110 LEU B N 1
ATOM 3383 C CA . LEU B 1 110 ? -3.49 28.141 15.789 1 98.94 110 LEU B CA 1
ATOM 3384 C C . LEU B 1 110 ? -3.064 27.25 14.633 1 98.94 110 LEU B C 1
ATOM 3386 O O . LEU B 1 110 ? -2.443 27.719 13.68 1 98.94 110 LEU B O 1
ATOM 3390 N N . GLY B 1 111 ? -3.295 25.969 14.727 1 98.94 111 GLY B N 1
ATOM 3391 C CA . GLY B 1 111 ? -3.037 25.031 13.648 1 98.94 111 GLY B CA 1
ATOM 3392 C C . GLY B 1 111 ? -4.301 24.391 13.109 1 98.94 111 GLY B C 1
ATOM 3393 O O . GLY B 1 111 ? -5.164 23.969 13.875 1 98.94 111 GLY B O 1
ATOM 3394 N N . HIS B 1 112 ? -4.391 24.344 11.828 1 98.94 112 HIS B N 1
ATOM 3395 C CA . HIS B 1 112 ? -5.539 23.719 11.18 1 98.94 112 HIS B CA 1
ATOM 3396 C C . HIS B 1 112 ? -5.125 22.469 10.406 1 98.94 112 HIS B C 1
ATOM 3398 O O . HIS B 1 112 ? -4.195 22.516 9.602 1 98.94 112 HIS B O 1
ATOM 3404 N N . SER B 1 113 ? -5.906 21.328 10.609 1 98.56 113 SER B N 1
ATOM 3405 C CA . SER B 1 113 ? -5.711 20.109 9.828 1 98.56 113 SER B CA 1
ATOM 3406 C C . SER B 1 113 ? -4.258 19.656 9.867 1 98.56 113 SER B C 1
ATOM 3408 O O . SER B 1 113 ? -3.709 19.406 10.945 1 98.56 113 SER B O 1
ATOM 3410 N N . PHE B 1 114 ? -3.541 19.641 8.828 1 98.69 114 PHE B N 1
ATOM 3411 C CA . PHE B 1 114 ? -2.115 19.344 8.82 1 98.69 114 PHE B CA 1
ATOM 3412 C C . PHE B 1 114 ? -1.361 20.25 9.781 1 98.69 114 PHE B C 1
ATOM 3414 O O . PHE B 1 114 ? -0.538 19.781 10.57 1 98.69 114 PHE B O 1
ATOM 3421 N N . GLY B 1 115 ? -1.674 21.5 9.797 1 98.88 115 GLY B N 1
ATOM 3422 C CA . GLY B 1 115 ? -1.073 22.453 10.711 1 98.88 115 GLY B CA 1
ATOM 3423 C C . GLY B 1 115 ? -1.333 22.109 12.172 1 98.88 115 GLY B C 1
ATOM 3424 O O . GLY B 1 115 ? -0.518 22.438 13.039 1 98.88 115 GLY B O 1
ATOM 3425 N N . SER B 1 116 ? -2.465 21.5 12.43 1 98.88 116 SER B N 1
ATOM 3426 C CA . SER B 1 116 ? -2.756 21.109 13.797 1 98.88 116 SER B CA 1
ATOM 3427 C C . SER B 1 116 ? -1.848 19.969 14.25 1 98.88 116 SER B C 1
ATOM 3429 O O . SER B 1 116 ? -1.476 19.891 15.422 1 98.88 116 SER B O 1
ATOM 3431 N N . PHE B 1 117 ? -1.497 19.094 13.359 1 98.81 117 PHE B N 1
ATOM 3432 C CA . PHE B 1 117 ? -0.578 18.016 13.703 1 98.81 117 PHE B CA 1
ATOM 3433 C C . PHE B 1 117 ? 0.843 18.547 13.859 1 98.81 117 PHE B C 1
ATOM 3435 O O . PHE B 1 117 ? 1.575 18.125 14.75 1 98.81 117 PHE B O 1
ATOM 3442 N N . ILE B 1 118 ? 1.171 19.516 12.984 1 98.88 118 ILE B N 1
ATOM 3443 C CA . ILE B 1 118 ? 2.434 20.234 13.141 1 98.88 118 ILE B CA 1
ATOM 3444 C C . ILE B 1 118 ? 2.471 20.922 14.5 1 98.88 118 ILE B C 1
ATOM 3446 O O . ILE B 1 118 ? 3.48 20.875 15.203 1 98.88 118 ILE B O 1
ATOM 3450 N N . SER B 1 119 ? 1.396 21.516 14.898 1 98.94 119 SER B N 1
ATOM 3451 C CA . SER B 1 119 ? 1.297 22.234 16.156 1 98.94 119 SER B CA 1
ATOM 3452 C C . SER B 1 119 ? 1.442 21.297 17.344 1 98.94 119 SER B C 1
ATOM 3454 O O . SER B 1 119 ? 2.033 21.656 18.375 1 98.94 119 SER B O 1
ATOM 3456 N N . GLN B 1 120 ? 0.855 20.141 17.203 1 98.94 120 GLN B N 1
ATOM 3457 C CA . GLN B 1 120 ? 0.981 19.141 18.266 1 98.94 120 GLN B CA 1
ATOM 3458 C C . GLN B 1 120 ? 2.436 18.734 18.453 1 98.94 120 GLN B C 1
ATOM 3460 O O . GLN B 1 120 ? 2.908 18.609 19.594 1 98.94 120 GLN B O 1
ATOM 3465 N N . GLU B 1 121 ? 3.127 18.516 17.375 1 98.88 121 GLU B N 1
ATOM 3466 C CA . GLU B 1 121 ? 4.562 18.266 17.469 1 98.88 121 GLU B CA 1
ATOM 3467 C C . GLU B 1 121 ? 5.301 19.469 18.047 1 98.88 121 GLU B C 1
ATOM 3469 O O . GLU B 1 121 ? 6.219 19.312 18.859 1 98.88 121 GLU B O 1
ATOM 3474 N N . TYR B 1 122 ? 4.875 20.641 17.625 1 98.94 122 TYR B N 1
ATOM 3475 C CA . TYR B 1 122 ? 5.477 21.891 18.062 1 98.94 122 TYR B CA 1
ATOM 3476 C C . TYR B 1 122 ? 5.438 22.016 19.578 1 98.94 122 TYR B C 1
ATOM 3478 O O . TYR B 1 122 ? 6.445 22.359 20.203 1 98.94 122 TYR B O 1
ATOM 3486 N N . ILE B 1 123 ? 4.348 21.703 20.234 1 98.88 123 ILE B N 1
ATOM 3487 C CA . ILE B 1 123 ? 4.215 21.969 21.672 1 98.88 123 ILE B CA 1
ATOM 3488 C C . ILE B 1 123 ? 4.965 20.906 22.469 1 98.88 123 ILE B C 1
ATOM 3490 O O . ILE B 1 123 ? 5.281 21.094 23.641 1 98.88 123 ILE B O 1
ATOM 3494 N N . ILE B 1 124 ? 5.195 19.734 21.844 1 98.88 124 ILE B N 1
ATOM 3495 C CA . ILE B 1 124 ? 6.055 18.734 22.469 1 98.88 124 ILE B CA 1
ATOM 3496 C C . ILE B 1 124 ? 7.484 19.266 22.562 1 98.88 124 ILE B C 1
ATOM 3498 O O . ILE B 1 124 ? 8.164 19.062 23.562 1 98.88 124 ILE B O 1
ATOM 3502 N N . LYS B 1 125 ? 7.891 20 21.578 1 98.75 125 LYS B N 1
ATOM 3503 C CA . LYS B 1 125 ? 9.281 20.422 21.469 1 98.75 125 LYS B CA 1
ATOM 3504 C C . LYS B 1 125 ? 9.477 21.828 22.047 1 98.75 125 LYS B C 1
ATOM 3506 O O . LYS B 1 125 ? 10.5 22.109 22.672 1 98.75 125 LYS B O 1
ATOM 3511 N N . TYR B 1 126 ? 8.438 22.703 21.781 1 98.75 126 TYR B N 1
ATOM 3512 C CA . TYR B 1 126 ? 8.625 24.125 22.031 1 98.75 126 TYR B CA 1
ATOM 3513 C C . TYR B 1 126 ? 7.41 24.703 22.75 1 98.75 126 TYR B C 1
ATOM 3515 O O . TYR B 1 126 ? 7.09 25.891 22.578 1 98.75 126 TYR B O 1
ATOM 3523 N N . GLY B 1 127 ? 6.75 23.969 23.547 1 98.69 127 GLY B N 1
ATOM 3524 C CA . GLY B 1 127 ? 5.484 24.359 24.141 1 98.69 127 GLY B CA 1
ATOM 3525 C C . GLY B 1 127 ? 5.598 25.594 25.016 1 98.69 127 GLY B C 1
ATOM 3526 O O . GLY B 1 127 ? 4.637 26.359 25.156 1 98.69 127 GLY B O 1
ATOM 3527 N N . GLU B 1 128 ? 6.785 25.844 25.562 1 98.25 128 GLU B N 1
ATOM 3528 C CA . GLU B 1 128 ? 6.996 26.969 26.469 1 98.25 128 GLU B CA 1
ATOM 3529 C C . GLU B 1 128 ? 7.043 28.297 25.703 1 98.25 128 GLU B C 1
ATOM 3531 O O . GLU B 1 128 ? 6.953 29.375 26.297 1 98.25 128 GLU B O 1
ATOM 3536 N N . SER B 1 129 ? 7.102 28.188 24.391 1 98.44 129 SER B N 1
ATOM 3537 C CA . SER B 1 129 ? 7.301 29.391 23.594 1 98.44 129 SER B CA 1
ATOM 3538 C C . SER B 1 129 ? 5.973 30.062 23.266 1 98.44 129 SER B C 1
ATOM 3540 O O . SER B 1 129 ? 5.949 31.172 22.719 1 98.44 129 SER B O 1
ATOM 3542 N N . ILE B 1 130 ? 4.844 29.453 23.641 1 98.69 130 ILE B N 1
ATOM 3543 C CA . ILE B 1 130 ? 3.543 30.047 23.344 1 98.69 130 ILE B CA 1
ATOM 3544 C C . ILE B 1 130 ? 2.686 30.062 24.609 1 98.69 130 ILE B C 1
ATOM 3546 O O . ILE B 1 130 ? 3.004 29.406 25.594 1 98.69 130 ILE B O 1
ATOM 3550 N N . ASP B 1 131 ? 1.609 30.844 24.516 1 98.44 131 ASP B N 1
ATOM 3551 C CA . ASP B 1 131 ? 0.774 31.078 25.688 1 98.44 131 ASP B CA 1
ATOM 3552 C C . ASP B 1 131 ? -0.57 30.359 25.547 1 98.44 131 ASP B C 1
ATOM 3554 O O . ASP B 1 131 ? -1.353 30.312 26.5 1 98.44 131 ASP B O 1
ATOM 3558 N N . GLY B 1 132 ? -0.829 29.812 24.453 1 98.75 132 GLY B N 1
ATOM 3559 C CA . GLY B 1 132 ? -2.031 29.047 24.156 1 98.75 132 GLY B CA 1
ATOM 3560 C C . GLY B 1 132 ? -1.99 28.359 22.812 1 98.75 132 GLY B C 1
ATOM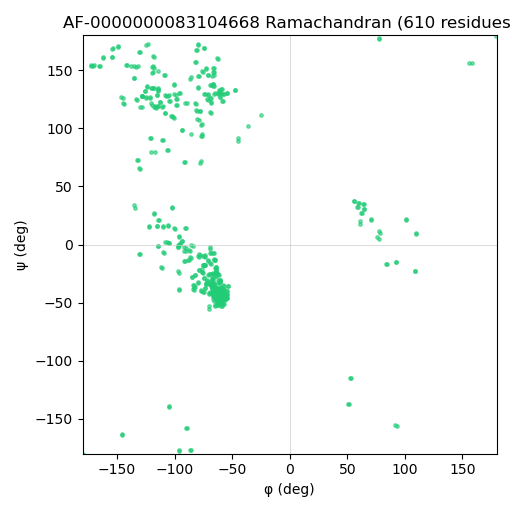 3561 O O . GLY B 1 132 ? -1.275 28.797 21.906 1 98.75 132 GLY B O 1
ATOM 3562 N N . LEU B 1 133 ? -2.73 27.266 22.672 1 98.94 133 LEU B N 1
ATOM 3563 C CA . LEU B 1 133 ? -2.797 26.5 21.438 1 98.94 133 LEU B CA 1
ATOM 3564 C C . LEU B 1 133 ? -4.246 26.266 21.016 1 98.94 133 LEU B C 1
ATOM 3566 O O . LEU B 1 133 ? -5.078 25.875 21.844 1 98.94 133 LEU B O 1
ATOM 3570 N N . ILE B 1 134 ? -4.504 26.609 19.797 1 98.94 134 ILE B N 1
ATOM 3571 C CA . ILE B 1 134 ? -5.797 26.312 19.203 1 98.94 134 ILE B CA 1
ATOM 3572 C C . ILE B 1 134 ? -5.625 25.281 18.094 1 98.94 134 ILE B C 1
ATOM 3574 O O . ILE B 1 134 ? -4.836 25.484 17.156 1 98.94 134 ILE B O 1
ATOM 3578 N N . LEU B 1 135 ? -6.312 24.172 18.219 1 98.94 135 LEU B N 1
ATOM 3579 C CA . LEU B 1 135 ? -6.301 23.125 17.219 1 98.94 135 LEU B CA 1
ATOM 3580 C C . LEU B 1 135 ? -7.625 23.062 16.469 1 98.94 135 LEU B C 1
ATOM 3582 O O . LEU B 1 135 ? -8.656 22.719 17.047 1 98.94 135 LEU B O 1
ATOM 3586 N N . SER B 1 136 ? -7.578 23.391 15.211 1 98.88 136 SER B N 1
ATOM 3587 C CA . SER B 1 136 ? -8.742 23.422 14.328 1 98.88 136 SER B CA 1
ATOM 3588 C C . SER B 1 136 ? -8.758 22.219 13.383 1 98.88 136 SER B C 1
ATOM 3590 O O . SER B 1 136 ? -7.773 21.969 12.68 1 98.88 136 SER B O 1
ATOM 3592 N N . GLY B 1 137 ? -9.875 21.516 13.344 1 98.69 137 GLY B N 1
ATOM 3593 C CA . GLY B 1 137 ? -9.977 20.375 12.445 1 98.69 137 GLY B CA 1
ATOM 3594 C C . GLY B 1 137 ? -8.938 19.312 12.711 1 98.69 137 GLY B C 1
ATOM 3595 O O . GLY B 1 137 ? -8.359 18.75 11.773 1 98.69 137 GLY B O 1
ATOM 3596 N N . SER B 1 138 ? -8.594 19.094 13.969 1 98 138 SER B N 1
ATOM 3597 C CA . SER B 1 138 ? -7.559 18.141 14.375 1 98 138 SER B CA 1
ATOM 3598 C C . SER B 1 138 ? -8.164 16.797 14.766 1 98 138 SER B C 1
ATOM 3600 O O . SER B 1 138 ? -9.336 16.531 14.484 1 98 138 SER B O 1
ATOM 3602 N N . ALA B 1 139 ? -7.387 15.898 15.188 1 97.62 139 ALA B N 1
ATOM 3603 C CA . ALA B 1 139 ? -7.77 14.547 15.602 1 97.62 139 ALA B CA 1
ATOM 3604 C C . ALA B 1 139 ? -6.609 13.828 16.281 1 97.62 139 ALA B C 1
ATOM 3606 O O . ALA B 1 139 ? -5.453 14.242 16.141 1 97.62 139 ALA B O 1
ATOM 3607 N N . LYS B 1 140 ? -6.945 12.906 17.109 1 97.94 140 LYS B N 1
ATOM 3608 C CA . LYS B 1 140 ? -5.91 11.961 17.516 1 97.94 140 LYS B CA 1
ATOM 3609 C C . LYS B 1 140 ? -5.652 10.938 16.422 1 97.94 140 LYS B C 1
ATOM 3611 O O . LYS B 1 140 ? -6.441 10.008 16.219 1 97.94 140 LYS B O 1
ATOM 3616 N N . MET B 1 141 ? -4.559 11.141 15.719 1 95.56 141 MET B N 1
ATOM 3617 C CA . MET B 1 141 ? -4.215 10.25 14.609 1 95.56 141 MET B CA 1
ATOM 3618 C C . MET B 1 141 ? -3.291 9.133 15.07 1 95.56 141 MET B C 1
ATOM 3620 O O . MET B 1 141 ? -2.078 9.32 15.164 1 95.56 141 MET B O 1
ATOM 3624 N N . GLU B 1 142 ? -3.834 7.965 15.328 1 93.44 142 GLU B N 1
ATOM 3625 C CA . GLU B 1 142 ? -3.074 6.816 15.812 1 93.44 142 GLU B CA 1
ATOM 3626 C C . GLU B 1 142 ? -3.686 5.504 15.328 1 93.44 142 GLU B C 1
ATOM 3628 O O . GLU B 1 142 ? -4.715 5.508 14.648 1 93.44 142 GLU B O 1
ATOM 3633 N N . GLY B 1 143 ? -2.945 4.453 15.555 1 92.31 143 GLY B N 1
ATOM 3634 C CA . GLY B 1 143 ? -3.516 3.133 15.328 1 92.31 143 GLY B CA 1
ATOM 3635 C C . GLY B 1 143 ? -3.238 2.596 13.938 1 92.31 143 GLY B C 1
ATOM 3636 O O . GLY B 1 143 ? -2.24 2.957 13.312 1 92.31 143 GLY B O 1
ATOM 3637 N N . ILE B 1 144 ? -4.043 1.701 13.445 1 90 144 ILE B N 1
ATOM 3638 C CA . ILE B 1 144 ? -3.812 0.876 12.258 1 90 144 ILE B CA 1
ATOM 3639 C C . ILE B 1 144 ? -3.775 1.758 11.016 1 90 144 ILE B C 1
ATOM 3641 O O . ILE B 1 144 ? -2.904 1.595 10.156 1 90 144 ILE B O 1
ATOM 3645 N N . PRO B 1 145 ? -4.656 2.811 10.914 1 91.62 145 PRO B N 1
ATOM 3646 C CA . PRO B 1 145 ? -4.609 3.635 9.703 1 91.62 145 PRO B CA 1
ATOM 3647 C C . PRO B 1 145 ? -3.271 4.355 9.531 1 91.62 145 PRO B C 1
ATOM 3649 O O . PRO B 1 145 ? -2.77 4.477 8.414 1 91.62 145 PRO B O 1
ATOM 3652 N N . ILE B 1 146 ? -2.723 4.805 10.648 1 95.56 146 ILE B N 1
ATOM 3653 C CA . ILE B 1 146 ? -1.449 5.52 10.586 1 95.56 146 ILE B CA 1
ATOM 3654 C C . ILE B 1 146 ? -0.331 4.547 10.219 1 95.56 146 ILE B C 1
ATOM 3656 O O . ILE B 1 146 ? 0.521 4.859 9.383 1 95.56 146 ILE B O 1
ATOM 3660 N N . LYS B 1 147 ? -0.349 3.342 10.805 1 93.75 147 LYS B N 1
ATOM 3661 C CA . LYS B 1 147 ? 0.646 2.324 10.484 1 93.75 147 LYS B CA 1
ATOM 3662 C C . LYS B 1 147 ? 0.562 1.921 9.016 1 93.75 147 LYS B C 1
ATOM 3664 O O . LYS B 1 147 ? 1.587 1.756 8.352 1 93.75 147 LYS B O 1
ATOM 3669 N N . LEU B 1 148 ? -0.639 1.743 8.508 1 92.81 148 LEU B N 1
ATOM 3670 C CA . LEU B 1 148 ? -0.84 1.397 7.109 1 92.81 148 LEU B CA 1
ATOM 3671 C C . LEU B 1 148 ? -0.342 2.514 6.195 1 92.81 148 LEU B C 1
ATOM 3673 O O . LEU B 1 148 ? 0.276 2.248 5.164 1 92.81 148 LEU B O 1
ATOM 3677 N N . GLY B 1 149 ? -0.637 3.791 6.551 1 95.31 149 GLY B N 1
ATOM 3678 C CA . GLY B 1 149 ? -0.099 4.914 5.801 1 95.31 149 GLY B CA 1
ATOM 3679 C C . GLY B 1 149 ? 1.417 4.93 5.75 1 95.31 149 GLY B C 1
ATOM 3680 O O . GLY B 1 149 ? 2.008 5.188 4.703 1 95.31 149 GLY B O 1
ATOM 3681 N N . GLN B 1 150 ? 2.027 4.594 6.887 1 95.44 150 GLN B N 1
ATOM 3682 C CA . GLN B 1 150 ? 3.484 4.516 6.953 1 95.44 150 GLN B CA 1
ATOM 3683 C C . GLN B 1 150 ? 4.023 3.438 6.02 1 95.44 150 GLN B C 1
ATOM 3685 O O . GLN B 1 150 ? 4.988 3.666 5.289 1 95.44 150 GLN B O 1
ATOM 3690 N N . ILE B 1 151 ? 3.406 2.312 6.055 1 92.5 151 ILE B N 1
ATOM 3691 C CA . ILE B 1 151 ? 3.857 1.185 5.246 1 92.5 151 ILE B CA 1
ATOM 3692 C C . ILE B 1 151 ? 3.732 1.53 3.766 1 92.5 151 ILE B C 1
ATOM 3694 O O . ILE B 1 151 ? 4.695 1.396 3.008 1 92.5 151 ILE B O 1
ATOM 3698 N N . ILE B 1 152 ? 2.607 2.027 3.318 1 93.12 152 ILE B N 1
ATOM 3699 C CA . ILE B 1 152 ? 2.334 2.316 1.915 1 93.12 152 ILE B CA 1
ATOM 3700 C C . ILE B 1 152 ? 3.271 3.416 1.423 1 93.12 152 ILE B C 1
ATOM 3702 O O . ILE B 1 152 ? 3.846 3.312 0.336 1 93.12 152 ILE B O 1
ATOM 3706 N N . SER B 1 153 ? 3.375 4.457 2.221 1 95.94 153 SER B N 1
ATOM 3707 C CA . SER B 1 153 ? 4.238 5.555 1.8 1 95.94 153 SER B CA 1
ATOM 3708 C C . SER B 1 153 ? 5.699 5.121 1.745 1 95.94 153 SER B C 1
ATOM 3710 O O . SER B 1 153 ? 6.449 5.555 0.867 1 95.94 153 SER B O 1
ATOM 3712 N N . THR B 1 154 ? 6.156 4.27 2.65 1 94.81 154 THR B N 1
ATOM 3713 C CA . THR B 1 154 ? 7.516 3.744 2.652 1 94.81 154 THR B CA 1
ATOM 3714 C C . THR B 1 154 ? 7.766 2.887 1.415 1 94.81 154 THR B C 1
ATOM 3716 O O . THR B 1 154 ? 8.789 3.033 0.748 1 94.81 154 THR B O 1
ATOM 3719 N N . ILE B 1 155 ? 6.812 2.02 1.1 1 92.44 155 ILE B N 1
ATOM 3720 C CA . ILE B 1 155 ? 6.941 1.161 -0.073 1 92.44 155 ILE B CA 1
ATOM 3721 C C . ILE B 1 155 ? 6.984 2.018 -1.337 1 92.44 155 ILE B C 1
ATOM 3723 O O . ILE B 1 155 ? 7.832 1.808 -2.207 1 92.44 155 ILE B O 1
ATOM 3727 N N . GLN B 1 156 ? 6.113 3.004 -1.476 1 94.06 156 GLN B N 1
ATOM 3728 C CA . GLN B 1 156 ? 6.102 3.889 -2.637 1 94.06 156 GLN B CA 1
ATOM 3729 C C . GLN B 1 156 ? 7.43 4.625 -2.781 1 94.06 156 GLN B C 1
ATOM 3731 O O . GLN B 1 156 ? 7.938 4.789 -3.893 1 94.06 156 GLN B O 1
ATOM 3736 N N . LYS B 1 157 ? 7.945 5.066 -1.605 1 95.25 157 LYS B N 1
ATOM 3737 C CA . LYS B 1 157 ? 9.203 5.805 -1.636 1 95.25 157 LYS B CA 1
ATOM 3738 C C . LYS B 1 157 ? 10.352 4.906 -2.09 1 95.25 157 LYS B C 1
ATOM 3740 O O . LYS B 1 157 ? 11.273 5.367 -2.77 1 95.25 157 LYS B O 1
ATOM 3745 N N . LYS B 1 158 ? 10.305 3.654 -1.766 1 91.81 158 LYS B N 1
ATOM 3746 C CA . LYS B 1 158 ? 11.359 2.709 -2.104 1 91.81 158 LYS B CA 1
ATOM 3747 C C . LYS B 1 158 ? 11.32 2.342 -3.584 1 91.81 158 LYS B C 1
ATOM 3749 O O . LYS B 1 158 ? 12.359 2.111 -4.199 1 91.81 158 LYS B O 1
ATOM 3754 N N . ILE B 1 159 ? 10.125 2.385 -4.191 1 90.5 159 ILE B N 1
ATOM 3755 C CA . ILE B 1 159 ? 10.031 1.777 -5.512 1 90.5 159 ILE B CA 1
ATOM 3756 C C . ILE B 1 159 ? 9.82 2.861 -6.566 1 90.5 159 ILE B C 1
ATOM 3758 O O . ILE B 1 159 ? 10 2.621 -7.762 1 90.5 159 ILE B O 1
ATOM 3762 N N . TYR B 1 160 ? 9.352 4.043 -6.188 1 92.81 160 TYR B N 1
ATOM 3763 C CA . TYR B 1 160 ? 9.125 5.145 -7.117 1 92.81 160 TYR B CA 1
ATOM 3764 C C . TYR B 1 160 ? 10 6.344 -6.77 1 92.81 160 TYR B C 1
ATOM 3766 O O . TYR B 1 160 ? 10.578 6.402 -5.68 1 92.81 160 TYR B O 1
ATOM 3774 N N . ASP B 1 161 ? 10.156 7.23 -7.762 1 95.25 161 ASP B N 1
ATOM 3775 C CA . ASP B 1 161 ? 10.648 8.562 -7.43 1 95.25 161 ASP B CA 1
ATOM 3776 C C . ASP B 1 161 ? 9.734 9.258 -6.422 1 95.25 161 ASP B C 1
ATOM 3778 O O . ASP B 1 161 ? 8.516 9.32 -6.625 1 95.25 161 ASP B O 1
ATOM 3782 N N . ASP B 1 162 ? 10.273 9.68 -5.289 1 95.75 162 ASP B N 1
ATOM 3783 C CA . ASP B 1 162 ? 9.445 10.195 -4.199 1 95.75 162 ASP B CA 1
ATOM 3784 C C . ASP B 1 162 ? 8.82 11.539 -4.57 1 95.75 162 ASP B C 1
ATOM 3786 O O . ASP B 1 162 ? 7.973 12.055 -3.836 1 95.75 162 ASP B O 1
ATOM 3790 N N . LYS B 1 163 ? 9.109 12.125 -5.781 1 96.25 163 LYS B N 1
ATOM 3791 C CA . LYS B 1 163 ? 8.492 13.336 -6.301 1 96.25 163 LYS B CA 1
ATOM 3792 C C . LYS B 1 163 ? 7.199 13.023 -7.051 1 96.25 163 LYS B C 1
ATOM 3794 O O . LYS B 1 163 ? 6.422 13.922 -7.371 1 96.25 163 LYS B O 1
ATOM 3799 N N . ASN B 1 164 ? 7.016 11.719 -7.281 1 96 164 ASN B N 1
ATOM 3800 C CA . ASN B 1 164 ? 5.789 11.32 -7.957 1 96 164 ASN B CA 1
ATOM 3801 C C . ASN B 1 164 ? 4.562 11.57 -7.09 1 96 164 ASN B C 1
ATOM 3803 O O . ASN B 1 164 ? 4.625 11.445 -5.863 1 96 164 ASN B O 1
ATOM 3807 N N . LYS B 1 165 ? 3.469 11.938 -7.789 1 95.69 165 LYS B N 1
ATOM 3808 C CA . LYS B 1 165 ? 2.203 12.086 -7.074 1 95.69 165 LYS B CA 1
ATOM 3809 C C . LYS B 1 165 ? 1.798 10.789 -6.391 1 95.69 165 LYS B C 1
ATOM 3811 O O . LYS B 1 165 ? 1.937 9.703 -6.969 1 95.69 165 LYS B O 1
ATOM 3816 N N . ALA B 1 166 ? 1.405 10.906 -5.191 1 95.81 166 ALA B N 1
ATOM 3817 C CA . ALA B 1 166 ? 1.054 9.742 -4.387 1 95.81 166 ALA B CA 1
ATOM 3818 C C . ALA B 1 166 ? -0.433 9.414 -4.508 1 95.81 166 ALA B C 1
ATOM 3820 O O . ALA B 1 166 ? -1.167 9.469 -3.518 1 95.81 166 ALA B O 1
ATOM 3821 N N . ASN B 1 167 ? -0.89 8.922 -5.633 1 92.31 167 ASN B N 1
ATOM 3822 C CA . ASN B 1 167 ? -2.303 8.734 -5.945 1 92.31 167 ASN B CA 1
ATOM 3823 C C . ASN B 1 167 ? -2.951 7.723 -5.004 1 92.31 167 ASN B C 1
ATOM 3825 O O . ASN B 1 167 ? -4.043 7.961 -4.488 1 92.31 167 ASN B O 1
ATOM 3829 N N . LEU B 1 168 ? -2.268 6.602 -4.719 1 91.69 168 LEU B N 1
ATOM 3830 C CA . LEU B 1 168 ? -2.846 5.531 -3.912 1 91.69 168 LEU B CA 1
ATOM 3831 C C . LEU B 1 168 ? -3.104 6.004 -2.484 1 91.69 168 LEU B C 1
ATOM 3833 O O . LEU B 1 168 ? -4.219 5.867 -1.974 1 91.69 168 LEU B O 1
ATOM 3837 N N . ILE B 1 169 ? -2.088 6.562 -1.862 1 94.06 169 ILE B N 1
ATOM 3838 C CA . ILE B 1 169 ? -2.227 6.945 -0.461 1 94.06 169 ILE B CA 1
ATOM 3839 C C . ILE B 1 169 ? -3.145 8.164 -0.346 1 94.06 169 ILE B C 1
ATOM 3841 O O . ILE B 1 169 ? -3.891 8.297 0.627 1 94.06 169 ILE B O 1
ATOM 3845 N N . ASP B 1 170 ? -3.152 9.047 -1.359 1 95.19 170 ASP B N 1
ATOM 3846 C CA . ASP B 1 170 ? -4.09 10.164 -1.384 1 95.19 170 ASP B CA 1
ATOM 3847 C C . ASP B 1 170 ? -5.535 9.672 -1.398 1 95.19 170 ASP B C 1
ATOM 3849 O O . ASP B 1 170 ? -6.352 10.109 -0.585 1 95.19 170 ASP B O 1
ATOM 3853 N N . LYS B 1 171 ? -5.797 8.781 -2.303 1 93.12 171 LYS B N 1
ATOM 3854 C CA . LYS B 1 171 ? -7.148 8.242 -2.422 1 93.12 171 LYS B CA 1
ATOM 3855 C C . LYS B 1 171 ? -7.539 7.465 -1.168 1 93.12 171 LYS B C 1
ATOM 3857 O O . LYS B 1 171 ? -8.68 7.547 -0.714 1 93.12 171 LYS B O 1
ATOM 3862 N N . ALA B 1 172 ? -6.609 6.746 -0.595 1 92.44 172 ALA B N 1
ATOM 3863 C CA . ALA B 1 172 ? -6.863 5.977 0.621 1 92.44 172 ALA B CA 1
ATOM 3864 C C . ALA B 1 172 ? -7.137 6.898 1.806 1 92.44 172 ALA B C 1
ATOM 3866 O O . ALA B 1 172 ? -7.934 6.57 2.688 1 92.44 172 ALA B O 1
ATOM 3867 N N . SER B 1 173 ? -6.492 8 1.805 1 92.69 173 SER B N 1
ATOM 3868 C CA . SER B 1 173 ? -6.566 8.922 2.934 1 92.69 173 SER B CA 1
ATOM 3869 C C . SER B 1 173 ? -7.793 9.82 2.834 1 92.69 173 SER B C 1
ATOM 3871 O O . SER B 1 173 ? -8.445 10.102 3.844 1 92.69 173 SER B O 1
ATOM 3873 N N . PHE B 1 174 ? -8.188 10.219 1.589 1 93.06 174 PHE B N 1
ATOM 3874 C CA . PHE B 1 174 ? -9.133 11.32 1.482 1 93.06 174 PHE B CA 1
ATOM 3875 C C . PHE B 1 174 ? -10.297 10.953 0.566 1 93.06 174 PHE B C 1
ATOM 3877 O O . PHE B 1 174 ? -11.281 11.688 0.479 1 93.06 174 PHE B O 1
ATOM 3884 N N . GLY B 1 175 ? -10.258 9.867 -0.099 1 91.56 175 GLY B N 1
ATOM 3885 C CA . GLY B 1 175 ? -11.195 9.523 -1.156 1 91.56 175 GLY B CA 1
ATOM 3886 C C . GLY B 1 175 ? -12.625 9.414 -0.667 1 91.56 175 GLY B C 1
ATOM 3887 O O . GLY B 1 175 ? -13.57 9.641 -1.43 1 91.56 175 GLY B O 1
ATOM 3888 N N . ASN B 1 176 ? -12.781 9.125 0.61 1 92.81 176 ASN B N 1
ATOM 3889 C CA . ASN B 1 176 ? -14.125 8.875 1.114 1 92.81 176 ASN B CA 1
ATOM 3890 C C . ASN B 1 176 ? -14.641 10.039 1.95 1 92.81 176 ASN B C 1
ATOM 3892 O O . ASN B 1 176 ? -15.656 9.914 2.641 1 92.81 176 ASN B O 1
ATOM 3896 N N . PHE B 1 177 ? -14.039 11.148 1.837 1 97 177 PHE B N 1
ATOM 3897 C CA . PHE B 1 177 ? -14.359 12.242 2.744 1 97 177 PHE B CA 1
ATOM 3898 C C . PHE B 1 177 ? -15.695 12.875 2.377 1 97 177 PHE B C 1
ATOM 3900 O O . PHE B 1 177 ? -16.312 13.555 3.199 1 97 177 PHE B O 1
ATOM 3907 N N . ASN B 1 178 ? -16.172 12.625 1.127 1 97.31 178 ASN B N 1
ATOM 3908 C CA . ASN B 1 178 ? -17.484 13.133 0.723 1 97.31 178 ASN B CA 1
ATOM 3909 C C . ASN B 1 178 ? -18.578 12.086 0.918 1 97.31 178 ASN B C 1
ATOM 3911 O O . ASN B 1 178 ? -19.734 12.328 0.572 1 97.31 178 ASN B O 1
ATOM 3915 N N . LYS B 1 179 ? -18.25 10.93 1.423 1 95.31 179 LYS B N 1
ATOM 3916 C CA . LYS B 1 179 ? -19.125 9.766 1.434 1 95.31 179 LYS B CA 1
ATOM 3917 C C . LYS B 1 179 ? -20.469 10.102 2.074 1 95.31 179 LYS B C 1
ATOM 3919 O O . LYS B 1 179 ? -21.516 9.594 1.65 1 95.31 179 LYS B O 1
ATOM 3924 N N . LYS B 1 180 ? -20.516 10.969 3.107 1 96.75 180 LYS B N 1
ATOM 3925 C CA . LYS B 1 180 ? -21.75 11.266 3.836 1 96.75 180 LYS B CA 1
ATOM 3926 C C . LYS B 1 180 ? -22.422 12.523 3.301 1 96.75 180 LYS B C 1
ATOM 3928 O O . LYS B 1 180 ? -23.391 13.016 3.879 1 96.75 180 LYS B O 1
ATOM 3933 N N . ILE B 1 181 ? -21.859 13.031 2.215 1 97.19 181 ILE B N 1
ATOM 3934 C CA . ILE B 1 181 ? -22.453 14.211 1.589 1 97.19 181 ILE B CA 1
ATOM 3935 C C . ILE B 1 181 ? -23.281 13.797 0.378 1 97.19 181 ILE B C 1
ATOM 3937 O O . ILE B 1 181 ? -22.75 13.25 -0.589 1 97.19 181 ILE B O 1
ATOM 3941 N N . LYS B 1 182 ? -24.547 13.844 0.348 1 93.94 182 LYS B N 1
ATOM 3942 C CA . LYS B 1 182 ? -25.484 13.312 -0.637 1 93.94 182 LYS B CA 1
ATOM 3943 C C . LYS B 1 182 ? -25.203 13.891 -2.023 1 93.94 182 LYS B C 1
ATOM 3945 O O . LYS B 1 182 ? -25.172 13.148 -3.01 1 93.94 182 LYS B O 1
ATOM 3950 N N . HIS B 1 183 ? -25 15.234 -2.178 1 94.5 183 HIS B N 1
ATOM 3951 C CA . HIS B 1 183 ? -24.766 15.867 -3.469 1 94.5 183 HIS B CA 1
ATOM 3952 C C . HIS B 1 183 ? -23.562 16.812 -3.408 1 94.5 183 HIS B C 1
ATOM 3954 O O . HIS B 1 183 ? -23.719 18.031 -3.506 1 94.5 183 HIS B O 1
ATOM 3960 N N . PRO B 1 184 ? -22.453 16.141 -3.344 1 96.88 184 PRO B N 1
ATOM 3961 C CA . PRO B 1 184 ? -21.281 17.016 -3.301 1 96.88 184 PRO B CA 1
ATOM 3962 C C . PRO B 1 184 ? -21.047 17.766 -4.609 1 96.88 184 PRO B C 1
ATOM 3964 O O . PRO B 1 184 ? -21.141 17.172 -5.688 1 96.88 184 PRO B O 1
ATOM 3967 N N . ILE B 1 185 ? -20.719 19 -4.574 1 96.69 185 ILE B N 1
ATOM 3968 C CA . ILE B 1 185 ? -20.547 19.812 -5.762 1 96.69 185 ILE B CA 1
ATOM 3969 C C . ILE B 1 185 ? -19.109 19.703 -6.262 1 96.69 185 ILE B C 1
ATOM 3971 O O . ILE B 1 185 ? -18.781 20.156 -7.359 1 96.69 185 ILE B O 1
ATOM 3975 N N . SER B 1 186 ? -18.312 19.172 -5.445 1 97.06 186 SER B N 1
ATOM 3976 C CA . SER B 1 186 ? -16.875 19.031 -5.691 1 97.06 186 SER B CA 1
ATOM 3977 C C . SER B 1 186 ? -16.297 17.875 -4.898 1 97.06 186 SER B C 1
ATOM 3979 O O . SER B 1 186 ? -16.906 17.391 -3.939 1 97.06 186 SER B O 1
ATOM 3981 N N . LYS B 1 187 ? -15.148 17.422 -5.32 1 96.44 187 LYS B N 1
ATOM 3982 C CA . LYS B 1 187 ? -14.43 16.422 -4.523 1 96.44 187 LYS B CA 1
ATOM 3983 C C . LYS B 1 187 ? -13.969 17.016 -3.195 1 96.44 187 LYS B C 1
ATOM 3985 O O . LYS B 1 187 ? -13.555 16.281 -2.293 1 96.44 187 LYS B O 1
ATOM 3990 N N . PHE B 1 188 ? -14.148 18.375 -3.014 1 98.31 188 PHE B N 1
ATOM 3991 C CA . PHE B 1 188 ? -13.703 19.031 -1.792 1 98.31 188 PHE B CA 1
ATOM 3992 C C . PHE B 1 188 ? -14.891 19.562 -0.997 1 98.31 188 PHE B C 1
ATOM 3994 O O . PHE B 1 188 ? -14.727 20.375 -0.086 1 98.31 188 PHE B O 1
ATOM 4001 N N . SER B 1 189 ? -16.062 19.016 -1.237 1 98.62 189 SER B N 1
ATOM 4002 C CA . SER B 1 189 ? -17.266 19.438 -0.538 1 98.62 189 SER B CA 1
ATOM 4003 C C . SER B 1 189 ? -17.172 1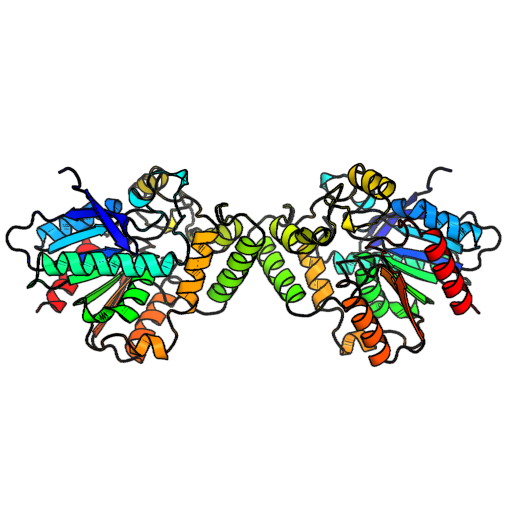9.141 0.957 1 98.62 189 SER B C 1
ATOM 4005 O O . SER B 1 189 ? -17.875 19.766 1.761 1 98.62 189 SER B O 1
ATOM 4007 N N . TRP B 1 190 ? -16.312 18.266 1.348 1 98.69 190 TRP B N 1
ATOM 4008 C CA . TRP B 1 190 ? -16.156 17.875 2.746 1 98.69 190 TRP B CA 1
ATOM 4009 C C . TRP B 1 190 ? -15.461 18.984 3.537 1 98.69 190 TRP B C 1
ATOM 4011 O O . TRP B 1 190 ? -15.469 18.969 4.77 1 98.69 190 TRP B O 1
ATOM 4021 N N . LEU B 1 191 ? -14.938 20 2.924 1 98.75 191 LEU B N 1
ATOM 4022 C CA . LEU B 1 191 ? -14.195 21.062 3.588 1 98.75 191 LEU B CA 1
ATOM 4023 C C . LEU B 1 191 ? -15.133 22.016 4.324 1 98.75 191 LEU B C 1
ATOM 4025 O O . LEU B 1 191 ? -14.844 22.438 5.441 1 98.75 191 LEU B O 1
ATOM 4029 N N . THR B 1 192 ? -16.234 22.344 3.73 1 98.75 192 THR B N 1
ATOM 4030 C CA . THR B 1 192 ? -17.156 23.328 4.277 1 98.75 192 THR B CA 1
ATOM 4031 C C . THR B 1 192 ? -18.516 23.266 3.588 1 98.75 192 THR B C 1
ATOM 4033 O O . THR B 1 192 ? -18.609 22.797 2.447 1 98.75 192 THR B O 1
ATOM 4036 N N . ARG B 1 193 ? -19.609 23.672 4.27 1 98.38 193 ARG B N 1
ATOM 4037 C CA . ARG B 1 193 ? -20.953 23.734 3.691 1 98.38 193 ARG B CA 1
ATOM 4038 C C . ARG B 1 193 ? -21.109 24.984 2.826 1 98.38 193 ARG B C 1
ATOM 4040 O O . ARG B 1 193 ? -22.078 25.094 2.072 1 98.38 193 ARG B O 1
ATOM 4047 N N . ASP B 1 194 ? -20.156 25.891 2.889 1 98.69 194 ASP B N 1
ATOM 4048 C CA . ASP B 1 194 ? -20.188 27.109 2.068 1 98.69 194 ASP B CA 1
ATOM 4049 C C . ASP B 1 194 ? -19.703 26.812 0.647 1 98.69 194 ASP B C 1
ATOM 4051 O O . ASP B 1 194 ? -18.5 26.703 0.401 1 98.69 194 ASP B O 1
ATOM 4055 N N . GLU B 1 195 ? -20.531 26.812 -0.252 1 97.88 195 GLU B N 1
ATOM 4056 C CA . GLU B 1 195 ? -20.234 26.406 -1.62 1 97.88 195 GLU B CA 1
ATOM 4057 C C . GLU B 1 195 ? -19.297 27.391 -2.305 1 97.88 195 GLU B C 1
ATOM 4059 O O . GLU B 1 195 ? -18.484 27 -3.143 1 97.88 195 GLU B O 1
ATOM 4064 N N . GLU B 1 196 ? -19.453 28.625 -1.901 1 98.31 196 GLU B N 1
ATOM 4065 C CA . GLU B 1 196 ? -18.547 29.625 -2.475 1 98.31 196 GLU B CA 1
ATOM 4066 C C . GLU B 1 196 ? -17.094 29.375 -2.059 1 98.31 196 GLU B C 1
ATOM 4068 O O . GLU B 1 196 ? -16.188 29.531 -2.861 1 98.31 196 GLU B O 1
ATOM 4073 N N . GLN B 1 197 ? -16.953 29 -0.831 1 98.44 197 GLN B N 1
ATOM 4074 C CA . GLN B 1 197 ? -15.609 28.688 -0.336 1 98.44 197 GLN B CA 1
ATOM 4075 C C . GLN B 1 197 ? -15.055 27.438 -1.01 1 98.44 197 GLN B C 1
ATOM 4077 O O . GLN B 1 197 ? -13.852 27.359 -1.292 1 98.44 197 GLN B O 1
ATOM 4082 N N . VAL B 1 198 ? -15.906 26.453 -1.268 1 98.56 198 VAL B N 1
ATOM 4083 C CA . VAL B 1 198 ? -15.484 25.234 -1.975 1 98.56 198 VAL B CA 1
ATOM 4084 C C . VAL B 1 198 ? -15.039 25.594 -3.389 1 98.56 198 VAL B C 1
ATOM 4086 O O . VAL B 1 198 ? -14 25.125 -3.855 1 98.56 198 VAL B O 1
ATOM 4089 N N . GLU B 1 199 ? -15.758 26.453 -4.016 1 98.25 199 GLU B N 1
ATOM 4090 C CA . GLU B 1 199 ? -15.422 26.891 -5.367 1 98.25 199 GLU B CA 1
ATOM 4091 C C . GLU B 1 199 ? -14.086 27.625 -5.398 1 98.25 199 GLU B C 1
ATOM 4093 O O . GLU B 1 199 ? -13.266 27.406 -6.297 1 98.25 199 GLU B O 1
ATOM 4098 N N . LYS B 1 200 ? -13.898 28.531 -4.422 1 98.25 200 LYS B N 1
ATOM 4099 C CA . LYS B 1 200 ? -12.625 29.234 -4.32 1 98.25 200 LYS B CA 1
ATOM 4100 C C . LYS B 1 200 ? -11.461 28.266 -4.168 1 98.25 200 LYS B C 1
ATOM 4102 O O . LYS B 1 200 ? -10.406 28.453 -4.773 1 98.25 200 LYS B O 1
ATOM 4107 N N . TYR B 1 201 ? -11.68 27.25 -3.385 1 98.44 201 TYR B N 1
ATOM 4108 C CA . TYR B 1 201 ? -10.664 26.234 -3.178 1 98.44 201 TYR B CA 1
ATOM 4109 C C . TYR B 1 201 ? -10.391 25.469 -4.465 1 98.44 201 TYR B C 1
ATOM 4111 O O . TYR B 1 201 ? -9.234 25.234 -4.832 1 98.44 201 TYR B O 1
ATOM 4119 N N . ASP B 1 202 ? -11.438 25.109 -5.152 1 98 202 ASP B N 1
ATOM 4120 C CA . ASP B 1 202 ? -11.344 24.359 -6.398 1 98 202 ASP B CA 1
ATOM 4121 C C . ASP B 1 202 ? -10.578 25.141 -7.457 1 98 202 ASP B C 1
ATOM 4123 O O . ASP B 1 202 ? -9.844 24.562 -8.258 1 98 202 ASP B O 1
ATOM 4127 N N . GLU B 1 203 ? -10.719 26.422 -7.406 1 97.75 203 GLU B N 1
ATOM 4128 C CA . GLU B 1 203 ? -10.188 27.25 -8.477 1 97.75 203 GLU B CA 1
ATOM 4129 C C . GLU B 1 203 ? -8.766 27.703 -8.156 1 97.75 203 GLU B C 1
ATOM 4131 O O . GLU B 1 203 ? -8.055 28.219 -9.031 1 97.75 203 GLU B O 1
ATOM 4136 N N . ASP B 1 204 ? -8.352 27.562 -6.961 1 97.88 204 ASP B N 1
ATOM 4137 C CA . ASP B 1 204 ? -7.02 28 -6.543 1 97.88 204 ASP B CA 1
ATOM 4138 C C . ASP B 1 204 ? -5.957 26.969 -6.938 1 97.88 204 ASP B C 1
ATOM 4140 O O . ASP B 1 204 ? -5.938 25.859 -6.414 1 97.88 204 ASP B O 1
ATOM 4144 N N . PRO B 1 205 ? -5.078 27.312 -7.793 1 97.62 205 PRO B N 1
ATOM 4145 C CA . PRO B 1 205 ? -4.09 26.344 -8.273 1 97.62 205 PRO B CA 1
ATOM 4146 C C . PRO B 1 205 ? -3.129 25.891 -7.176 1 97.62 205 PRO B C 1
ATOM 4148 O O . PRO B 1 205 ? -2.412 24.891 -7.348 1 97.62 205 PRO B O 1
ATOM 4151 N N . LEU B 1 206 ? -3.092 26.547 -6.051 1 98.12 206 LEU B N 1
ATOM 4152 C CA . LEU B 1 206 ? -2.191 26.203 -4.957 1 98.12 206 LEU B CA 1
ATOM 4153 C C . LEU B 1 206 ? -2.883 25.281 -3.959 1 98.12 206 LEU B C 1
ATOM 4155 O O . LEU B 1 206 ? -2.293 24.906 -2.945 1 98.12 206 LEU B O 1
ATOM 4159 N N . CYS B 1 207 ? -4.133 24.922 -4.289 1 98.19 207 CYS B N 1
ATOM 4160 C CA . CYS B 1 207 ? -4.918 24.094 -3.383 1 98.19 207 CYS B CA 1
ATOM 4161 C C . CYS B 1 207 ? -5.305 22.781 -4.043 1 98.19 207 CYS B C 1
ATOM 4163 O O . CYS B 1 207 ? -5.309 22.672 -5.27 1 98.19 207 CYS B O 1
ATOM 4165 N N . GLY B 1 208 ? -5.508 21.766 -3.268 1 96.75 208 GLY B N 1
ATOM 4166 C CA . GLY B 1 208 ? -6.234 20.578 -3.66 1 96.75 208 GLY B CA 1
ATOM 4167 C C . GLY B 1 208 ? -5.414 19.641 -4.527 1 96.75 208 GLY B C 1
ATOM 4168 O O . GLY B 1 208 ? -5.93 18.641 -5.027 1 96.75 208 GLY B O 1
ATOM 4169 N N . THR B 1 209 ? -4.168 19.938 -4.742 1 95.12 209 THR B N 1
ATOM 4170 C CA . THR B 1 209 ? -3.324 19.078 -5.566 1 95.12 209 THR B CA 1
ATOM 4171 C C . THR B 1 209 ? -2.93 17.812 -4.809 1 95.12 209 THR B C 1
ATOM 4173 O O . THR B 1 209 ? -2.855 17.828 -3.578 1 95.12 209 THR B O 1
ATOM 4176 N N . ILE B 1 210 ? -2.771 16.75 -5.527 1 96.5 210 ILE B N 1
ATOM 4177 C CA . ILE B 1 210 ? -2.23 15.531 -4.926 1 96.5 210 ILE B CA 1
ATOM 4178 C C . ILE B 1 210 ? -0.746 15.719 -4.625 1 96.5 210 ILE B C 1
ATOM 4180 O O . ILE B 1 210 ? 0.035 16.062 -5.512 1 96.5 210 ILE B O 1
ATOM 4184 N N . PHE B 1 211 ? -0.387 15.516 -3.43 1 98.19 211 PHE B N 1
ATOM 4185 C CA . PHE B 1 211 ? 0.993 15.719 -3.006 1 98.19 211 PHE B CA 1
ATOM 4186 C C . PHE B 1 211 ? 1.852 14.508 -3.355 1 98.19 211 PHE B C 1
ATOM 4188 O O . PHE B 1 211 ? 1.327 13.43 -3.623 1 98.19 211 PHE B O 1
ATOM 4195 N N . PRO B 1 212 ? 3.143 14.781 -3.449 1 98.31 212 PRO B N 1
ATOM 4196 C CA . PRO B 1 212 ? 4.051 13.695 -3.82 1 98.31 212 PRO B CA 1
ATOM 4197 C C . PRO B 1 212 ? 4.289 12.711 -2.678 1 98.31 212 PRO B C 1
ATOM 4199 O O . PRO B 1 212 ? 3.918 12.984 -1.534 1 98.31 212 PRO B O 1
ATOM 4202 N N . ILE B 1 213 ? 4.879 11.617 -2.947 1 97.88 213 ILE B N 1
ATOM 4203 C CA . ILE B 1 213 ? 5.16 10.508 -2.043 1 97.88 213 ILE B CA 1
ATOM 4204 C C . ILE B 1 213 ? 5.977 11.008 -0.852 1 97.88 213 ILE B C 1
ATOM 4206 O O . ILE B 1 213 ? 5.723 10.617 0.289 1 97.88 213 ILE B O 1
ATOM 4210 N N . ILE B 1 214 ? 6.934 11.898 -1.111 1 98.38 214 ILE B N 1
ATOM 4211 C CA . ILE B 1 214 ? 7.82 12.375 -0.054 1 98.38 214 ILE B CA 1
ATOM 4212 C C . ILE B 1 214 ? 6.996 13.047 1.042 1 98.38 214 ILE B C 1
ATOM 4214 O O . ILE B 1 214 ? 7.32 12.938 2.227 1 98.38 214 ILE B O 1
ATOM 4218 N N . TYR B 1 215 ? 5.922 13.773 0.676 1 98.69 215 TYR B N 1
ATOM 4219 C CA . TYR B 1 215 ? 5.055 14.43 1.651 1 98.69 215 TYR B CA 1
ATOM 4220 C C . TYR B 1 215 ? 4.445 13.414 2.607 1 98.69 215 TYR B C 1
ATOM 4222 O O . TYR B 1 215 ? 4.574 13.539 3.826 1 98.69 215 TYR B O 1
ATOM 4230 N N . TYR B 1 216 ? 3.844 12.43 1.982 1 98.44 216 TYR B N 1
ATOM 4231 C CA . TYR B 1 216 ? 3.115 11.445 2.773 1 98.44 216 TYR B CA 1
ATOM 4232 C C . TYR B 1 216 ? 4.07 10.617 3.629 1 98.44 216 TYR B C 1
ATOM 4234 O O . TYR B 1 216 ? 3.73 10.227 4.746 1 98.44 216 TYR B O 1
ATOM 4242 N N . TYR B 1 217 ? 5.277 10.344 3.119 1 98.25 217 TYR B N 1
ATOM 4243 C CA . TYR B 1 217 ? 6.27 9.594 3.885 1 98.25 217 TYR B CA 1
ATOM 4244 C C . TYR B 1 217 ? 6.59 10.305 5.195 1 98.25 217 TYR B C 1
ATOM 4246 O O . TYR B 1 217 ? 6.484 9.711 6.273 1 98.25 217 TYR B O 1
ATOM 4254 N N . TYR B 1 218 ? 6.844 11.586 5.145 1 98.44 218 TYR B N 1
ATOM 4255 C CA . TYR B 1 218 ? 7.234 12.312 6.348 1 98.44 218 TYR B CA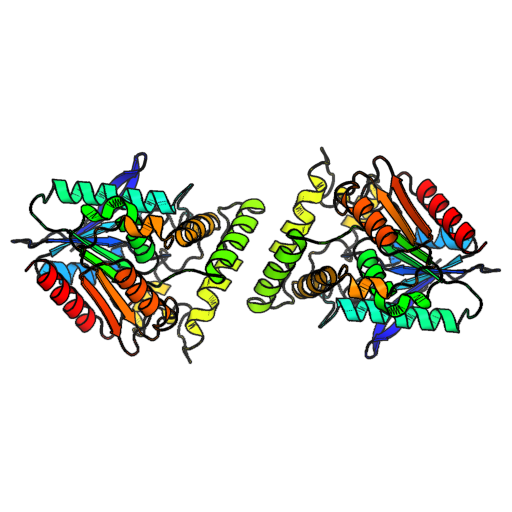 1
ATOM 4256 C C . TYR B 1 218 ? 6.016 12.703 7.172 1 98.44 218 TYR B C 1
ATOM 4258 O O . TYR B 1 218 ? 6.102 12.836 8.398 1 98.44 218 TYR B O 1
ATOM 4266 N N . PHE B 1 219 ? 4.875 12.836 6.508 1 98.5 219 PHE B N 1
ATOM 4267 C CA . PHE B 1 219 ? 3.623 13.094 7.207 1 98.5 219 PHE B CA 1
ATOM 4268 C C . PHE B 1 219 ? 3.27 11.938 8.133 1 98.5 219 PHE B C 1
ATOM 4270 O O . PHE B 1 219 ? 3.096 12.133 9.336 1 98.5 219 PHE B O 1
ATOM 4277 N N . PHE B 1 220 ? 3.264 10.742 7.586 1 98.19 220 PHE B N 1
ATOM 4278 C CA . PHE B 1 220 ? 2.881 9.586 8.383 1 98.19 220 PHE B CA 1
ATOM 4279 C C . PHE B 1 220 ? 3.979 9.234 9.383 1 98.19 220 PHE B C 1
ATOM 4281 O O . PHE B 1 220 ? 3.695 8.766 10.484 1 98.19 220 PHE B O 1
ATOM 4288 N N . ASP B 1 221 ? 5.23 9.453 8.984 1 97.75 221 ASP B N 1
ATOM 4289 C CA . ASP B 1 221 ? 6.312 9.266 9.945 1 97.75 221 ASP B CA 1
ATOM 4290 C C . ASP B 1 221 ? 6.137 10.18 11.156 1 97.75 221 ASP B C 1
ATOM 4292 O O . ASP B 1 221 ? 6.277 9.734 12.305 1 97.75 221 ASP B O 1
ATOM 4296 N N . GLY B 1 222 ? 5.805 11.438 10.93 1 97.81 222 GLY B N 1
ATOM 4297 C CA . GLY B 1 222 ? 5.535 12.375 12.008 1 97.81 222 GLY B CA 1
ATOM 4298 C C . GLY B 1 222 ? 4.359 11.969 12.875 1 97.81 222 GLY B C 1
ATOM 4299 O O . GLY B 1 222 ? 4.453 11.969 14.102 1 97.81 222 GLY B O 1
ATOM 4300 N N . LEU B 1 223 ? 3.252 11.594 12.242 1 97.88 223 LEU B N 1
ATOM 4301 C CA . LEU B 1 223 ? 2.047 11.195 12.961 1 97.88 223 LEU B CA 1
ATOM 4302 C C . LEU B 1 223 ? 2.318 9.992 13.852 1 97.88 223 LEU B C 1
ATOM 4304 O O . LEU B 1 223 ? 1.811 9.914 14.977 1 97.88 223 LEU B O 1
ATOM 4308 N N . SER B 1 224 ? 3.137 9.062 13.383 1 96.94 224 SER B N 1
ATOM 4309 C CA . SER B 1 224 ? 3.387 7.812 14.086 1 96.94 224 SER B CA 1
ATOM 4310 C C . SER B 1 224 ? 4.09 8.055 15.414 1 96.94 224 SER B C 1
ATOM 4312 O O . SER B 1 224 ? 4.094 7.188 16.297 1 96.94 224 SER B O 1
ATOM 4314 N N . LYS B 1 225 ? 4.598 9.234 15.625 1 97.06 225 LYS B N 1
ATOM 4315 C CA . LYS B 1 225 ? 5.41 9.516 16.812 1 97.06 225 LYS B CA 1
ATOM 4316 C C . LYS B 1 225 ? 4.715 10.516 17.719 1 97.06 225 LYS B C 1
ATOM 4318 O O . LYS B 1 225 ? 5.227 10.836 18.797 1 97.06 225 LYS B O 1
ATOM 4323 N N . LEU B 1 226 ? 3.572 11.008 17.391 1 97.5 226 LEU B N 1
ATOM 4324 C CA . LEU B 1 226 ? 2.943 12.133 18.062 1 97.5 226 LEU B CA 1
ATOM 4325 C C . LEU B 1 226 ? 2.432 11.719 19.438 1 97.5 226 LEU B C 1
ATOM 4327 O O . LEU B 1 226 ? 2.488 12.508 20.391 1 97.5 226 LEU B O 1
ATOM 4331 N N . TYR B 1 227 ? 1.99 10.523 19.641 1 97.5 227 TYR B N 1
ATOM 4332 C CA . TYR B 1 227 ? 1.231 10.227 20.844 1 97.5 227 TYR B CA 1
ATOM 4333 C C . TYR B 1 227 ? 1.951 9.188 21.703 1 97.5 227 TYR B C 1
ATOM 4335 O O . TYR B 1 227 ? 1.312 8.367 22.359 1 97.5 227 TYR B O 1
ATOM 4343 N N . ILE B 1 228 ? 3.244 9.203 21.531 1 96.12 228 ILE B N 1
ATOM 4344 C CA . ILE B 1 228 ? 4.078 8.445 22.469 1 96.12 228 ILE B CA 1
ATOM 4345 C C . ILE B 1 228 ? 4.047 9.109 23.844 1 96.12 228 ILE B C 1
ATOM 4347 O O . ILE B 1 228 ? 4.375 10.289 23.984 1 96.12 228 ILE B O 1
ATOM 4351 N N . LYS B 1 229 ? 3.725 8.367 24.828 1 95.5 229 LYS B N 1
ATOM 4352 C CA . LYS B 1 229 ? 3.449 8.898 26.172 1 95.5 229 LYS B CA 1
ATOM 4353 C C . LYS B 1 229 ? 4.629 9.711 26.688 1 95.5 229 LYS B C 1
ATOM 4355 O O . LYS B 1 229 ? 4.453 10.828 27.172 1 95.5 229 LYS B O 1
ATOM 4360 N N . GLU B 1 230 ? 5.82 9.188 26.578 1 97.5 230 GLU B N 1
ATOM 4361 C CA . GLU B 1 230 ? 7.02 9.859 27.078 1 97.5 230 GLU B CA 1
ATOM 4362 C C . GLU B 1 230 ? 7.219 11.211 26.391 1 97.5 230 GLU B C 1
ATOM 4364 O O . GLU B 1 230 ? 7.695 12.164 27.016 1 97.5 230 GLU B O 1
ATOM 4369 N N . ARG B 1 231 ? 6.816 11.32 25.156 1 98.31 231 ARG B N 1
ATOM 4370 C CA . ARG B 1 231 ? 6.953 12.57 24.422 1 98.31 231 ARG B CA 1
ATOM 4371 C C . ARG B 1 231 ? 5.887 13.578 24.844 1 98.31 231 ARG B C 1
ATOM 4373 O O . ARG B 1 231 ? 6.18 14.766 25 1 98.31 231 ARG B O 1
ATOM 4380 N N . LEU B 1 232 ? 4.688 13.133 25.062 1 98.25 232 LEU B N 1
ATOM 4381 C CA . LEU B 1 232 ? 3.574 14 25.438 1 98.25 232 LEU B CA 1
ATOM 4382 C C . LEU B 1 232 ? 3.824 14.648 26.797 1 98.25 232 LEU B C 1
ATOM 4384 O O . LEU B 1 232 ? 3.326 15.742 27.062 1 98.25 232 LEU B O 1
ATOM 4388 N N . GLU B 1 233 ? 4.629 14.016 27.578 1 97.56 233 GLU B N 1
ATOM 4389 C CA . GLU B 1 233 ? 4.926 14.516 28.922 1 97.56 233 GLU B CA 1
ATOM 4390 C C . GLU B 1 233 ? 5.746 15.797 28.859 1 97.56 233 GLU B C 1
ATOM 4392 O O . GLU B 1 233 ? 5.828 16.531 29.844 1 97.56 233 GLU B O 1
ATOM 4397 N N . ASN B 1 234 ? 6.32 16.047 27.703 1 98.31 234 ASN B N 1
ATOM 4398 C CA . ASN B 1 234 ? 7.141 17.234 27.547 1 98.31 234 ASN B CA 1
ATOM 4399 C C . ASN B 1 234 ? 6.281 18.484 27.359 1 98.31 234 ASN B C 1
ATOM 4401 O O . ASN B 1 234 ? 6.777 19.609 27.438 1 98.31 234 ASN B O 1
ATOM 4405 N N . ILE B 1 235 ? 5.004 18.391 27.172 1 98.81 235 ILE B N 1
ATOM 4406 C CA . ILE B 1 235 ? 4.102 19.516 26.969 1 98.81 235 ILE B CA 1
ATOM 4407 C C . ILE B 1 235 ? 3.881 20.25 28.281 1 98.81 235 ILE B C 1
ATOM 4409 O O . ILE B 1 235 ? 3.582 19.625 29.312 1 98.81 235 ILE B O 1
ATOM 4413 N N . PRO B 1 236 ? 4.055 21.594 28.297 1 98.69 236 PRO B N 1
ATOM 4414 C CA . PRO B 1 236 ? 3.762 22.328 29.531 1 98.69 236 PRO B CA 1
ATOM 4415 C C . PRO B 1 236 ? 2.33 22.109 30.016 1 98.69 236 PRO B C 1
ATOM 4417 O O . PRO B 1 236 ? 1.379 22.344 29.266 1 98.69 236 PRO B O 1
ATOM 4420 N N . LYS B 1 237 ? 2.205 21.766 31.281 1 98.44 237 LYS B N 1
ATOM 4421 C CA . LYS B 1 237 ? 0.903 21.359 31.797 1 98.44 237 LYS B CA 1
ATOM 4422 C C . LYS B 1 237 ? -0.027 22.562 31.953 1 98.44 237 LYS B C 1
ATOM 4424 O O . LYS B 1 237 ? -1.249 22.406 32 1 98.44 237 LYS B O 1
ATOM 4429 N N . ASN B 1 238 ? 0.511 23.703 31.969 1 98.19 238 ASN B N 1
ATOM 4430 C CA . ASN B 1 238 ? -0.289 24.906 32.156 1 98.19 238 ASN B CA 1
ATOM 4431 C C . ASN B 1 238 ? -0.636 25.547 30.812 1 98.19 238 ASN B C 1
ATOM 4433 O O . ASN B 1 238 ? -1.3 26.594 30.766 1 98.19 238 ASN B O 1
ATOM 4437 N N . LEU B 1 239 ? -0.192 24.969 29.688 1 98.62 239 LEU B N 1
ATOM 4438 C CA . LEU B 1 239 ? -0.527 25.5 28.359 1 98.62 239 LEU B CA 1
ATOM 4439 C C . LEU B 1 239 ? -2.006 25.281 28.062 1 98.62 239 LEU B C 1
ATOM 4441 O O . LEU B 1 239 ? -2.459 24.156 27.906 1 98.62 239 LEU B O 1
ATOM 4445 N N . PRO B 1 240 ? -2.799 26.422 27.953 1 98.75 240 PRO B N 1
ATOM 4446 C CA . PRO B 1 240 ? -4.195 26.25 27.547 1 98.75 240 PRO B CA 1
ATOM 4447 C C . PRO B 1 240 ? -4.332 25.75 26.109 1 98.75 240 PRO B C 1
ATOM 4449 O O . PRO B 1 240 ? -3.598 26.188 25.219 1 98.75 240 PRO B O 1
ATOM 4452 N N . ILE B 1 241 ? -5.23 24.797 25.938 1 98.88 241 ILE B N 1
ATOM 4453 C CA . ILE B 1 241 ? -5.465 24.219 24.609 1 98.88 241 ILE B CA 1
ATOM 4454 C C . ILE B 1 241 ? -6.957 24.25 24.297 1 98.88 241 ILE B C 1
ATOM 4456 O O . ILE B 1 241 ? -7.789 23.859 25.125 1 98.88 241 ILE B O 1
ATOM 4460 N N . PHE B 1 242 ? -7.281 24.797 23.141 1 98.88 242 PHE B N 1
ATOM 4461 C CA . PHE B 1 242 ? -8.648 24.797 22.625 1 98.88 242 PHE B CA 1
ATOM 4462 C C . PHE B 1 242 ? -8.742 24 21.344 1 98.88 242 PHE B C 1
ATOM 4464 O O . PHE B 1 242 ? -8.07 24.312 20.359 1 98.88 242 PHE B O 1
ATOM 4471 N N . ILE B 1 243 ? -9.539 22.922 21.375 1 98.94 243 ILE B N 1
ATOM 4472 C CA . ILE B 1 243 ? -9.734 22.062 20.219 1 98.94 243 ILE B CA 1
ATOM 4473 C C . ILE B 1 243 ? -11.133 22.281 19.641 1 98.94 243 ILE B C 1
ATOM 4475 O O . ILE B 1 243 ? -12.125 22.203 20.375 1 98.94 243 ILE B O 1
ATOM 4479 N N . PHE B 1 244 ? -11.227 22.547 18.328 1 98.88 244 PHE B N 1
ATOM 4480 C CA . PHE B 1 244 ? -12.57 22.641 17.766 1 98.88 244 PHE B CA 1
ATOM 4481 C C . PHE B 1 244 ? -12.617 22.016 16.375 1 98.88 244 PHE B C 1
ATOM 4483 O O . PHE B 1 244 ? -11.594 21.906 15.703 1 98.88 244 PHE B O 1
ATOM 4490 N N . SER B 1 245 ? -13.758 21.578 15.969 1 98.88 245 SER B N 1
ATOM 4491 C CA . SER B 1 245 ? -14.031 20.969 14.672 1 98.88 245 SER B CA 1
ATOM 4492 C C . SER B 1 245 ? -15.531 20.969 14.375 1 98.88 245 SER B C 1
ATOM 4494 O O . SER B 1 245 ? -16.344 21.219 15.258 1 98.88 245 SER B O 1
ATOM 4496 N N . GLY B 1 246 ? -15.828 20.828 13.141 1 98.75 246 GLY B N 1
ATOM 4497 C CA . GLY B 1 246 ? -17.203 20.438 12.844 1 98.75 246 GLY B CA 1
ATOM 4498 C C . GLY B 1 246 ? -17.5 18.984 13.188 1 98.75 246 GLY B C 1
ATOM 4499 O O . GLY B 1 246 ? -16.625 18.125 13.07 1 98.75 246 GLY B O 1
ATOM 4500 N N . ASP B 1 247 ? -18.734 18.719 13.516 1 98.56 247 ASP B N 1
ATOM 4501 C CA . ASP B 1 247 ? -19.062 17.344 13.883 1 98.56 247 ASP B CA 1
ATOM 4502 C C . ASP B 1 247 ? -19.344 16.5 12.641 1 98.56 247 ASP B C 1
ATOM 4504 O O . ASP B 1 247 ? -19.594 15.297 12.75 1 98.56 247 ASP B O 1
ATOM 4508 N N . LYS B 1 248 ? -19.281 17.078 11.453 1 98.56 248 LYS B N 1
ATOM 4509 C CA . LYS B 1 248 ? -19.391 16.328 10.203 1 98.56 248 LYS B CA 1
ATOM 4510 C C . LYS B 1 248 ? -18.062 16.297 9.461 1 98.56 248 LYS B C 1
ATOM 4512 O O . LYS B 1 248 ? -18.016 15.992 8.266 1 98.56 248 LYS B O 1
ATOM 4517 N N . ASP B 1 249 ? -17 16.625 10.156 1 98.69 249 ASP B N 1
ATOM 4518 C CA . ASP B 1 249 ? -15.641 16.562 9.625 1 98.69 249 ASP B CA 1
ATOM 4519 C C . ASP B 1 249 ? -15.117 15.133 9.617 1 98.69 249 ASP B C 1
ATOM 4521 O O . ASP B 1 249 ? -14.898 14.547 10.68 1 98.69 249 ASP B O 1
ATOM 4525 N N . PRO B 1 250 ? -14.875 14.609 8.469 1 98.19 250 PRO B N 1
ATOM 4526 C CA . PRO B 1 250 ? -14.414 13.219 8.43 1 98.19 250 PRO B CA 1
ATOM 4527 C C . PRO B 1 250 ? -13 13.055 8.992 1 98.19 250 PRO B C 1
ATOM 4529 O O . PRO B 1 250 ? -12.633 11.961 9.438 1 98.19 250 PRO B O 1
ATOM 4532 N N . VAL B 1 251 ? -12.141 14.062 8.977 1 97.25 251 VAL B N 1
ATOM 4533 C CA . VAL B 1 251 ? -10.766 13.984 9.469 1 97.25 251 VAL B CA 1
ATOM 4534 C C . VAL B 1 251 ? -10.773 13.578 10.945 1 97.25 251 VAL B C 1
ATOM 4536 O O . VAL B 1 251 ? -9.977 12.734 11.367 1 97.25 251 VAL B O 1
ATOM 4539 N N . GLY B 1 252 ? -11.68 14.141 11.695 1 96.75 252 GLY B N 1
ATOM 4540 C CA . GLY B 1 252 ? -11.789 13.844 13.117 1 96.75 252 GLY B CA 1
ATOM 4541 C C . GLY B 1 252 ? -12.727 12.688 13.414 1 96.75 252 GLY B C 1
ATOM 4542 O O . GLY B 1 252 ? -13.219 12.555 14.539 1 96.75 252 GLY B O 1
ATOM 4543 N N . GLY B 1 253 ? -13.055 11.953 12.367 1 96.88 253 GLY B N 1
ATOM 4544 C CA . GLY B 1 253 ? -14 10.867 12.57 1 96.88 253 GLY B CA 1
ATOM 4545 C C . GLY B 1 253 ? -15.375 11.336 12.984 1 96.88 253 GLY B C 1
ATOM 4546 O O . GLY B 1 253 ? -16.016 10.719 13.844 1 96.88 253 GLY B O 1
ATOM 4547 N N . TYR B 1 254 ? -15.711 12.531 12.5 1 98.06 254 TYR B N 1
ATOM 4548 C CA . TYR B 1 254 ? -17.016 13.125 12.797 1 98.06 254 TYR B CA 1
ATOM 4549 C C . TYR B 1 254 ? -17.141 13.406 14.289 1 98.06 254 TYR B C 1
ATOM 4551 O O . TYR B 1 254 ? -18.203 13.172 14.883 1 98.06 254 TYR B O 1
ATOM 4559 N N . GLY B 1 255 ? -16.094 13.75 14.844 1 98.25 255 GLY B N 1
ATOM 4560 C CA . GLY B 1 255 ? -16.062 14.188 16.234 1 98.25 255 GLY B CA 1
ATOM 4561 C C . GLY B 1 255 ? -15.406 13.188 17.156 1 98.25 255 GLY B C 1
ATOM 4562 O O . GLY B 1 255 ? -14.852 13.562 18.188 1 98.25 255 GLY B O 1
ATOM 4563 N N . LYS B 1 256 ? -15.336 11.898 16.828 1 98 256 LYS B N 1
ATOM 4564 C CA . LYS B 1 256 ? -14.852 10.836 17.703 1 98 256 LYS B CA 1
ATOM 4565 C C . LYS B 1 256 ? -13.367 11.008 18.016 1 98 256 LYS B C 1
ATOM 4567 O O . LYS B 1 256 ? -12.953 10.945 19.172 1 98 256 LYS B O 1
ATOM 4572 N N . GLN B 1 257 ? -12.594 11.227 17.016 1 98.19 257 GLN B N 1
ATOM 4573 C CA . GLN B 1 257 ? -11.148 11.344 17.188 1 98.19 257 GLN B CA 1
ATOM 4574 C C . GLN B 1 257 ? -10.781 12.695 17.797 1 98.19 257 GLN B C 1
ATOM 4576 O O . GLN B 1 257 ? -9.688 12.852 18.344 1 98.19 257 GLN B O 1
ATOM 4581 N N . VAL B 1 258 ? -11.641 13.695 17.625 1 98.75 258 VAL B N 1
ATOM 4582 C CA . VAL B 1 258 ? -11.445 14.984 18.281 1 98.75 258 VAL B CA 1
ATOM 4583 C C . VAL B 1 258 ? -11.586 14.828 19.781 1 98.75 258 VAL B C 1
ATOM 4585 O O . VAL B 1 258 ? -10.758 15.328 20.547 1 98.75 258 VAL B O 1
ATOM 4588 N N . LYS B 1 259 ? -12.57 14.109 20.172 1 98.75 259 LYS B N 1
ATOM 4589 C CA . LYS B 1 259 ? -12.805 13.844 21.594 1 98.75 259 LYS B CA 1
ATOM 4590 C C . LYS B 1 259 ? -11.664 13.016 22.188 1 98.75 259 LYS B C 1
ATOM 4592 O O . LYS B 1 259 ? -11.25 13.25 23.328 1 98.75 259 LYS B O 1
ATOM 4597 N N . LYS B 1 260 ? -11.195 12.094 21.406 1 98.62 260 LYS B N 1
ATOM 4598 C CA . LYS B 1 260 ? -10.062 11.297 21.875 1 98.62 260 LYS B CA 1
ATOM 4599 C C . LYS B 1 260 ? -8.836 12.164 22.109 1 98.62 260 LYS B C 1
ATOM 4601 O O . LYS B 1 260 ? -8.078 11.938 23.047 1 98.62 260 LYS B O 1
ATOM 4606 N N . LEU B 1 261 ? -8.648 13.086 21.234 1 98.69 261 LEU B N 1
ATOM 4607 C CA . LEU B 1 261 ? -7.539 14.016 21.391 1 98.69 261 LEU B CA 1
ATOM 4608 C C . LEU B 1 261 ? -7.699 14.844 22.656 1 98.69 261 LEU B C 1
ATOM 4610 O O . LEU B 1 261 ? -6.75 15 23.438 1 98.69 261 LEU B O 1
ATOM 4614 N N . TYR B 1 262 ? -8.875 15.352 22.891 1 98.75 262 TYR B N 1
ATOM 4615 C CA . TYR B 1 262 ? -9.211 16.094 24.094 1 98.75 262 TYR B CA 1
ATOM 4616 C C . TYR B 1 262 ? -8.898 15.273 25.344 1 98.75 262 TYR B C 1
ATOM 4618 O O . TYR B 1 262 ? -8.227 15.758 26.266 1 98.75 262 TYR B O 1
ATOM 4626 N N . GLU B 1 263 ? -9.289 14.039 25.312 1 98.62 263 GLU B N 1
ATOM 4627 C CA . GLU B 1 263 ? -9.078 13.156 26.453 1 98.62 263 GLU B CA 1
ATOM 4628 C C . GLU B 1 263 ? -7.59 12.859 26.656 1 98.62 263 GLU B C 1
ATOM 4630 O O . GLU B 1 263 ? -7.129 12.711 27.781 1 98.62 263 GLU B O 1
ATOM 4635 N N . THR B 1 264 ? -6.926 12.758 25.562 1 98.38 264 THR B N 1
ATOM 4636 C CA . THR B 1 264 ? -5.492 12.5 25.625 1 98.38 264 THR B CA 1
ATOM 4637 C C . THR B 1 264 ? -4.777 13.617 26.391 1 98.38 264 THR B C 1
ATOM 4639 O O . THR B 1 264 ? -3.936 13.352 27.25 1 98.38 264 THR B O 1
ATOM 4642 N N . TYR B 1 265 ? -5.09 14.867 26.078 1 98.62 265 TYR B N 1
ATOM 4643 C CA . TYR B 1 265 ? -4.461 15.992 26.75 1 98.62 265 TYR B CA 1
ATOM 4644 C C . TYR B 1 265 ? -4.871 16.062 28.219 1 98.62 265 TYR B C 1
ATOM 4646 O O . TYR B 1 265 ? -4.047 16.359 29.078 1 98.62 265 TY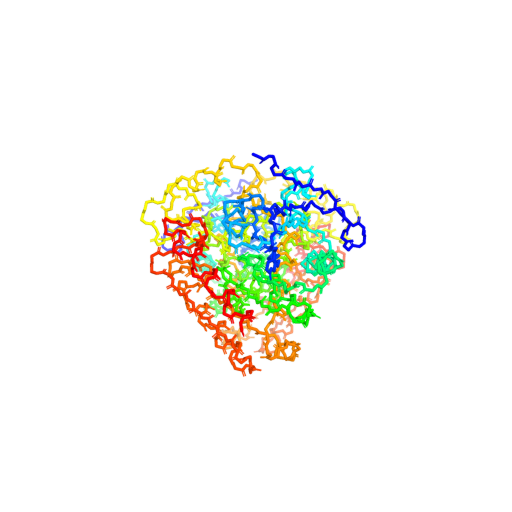R B O 1
ATOM 4654 N N . LYS B 1 266 ? -6.102 15.727 28.5 1 98.25 266 LYS B N 1
ATOM 4655 C CA . LYS B 1 266 ? -6.551 15.68 29.875 1 98.25 266 LYS B CA 1
ATOM 4656 C C . LYS B 1 266 ? -5.812 14.594 30.656 1 98.25 266 LYS B C 1
ATOM 4658 O O . LYS B 1 266 ? -5.383 14.82 31.797 1 98.25 266 LYS B O 1
ATOM 4663 N N . ASP B 1 267 ? -5.641 13.516 30.047 1 97.69 267 ASP B N 1
ATOM 4664 C CA . ASP B 1 267 ? -5.059 12.344 30.688 1 97.69 267 ASP B CA 1
ATOM 4665 C C . ASP B 1 267 ? -3.596 12.586 31.047 1 97.69 267 ASP B C 1
ATOM 4667 O O . ASP B 1 267 ? -3.1 12.047 32.031 1 97.69 267 ASP B O 1
ATOM 4671 N N . ILE B 1 268 ? -2.973 13.375 30.281 1 97.5 268 ILE B N 1
ATOM 4672 C C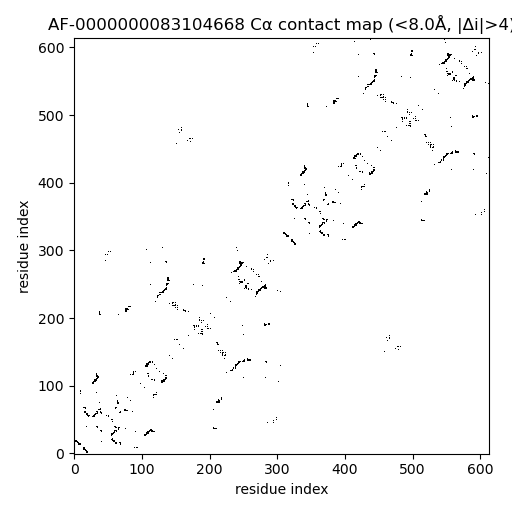A . ILE B 1 268 ? -1.559 13.586 30.578 1 97.5 268 ILE B CA 1
ATOM 4673 C C . ILE B 1 268 ? -1.4 14.773 31.531 1 97.5 268 ILE B C 1
ATOM 4675 O O . ILE B 1 268 ? -0.279 15.172 31.859 1 97.5 268 ILE B O 1
ATOM 4679 N N . GLY B 1 269 ? -2.494 15.492 31.859 1 98 269 GLY B N 1
ATOM 4680 C CA . GLY B 1 269 ? -2.453 16.422 32.969 1 98 269 GLY B CA 1
ATOM 4681 C C . GLY B 1 269 ? -2.508 17.875 32.531 1 98 269 GLY B C 1
ATOM 4682 O O . GLY B 1 269 ? -2.254 18.781 33.312 1 98 269 GLY B O 1
ATOM 4683 N N . ILE B 1 270 ? -2.789 18.141 31.266 1 98.38 270 ILE B N 1
ATOM 4684 C CA . ILE B 1 270 ? -2.969 19.531 30.859 1 98.38 270 ILE B CA 1
ATOM 4685 C C . ILE B 1 270 ? -4.148 20.141 31.609 1 98.38 270 ILE B C 1
ATOM 4687 O O . ILE B 1 270 ? -5.25 19.578 31.609 1 98.38 270 ILE B O 1
ATOM 4691 N N . LYS B 1 271 ? -4.027 21.297 32.188 1 97.75 271 LYS B N 1
ATOM 4692 C CA . LYS B 1 271 ? -4.961 21.828 33.156 1 97.75 271 LYS B CA 1
ATOM 4693 C C . LYS B 1 271 ? -6.156 22.484 32.469 1 97.75 271 LYS B C 1
ATOM 4695 O O . LYS B 1 271 ? -7.281 22.406 32.969 1 97.75 271 LYS B O 1
ATOM 4700 N N . ASN B 1 272 ? -5.855 23.156 31.391 1 98 272 ASN B N 1
ATOM 4701 C CA . ASN B 1 272 ? -6.898 23.906 30.688 1 98 272 ASN B CA 1
ATOM 4702 C C . ASN B 1 272 ? -7.066 23.422 29.25 1 98 272 ASN B C 1
ATOM 4704 O O . ASN B 1 272 ? -6.41 23.938 28.344 1 98 272 ASN B O 1
ATOM 4708 N N . VAL B 1 273 ? -7.953 22.484 29.109 1 98.56 273 VAL B N 1
ATOM 4709 C CA . VAL B 1 273 ? -8.258 21.969 27.781 1 98.56 273 VAL B CA 1
ATOM 4710 C C . VAL B 1 273 ? -9.742 22.172 27.484 1 98.56 273 VAL B C 1
ATOM 4712 O O . VAL B 1 273 ? -10.602 21.812 28.281 1 98.56 273 VAL B O 1
ATOM 4715 N N . ASN B 1 274 ? -10.031 22.797 26.375 1 98.62 274 ASN B N 1
ATOM 4716 C CA . ASN B 1 274 ? -11.391 23.047 25.906 1 98.62 274 ASN B CA 1
ATOM 4717 C C . ASN B 1 274 ? -11.648 22.391 24.547 1 98.62 274 ASN B C 1
ATOM 4719 O O . ASN B 1 274 ? -10.719 22.203 23.766 1 98.62 274 ASN B O 1
ATOM 4723 N N . ILE B 1 275 ? -12.875 21.984 24.359 1 98.75 275 ILE B N 1
ATOM 4724 C CA . ILE B 1 275 ? -13.266 21.359 23.109 1 98.75 275 ILE B CA 1
ATOM 4725 C C . ILE B 1 275 ? -14.602 21.938 22.641 1 98.75 275 ILE B C 1
ATOM 4727 O O . ILE B 1 275 ? -15.461 22.281 23.453 1 98.75 275 ILE B O 1
ATOM 4731 N N . LYS B 1 276 ? -14.758 22.109 21.375 1 98.75 276 LYS B N 1
ATOM 4732 C CA . LYS B 1 276 ? -16.031 22.531 20.781 1 98.75 276 LYS B CA 1
ATOM 4733 C C . LYS B 1 276 ? -16.25 21.844 19.438 1 98.75 276 LYS B C 1
ATOM 4735 O O . LYS B 1 276 ? -15.414 21.938 18.547 1 98.75 276 LYS B O 1
ATOM 4740 N N . LEU B 1 277 ? -17.328 21.094 19.312 1 98.81 277 LEU B N 1
ATOM 4741 C CA . LEU B 1 277 ? -17.781 20.547 18.047 1 98.81 277 LEU B CA 1
ATOM 4742 C C . LEU B 1 277 ? -19 21.328 17.516 1 98.81 277 LEU B C 1
ATOM 4744 O O . LEU B 1 277 ? -20 21.469 18.234 1 98.81 277 LEU B O 1
ATOM 4748 N N . TYR B 1 278 ? -18.906 21.844 16.359 1 98.81 278 TYR B N 1
ATOM 4749 C CA . TYR B 1 278 ? -19.984 22.625 15.766 1 98.81 278 TYR B CA 1
ATOM 4750 C C . TYR B 1 278 ? -20.938 21.734 14.977 1 98.81 278 TYR B C 1
ATOM 4752 O O . TYR B 1 278 ? -20.531 21.062 14.023 1 98.81 278 TYR B O 1
ATOM 4760 N N . PRO B 1 279 ? -22.203 21.734 15.344 1 98.5 279 PRO B N 1
ATOM 4761 C CA . PRO B 1 279 ? -23.172 20.875 14.648 1 98.5 279 PRO B CA 1
ATOM 4762 C C . PRO B 1 279 ? -23.281 21.203 13.156 1 98.5 279 PRO B C 1
ATOM 4764 O O . PRO B 1 279 ? -23.422 22.375 12.797 1 98.5 279 PRO B O 1
ATOM 4767 N N . GLY B 1 280 ? -23.125 20.219 12.391 1 98.31 280 GLY B N 1
ATOM 4768 C CA . GLY B 1 280 ? -23.266 20.359 10.953 1 98.31 280 GLY B CA 1
ATOM 4769 C C . GLY B 1 280 ? -22 20.844 10.273 1 98.31 280 GLY B C 1
ATOM 4770 O O . GLY B 1 280 ? -21.859 20.75 9.055 1 98.31 280 GLY B O 1
ATOM 4771 N N . GLY B 1 281 ? -21.047 21.406 11.055 1 98.75 281 GLY B N 1
ATOM 4772 C CA . GLY B 1 281 ? -19.812 21.922 10.492 1 98.75 281 GLY B CA 1
ATOM 4773 C C . GLY B 1 281 ? -18.922 20.828 9.906 1 98.75 281 GLY B C 1
ATOM 4774 O O . GLY B 1 281 ? -18.922 19.703 10.391 1 98.75 281 GLY B O 1
ATOM 4775 N N . ARG B 1 282 ? -18.234 21.188 8.93 1 98.62 282 ARG B N 1
ATOM 4776 C CA . ARG B 1 282 ? -17.328 20.234 8.281 1 98.62 282 ARG B CA 1
ATOM 4777 C C . ARG B 1 282 ? -15.883 20.531 8.656 1 98.62 282 ARG B C 1
ATOM 4779 O O . ARG B 1 282 ? -15.57 20.734 9.828 1 98.62 282 ARG B O 1
ATOM 4786 N N . HIS B 1 283 ? -14.906 20.453 7.758 1 98.81 283 HIS B N 1
ATOM 4787 C CA . HIS B 1 283 ? -13.484 20.438 8.086 1 98.81 283 HIS B CA 1
ATOM 4788 C C . HIS B 1 283 ? -12.961 21.844 8.305 1 98.81 283 HIS B C 1
ATOM 4790 O O . HIS B 1 283 ? -12.062 22.062 9.125 1 98.81 283 HIS B O 1
ATOM 4796 N N . GLU B 1 284 ? -13.414 22.859 7.562 1 98.88 284 GLU B N 1
ATOM 4797 C CA . GLU B 1 284 ? -12.906 24.219 7.641 1 98.88 284 GLU B CA 1
ATOM 4798 C C . GLU B 1 284 ? -13.898 25.141 8.344 1 98.88 284 GLU B C 1
ATOM 4800 O O . GLU B 1 284 ? -14.516 26 7.707 1 98.88 284 GLU B O 1
ATOM 4805 N N . MET B 1 285 ? -13.898 25.109 9.633 1 98.88 285 MET B N 1
ATOM 4806 C CA . MET B 1 285 ? -14.867 25.875 10.414 1 98.88 285 MET B CA 1
ATOM 4807 C C . MET B 1 285 ? -14.633 27.375 10.258 1 98.88 285 MET B C 1
ATOM 4809 O O . MET B 1 285 ? -15.562 28.172 10.367 1 98.88 285 MET B O 1
ATOM 4813 N N . LEU B 1 286 ? -13.414 27.797 9.922 1 98.88 286 LEU B N 1
ATOM 4814 C CA . LEU B 1 286 ? -13.117 29.219 9.711 1 98.88 286 LEU B CA 1
ATOM 4815 C C . LEU B 1 286 ? -13.68 29.688 8.375 1 98.88 286 LEU B C 1
ATOM 4817 O O . LEU B 1 286 ? -13.758 30.891 8.125 1 98.88 286 LEU B O 1
ATOM 4821 N N . ASN B 1 287 ? -14 28.75 7.496 1 98.75 287 ASN B N 1
ATOM 4822 C CA . ASN B 1 287 ? -14.609 29.047 6.207 1 98.75 287 ASN B CA 1
ATOM 4823 C C . ASN B 1 287 ? -16.016 28.484 6.102 1 98.75 287 ASN B C 1
ATOM 4825 O O . ASN B 1 287 ? -16.562 28.344 5.004 1 98.75 287 ASN B O 1
ATOM 4829 N N . GLU B 1 288 ? -16.594 28.125 7.223 1 98.75 288 GLU B N 1
ATOM 4830 C CA . GLU B 1 288 ? -17.938 27.531 7.27 1 98.75 288 GLU B CA 1
ATOM 4831 C C . GLU B 1 288 ? -19.016 28.609 7.195 1 98.75 288 GLU B C 1
ATOM 4833 O O . GLU B 1 288 ? -18.719 29.797 7.355 1 98.75 288 GLU B O 1
ATOM 4838 N N . ILE B 1 289 ? -20.25 28.234 6.969 1 98.62 289 ILE B N 1
ATOM 4839 C CA . ILE B 1 289 ? -21.359 29.188 6.836 1 98.62 289 ILE B CA 1
ATOM 4840 C C . ILE B 1 289 ? -21.562 29.922 8.156 1 98.62 289 ILE B C 1
ATOM 4842 O O . ILE B 1 289 ? -22.062 31.047 8.164 1 98.62 289 ILE B O 1
ATOM 4846 N N . ASN B 1 290 ? -21.203 29.312 9.281 1 98.5 290 ASN B N 1
ATOM 4847 C CA . ASN B 1 290 ? -21.297 29.969 10.578 1 98.5 290 ASN B CA 1
ATOM 4848 C C . ASN B 1 290 ? -19.953 30.469 11.07 1 98.5 290 ASN B C 1
ATOM 4850 O O . ASN B 1 290 ? -19.672 30.469 12.266 1 98.5 290 ASN B O 1
ATOM 4854 N N . ARG B 1 291 ? -19.062 30.859 10.164 1 98.62 291 ARG B N 1
ATOM 4855 C CA . ARG B 1 291 ? -17.703 31.234 10.492 1 98.62 291 ARG B CA 1
ATOM 4856 C C . ARG B 1 291 ? -17.672 32.375 11.5 1 98.62 291 ARG B C 1
ATOM 4858 O O . ARG B 1 291 ? -16.781 32.469 12.352 1 98.62 291 ARG B O 1
ATOM 4865 N N . LYS B 1 292 ? -18.562 33.312 11.453 1 98.25 292 LYS B N 1
ATOM 4866 C CA . LYS B 1 292 ? -18.578 34.438 12.391 1 98.25 292 LYS B CA 1
ATOM 4867 C C . LYS B 1 292 ? -18.734 33.938 13.828 1 98.25 292 LYS B C 1
ATOM 4869 O O . LYS B 1 292 ? -18.094 34.469 14.742 1 98.25 292 LYS B O 1
ATOM 4874 N N . GLU B 1 293 ? -19.625 32.938 13.961 1 98.62 293 GLU B N 1
ATOM 4875 C CA . GLU B 1 293 ? -19.75 32.312 15.266 1 98.62 293 GLU B CA 1
ATOM 4876 C C . GLU B 1 293 ? -18.438 31.703 15.719 1 98.62 293 GLU B C 1
ATOM 4878 O O . GLU B 1 293 ? -18.031 31.844 16.875 1 98.62 293 GLU B O 1
ATOM 4883 N N . VAL B 1 294 ? -17.812 31.031 14.844 1 98.88 294 VAL B N 1
ATOM 4884 C CA . VAL B 1 294 ? -16.547 30.375 15.133 1 98.88 294 VAL B CA 1
ATOM 4885 C C . VAL B 1 294 ? -15.484 31.406 15.5 1 98.88 294 VAL B C 1
ATOM 4887 O O . VAL B 1 294 ? -14.781 31.266 16.5 1 98.88 294 VAL B O 1
ATOM 4890 N N . TYR B 1 295 ? -15.398 32.531 14.711 1 98.81 295 TYR B N 1
ATOM 4891 C CA . TYR B 1 295 ? -14.469 33.625 14.977 1 98.81 295 TYR B CA 1
ATOM 4892 C C . TYR B 1 295 ? -14.656 34.156 16.391 1 98.81 295 TYR B C 1
ATOM 4894 O O . TYR B 1 295 ? -13.68 34.344 17.125 1 98.81 295 TYR B O 1
ATOM 4902 N N . ASN B 1 296 ? -15.859 34.312 16.734 1 98.44 296 ASN B N 1
ATOM 4903 C CA . ASN B 1 296 ? -16.172 34.906 18.031 1 98.44 296 ASN B CA 1
ATOM 4904 C C . ASN B 1 296 ? -15.781 33.938 19.172 1 98.44 296 ASN B C 1
ATOM 4906 O O . ASN B 1 296 ? -15.234 34.375 20.188 1 98.44 296 ASN B O 1
ATOM 4910 N N . HIS B 1 297 ? -16.047 32.688 18.984 1 98.5 297 HIS B N 1
ATOM 4911 C CA . HIS B 1 297 ? -15.664 31.719 20 1 98.5 297 HIS B CA 1
ATOM 4912 C C . HIS B 1 297 ? -14.156 31.688 20.203 1 98.5 297 HIS B C 1
ATOM 4914 O O . HIS B 1 297 ? -13.68 31.594 21.344 1 98.5 297 HIS B O 1
ATOM 4920 N N . ILE B 1 298 ? -13.469 31.734 19.125 1 98.75 298 ILE B N 1
ATOM 4921 C CA . ILE B 1 298 ? -12.016 31.719 19.188 1 98.75 298 ILE B CA 1
ATOM 4922 C C . ILE B 1 298 ? -11.516 32.969 19.922 1 98.75 298 ILE B C 1
ATOM 4924 O O . ILE B 1 298 ? -10.68 32.875 20.828 1 98.75 298 ILE B O 1
ATOM 4928 N N . THR B 1 299 ? -12.039 34.125 19.547 1 98.19 299 THR B N 1
ATOM 4929 C CA . THR B 1 299 ? -11.609 35.375 20.141 1 98.19 299 THR B CA 1
ATOM 4930 C C . THR B 1 299 ? -11.953 35.406 21.641 1 98.19 299 THR B C 1
ATOM 4932 O O . THR B 1 299 ? -11.156 35.906 22.453 1 98.19 299 THR B O 1
ATOM 4935 N N . ASP B 1 300 ? -13.133 34.906 21.969 1 98.06 300 ASP B N 1
ATOM 4936 C CA . ASP B 1 300 ? -13.523 34.844 23.375 1 98.06 300 ASP B CA 1
ATOM 4937 C C . ASP B 1 300 ? -12.562 33.969 24.156 1 98.06 300 ASP B C 1
ATOM 4939 O O . ASP B 1 300 ? -12.172 34.312 25.281 1 98.06 300 ASP B O 1
ATOM 4943 N N . TRP B 1 301 ? -12.211 32.875 23.609 1 98.5 301 TRP B N 1
ATOM 4944 C CA . TRP B 1 301 ? -11.281 31.969 24.281 1 98.5 301 TRP B CA 1
ATOM 4945 C C . TRP B 1 301 ? -9.922 32.625 24.453 1 98.5 301 TRP B C 1
ATOM 4947 O O . TRP B 1 301 ? -9.297 32.5 25.516 1 98.5 301 TRP B O 1
ATOM 4957 N N . ILE B 1 302 ? -9.453 33.281 23.406 1 98.19 302 ILE B N 1
ATOM 4958 C CA . ILE B 1 302 ? -8.156 33.969 23.469 1 98.19 302 ILE B CA 1
ATOM 4959 C C . ILE B 1 302 ? -8.172 35 24.594 1 98.19 302 ILE B C 1
ATOM 4961 O O . ILE B 1 302 ? -7.215 35.094 25.375 1 98.19 302 ILE B O 1
ATOM 4965 N N . LYS B 1 303 ? -9.227 35.719 24.766 1 96.19 303 LYS B N 1
ATOM 4966 C CA . LYS B 1 303 ? -9.352 36.719 25.812 1 96.19 303 LYS B CA 1
ATOM 4967 C C . LYS B 1 303 ? -9.266 36.062 27.203 1 96.19 303 LYS B C 1
ATOM 4969 O O . LYS B 1 303 ? -8.672 36.656 28.125 1 96.19 303 LYS B O 1
ATOM 4974 N N . GLU B 1 304 ? -9.859 34.938 27.266 1 93.75 304 GLU B N 1
ATOM 4975 C CA . GLU B 1 304 ? -9.852 34.219 28.531 1 93.75 304 GLU B CA 1
ATOM 4976 C C . GLU B 1 304 ? -8.445 33.75 28.906 1 93.75 304 GLU B C 1
ATOM 4978 O O . GLU B 1 304 ? -8.102 33.656 30.078 1 93.75 304 GLU B O 1
ATOM 4983 N N . VAL B 1 305 ? -7.633 33.406 27.938 1 89.56 305 VAL B N 1
ATOM 4984 C CA . VAL B 1 305 ? -6.266 32.938 28.172 1 89.56 305 VAL B CA 1
ATOM 4985 C C . VAL B 1 305 ? -5.414 34.094 28.703 1 89.56 305 VAL B C 1
ATOM 4987 O O . VAL B 1 305 ? -4.539 33.875 29.547 1 89.56 305 VAL B O 1
ATOM 4990 N N . TYR B 1 306 ? -5.625 35.312 28.297 1 84.31 306 TYR B N 1
ATOM 4991 C CA . TYR B 1 306 ? -4.82 36.469 28.656 1 84.31 306 TYR B CA 1
ATOM 4992 C C . TYR B 1 306 ? -5.285 37.062 29.984 1 84.31 306 TYR B C 1
ATOM 4994 O O . TYR B 1 306 ? -4.547 37.812 30.625 1 84.31 306 TYR B O 1
ATOM 5002 N N . GLU B 1 307 ? -6.523 36.906 30.297 1 77.12 307 GLU B N 1
ATOM 5003 C CA . GLU B 1 307 ? -7.031 37.406 31.562 1 77.12 307 GLU B CA 1
ATOM 5004 C C . GLU B 1 307 ? -6.68 36.469 32.719 1 77.12 307 GLU B C 1
ATOM 5006 O O . GLU B 1 307 ? -6.32 36.906 33.812 1 77.12 307 GLU B O 1
#

Radius of gyration: 31.47 Å; Cα contacts (8 Å, |Δi|>4): 1251; chains: 2; bounding box: 50×98×69 Å

Solvent-accessible surface area (backbone atoms only — not comparable to full-atom values): 31118 Å² total; per-residue (Å²): 130,79,85,49,62,46,76,43,67,31,62,94,63,38,65,29,30,34,36,51,47,66,89,37,93,71,61,68,27,35,38,39,42,33,44,39,69,53,30,40,35,74,78,42,49,69,61,41,51,53,37,22,76,72,24,25,28,30,39,27,37,18,47,65,14,18,41,71,32,26,75,42,73,91,34,42,28,56,36,60,88,64,21,50,61,44,44,33,47,25,51,50,51,51,50,52,52,49,39,70,76,38,72,88,45,51,35,33,39,37,11,26,38,51,13,19,54,41,44,54,52,32,28,39,76,50,33,84,77,41,61,28,39,35,29,34,33,34,49,53,68,63,63,69,67,41,52,51,45,36,49,53,25,48,52,46,42,74,76,41,68,36,77,40,65,31,62,68,63,48,44,73,72,51,62,64,49,43,69,88,46,92,78,58,89,46,96,54,42,39,38,24,82,24,62,68,54,39,49,54,44,72,68,33,80,57,27,74,60,76,36,14,24,47,32,48,35,30,46,29,52,50,42,72,57,58,80,40,66,80,52,52,65,53,35,54,43,78,45,33,35,39,37,35,35,13,37,55,6,57,82,13,59,40,38,56,26,36,51,50,34,54,49,50,46,48,72,74,52,34,71,42,72,46,76,46,70,38,85,81,28,16,40,34,46,83,55,24,82,58,17,67,60,48,51,48,53,53,52,52,50,53,52,59,71,76,103,132,78,83,50,60,46,74,43,69,31,63,95,64,38,66,30,30,34,35,50,48,64,87,36,93,72,62,66,26,35,38,40,42,33,44,39,70,52,29,39,33,75,78,43,49,69,61,41,51,52,38,22,76,72,22,24,28,30,38,28,38,18,48,68,12,17,40,71,30,24,75,43,71,92,32,41,27,57,35,59,87,62,21,50,63,45,45,33,47,25,50,49,52,50,50,52,52,49,40,70,76,37,71,85,45,52,33,34,38,36,11,27,38,52,13,19,56,42,44,54,52,32,28,38,78,49,32,83,78,44,59,29,39,35,30,33,31,33,48,52,68,62,63,67,69,41,53,50,44,36,50,53,25,48,54,47,43,73,75,42,67,35,77,40,66,30,62,67,64,47,45,72,73,50,63,64,49,44,71,88,44,92,79,60,89,44,97,54,41,38,36,25,83,23,62,67,53,40,48,53,43,73,68,33,80,58,26,76,59,76,38,15,24,48,32,48,35,30,46,29,53,50,42,72,57,59,80,41,66,79,54,53,66,53,34,54,42,79,46,34,33,39,38,34,34,13,37,55,8,58,82,14,57,40,39,56,25,34,51,49,34,55,49,51,46,47,71,74,51,36,70,43,70,44,76,48,70,38,85,80,28,16,40,34,47,84,56,24,81,60,17,68,60,48,52,48,53,52,52,53,50,52,51,59,69,74,103

Sequence (614 aa):
MKNNGTFIKGKDDFPIYLYTWNRVNEPKGVVQIFHGMAEHAARYNDFAKHLNREGYIVYASDHRGHGKTAKGVDNLGNIGEDGFSNIVHDGYIINRMIKKSYSNLPIILLGHSFGSFISQEYIIKYGESIDGLILSGSAKMEGIPIKLGQIISTIQKKIYDDKNKANLIDKASFGNFNKKIKHPISKFSWLTRDEEQVEKYDEDPLCGTIFPIIYYYYFFDGLSKLYIKERLENIPKNLPIFIFSGDKDPVGGYGKQVKKLYETYKDIGIKNVNIKLYPGGRHEMLNEINRKEVYNHITDWIKEVYEMKNNGTFIKGKDDFPIYLYTWNRVNEPKGVVQIFHGMAEHAARYNDFAKHLNREGYIVYASDHRGHGKTAKGVDNLGNIGEDGFSNIVHDGYIINRMIKKSYSNLPIILLGHSFGSFISQEYIIKYGESIDGLILSGSAKMEGIPIKLGQIISTIQKKIYDDKNKANLIDKASFGNFNKKIKHPISKFSWLTRDEEQVEKYDEDPLCGTIFPIIYYYYFFDGLSKLYIKERLENIPKNLPIFIFSGDKDPVGGYGKQVKKLYETYKDIGIKNVNIKLYPGGRHEMLNEINRKEVYNHITDWIKEVYE